Protein AF-0000000066044751 (afdb_homodimer)

pLDDT: mean 95.7, std 6.61, range [37.66, 98.94]

Sequence (392 aa):
MGLELPLVLGTSSVFRREQMERLGIAFQAASPDFDETPMLGESAPQTALRLAEGKARSLTGRFPGALIVGADQVAWCDGRQWGKPMNLANAQKMLMHLSGREIEFYSAVVLLNTVTGRMHRHIDKTVVVMRQLDELHILRYLEREPDAVYCSCAAKSEGLGALLIERIESTDPNALIGLPVFRLVDFLKNEGVDVLMGLELPLVLGTSSVFRREQMERLGIAFQAASPDFDETPMLGESAPQTALRLAEGKARSLTGRFPGALIVGADQVAWCDGRQWGKPMNLANAQKMLMHLSGREIEFYSAVVLLNTVTGRMHRHIDKTVVVMRQLDELHILRYLEREPDAVYCSCAAKSEGLGALLIERIESTDPNALIGLPVFRLVDFLKNEGVDVL

Radius of gyration: 22.07 Å; Cα contacts (8 Å, |Δi|>4): 865; chains: 2; bounding box: 53×64×43 Å

Structure (mmCIF, N/CA/C/O backbone):
data_AF-0000000066044751-model_v1
#
loop_
_entity.id
_entity.type
_entity.pdbx_description
1 polymer '7-methyl-GTP pyrophosphatase'
#
loop_
_atom_site.group_PDB
_atom_site.id
_atom_site.type_symbol
_atom_site.label_atom_id
_atom_site.label_alt_id
_atom_site.label_comp_id
_atom_site.label_asym_id
_atom_site.label_entity_id
_atom_site.label_seq_id
_atom_site.pdbx_PDB_ins_code
_atom_site.Cartn_x
_atom_site.Cartn_y
_atom_site.Cartn_z
_atom_site.occupancy
_atom_site.B_iso_or_equiv
_atom_site.auth_seq_id
_atom_site.auth_comp_id
_atom_site.auth_asym_id
_atom_site.auth_atom_id
_atom_site.pdbx_PDB_model_num
ATOM 1 N N . MET A 1 1 ? -28.438 23.031 11.68 1 37.66 1 MET A N 1
ATOM 2 C CA . MET A 1 1 ? -27.719 21.969 10.969 1 37.66 1 MET A CA 1
ATOM 3 C C . MET A 1 1 ? -26.266 22.375 10.734 1 37.66 1 MET A C 1
ATOM 5 O O . MET A 1 1 ? -25.984 23.344 10.023 1 37.66 1 MET A O 1
ATOM 9 N N . GLY A 1 2 ? -25.344 22.281 11.625 1 47.19 2 GLY A N 1
ATOM 10 C CA . GLY A 1 2 ? -24.094 23.016 11.641 1 47.19 2 GLY A CA 1
ATOM 11 C C . GLY A 1 2 ? -23.266 22.797 10.391 1 47.19 2 GLY A C 1
ATOM 12 O O . GLY A 1 2 ? -23.344 21.75 9.75 1 47.19 2 GLY A O 1
ATOM 13 N N . LEU A 1 3 ? -22.938 23.844 9.648 1 58.97 3 LEU A N 1
ATOM 14 C CA . LEU A 1 3 ? -22.312 23.875 8.328 1 58.97 3 LEU A CA 1
ATOM 15 C C . LEU A 1 3 ? -21.062 23 8.297 1 58.97 3 LEU A C 1
ATOM 17 O O . LEU A 1 3 ? -20.203 23.109 9.172 1 58.97 3 LEU A O 1
ATOM 21 N N . GLU A 1 4 ? -21.172 21.797 7.574 1 84 4 GLU A N 1
ATOM 22 C CA . GLU A 1 4 ? -20 20.953 7.367 1 84 4 GLU A CA 1
ATOM 23 C C . GLU A 1 4 ? -18.828 21.781 6.824 1 84 4 GLU A C 1
ATOM 25 O O . GLU A 1 4 ? -18.969 22.484 5.824 1 84 4 GLU A O 1
ATOM 30 N N . LEU A 1 5 ? -17.875 22.109 7.676 1 94.75 5 LEU A N 1
ATOM 31 C CA . LEU A 1 5 ? -16.688 22.875 7.301 1 94.75 5 LEU A CA 1
ATOM 32 C C . LEU A 1 5 ? -16.016 22.281 6.066 1 94.75 5 LEU A C 1
ATOM 34 O O . LEU A 1 5 ? -15.945 21.062 5.93 1 94.75 5 LEU A O 1
ATOM 38 N N . PRO A 1 6 ? -15.688 23.188 5.164 1 97.12 6 PRO A N 1
ATOM 39 C CA . PRO A 1 6 ? -14.906 22.672 4.035 1 97.12 6 PRO A CA 1
ATOM 40 C C . PRO A 1 6 ? -13.586 22.031 4.469 1 97.12 6 PRO A C 1
ATOM 42 O O . PRO A 1 6 ? -13.023 22.422 5.496 1 97.12 6 PRO A O 1
ATOM 45 N N . LEU A 1 7 ? -13.148 21.078 3.705 1 98.19 7 LEU A N 1
ATOM 46 C CA . LEU A 1 7 ? -11.891 20.391 3.949 1 98.19 7 LEU A CA 1
ATOM 47 C C . LEU A 1 7 ? -10.789 20.906 3.035 1 98.19 7 LEU A C 1
ATOM 49 O O . LEU A 1 7 ? -10.984 21.031 1.822 1 98.19 7 LEU A O 1
ATOM 53 N N . VAL A 1 8 ? -9.656 21.281 3.607 1 98.75 8 VAL A N 1
ATOM 54 C CA . VAL A 1 8 ? -8.5 21.781 2.871 1 98.75 8 VAL A CA 1
ATOM 55 C C . VAL A 1 8 ? -7.293 20.875 3.109 1 98.75 8 VAL A C 1
ATOM 57 O O . VAL A 1 8 ? -6.961 20.562 4.254 1 98.75 8 VAL A O 1
ATOM 60 N N . LEU A 1 9 ? -6.723 20.406 2.078 1 98.69 9 LEU A N 1
ATOM 61 C CA . LEU A 1 9 ? -5.449 19.703 2.156 1 98.69 9 LEU A CA 1
ATOM 62 C C . LEU A 1 9 ? -4.281 20.656 1.922 1 98.69 9 LEU A C 1
ATOM 64 O O . LEU A 1 9 ? -4.094 21.141 0.809 1 98.69 9 LEU A O 1
ATOM 68 N N . GLY A 1 10 ? -3.541 20.953 2.969 1 98.38 10 GLY A N 1
ATOM 69 C CA . GLY A 1 10 ? -2.387 21.828 2.875 1 98.38 10 GLY A CA 1
ATOM 70 C C . GLY A 1 10 ? -1.15 21.141 2.336 1 98.38 10 GLY A C 1
ATOM 71 O O . GLY A 1 10 ? -0.257 20.766 3.102 1 98.38 10 GLY A O 1
ATOM 72 N N . THR A 1 11 ? -1.042 21.031 0.996 1 96 11 THR A N 1
ATOM 73 C CA . THR A 1 11 ? 0.065 20.281 0.423 1 96 11 THR A CA 1
ATOM 74 C C . THR A 1 11 ? 0.428 20.812 -0.959 1 96 11 THR A C 1
ATOM 76 O O . THR A 1 11 ? -0.419 21.375 -1.654 1 96 11 THR A O 1
ATOM 79 N N . SER A 1 12 ? 1.604 20.656 -1.337 1 92.06 12 SER A N 1
ATOM 80 C CA . SER A 1 12 ? 2.047 20.828 -2.717 1 92.06 12 SER A CA 1
ATOM 81 C C . SER A 1 12 ? 2.379 19.484 -3.359 1 92.06 12 SER A C 1
ATOM 83 O O . SER A 1 12 ? 2.797 19.422 -4.52 1 92.06 12 SER A O 1
ATOM 85 N N . SER A 1 13 ? 2.246 18.453 -2.623 1 91.69 13 SER A N 1
ATOM 86 C CA . SER A 1 13 ? 2.58 17.109 -3.084 1 91.69 13 SER A CA 1
ATOM 87 C C . SER A 1 13 ? 1.482 16.531 -3.977 1 91.69 13 SER A C 1
ATOM 89 O O . SER A 1 13 ? 0.324 16.453 -3.564 1 91.69 13 SER A O 1
ATOM 91 N N . VAL A 1 14 ? 1.828 16.078 -5.117 1 91.81 14 VAL A N 1
ATOM 92 C CA . VAL A 1 14 ? 0.887 15.445 -6.027 1 91.81 14 VAL A CA 1
ATOM 93 C C . VAL A 1 14 ? 0.434 14.102 -5.445 1 91.81 14 VAL A C 1
ATOM 95 O O . VAL A 1 14 ? -0.726 13.719 -5.598 1 91.81 14 VAL A O 1
ATOM 98 N N . PHE A 1 15 ? 1.27 13.398 -4.711 1 92.94 15 PHE A N 1
ATOM 99 C CA . PHE A 1 15 ? 0.968 12.086 -4.156 1 92.94 15 PHE A CA 1
ATOM 100 C C . PHE A 1 15 ? -0.067 12.188 -3.043 1 92.94 15 PHE A C 1
ATOM 102 O O . PHE A 1 15 ? -1.021 11.414 -2.998 1 92.94 15 PHE A O 1
ATOM 109 N N . ARG A 1 16 ? 0.109 13.203 -2.178 1 96.12 16 ARG A N 1
ATOM 110 C CA . ARG A 1 16 ? -0.856 13.406 -1.102 1 96.12 16 ARG A CA 1
ATOM 111 C C . ARG A 1 16 ? -2.225 13.789 -1.656 1 96.12 16 ARG A C 1
ATOM 113 O O . ARG A 1 16 ? -3.252 13.312 -1.17 1 96.12 16 ARG A O 1
ATOM 120 N N . ARG A 1 17 ? -2.18 14.578 -2.664 1 96.56 17 ARG A N 1
ATOM 121 C CA . ARG A 1 17 ? -3.43 14.969 -3.307 1 96.56 17 ARG A CA 1
ATOM 122 C C . ARG A 1 17 ? -4.137 13.766 -3.908 1 96.56 17 ARG A C 1
ATOM 124 O O . ARG A 1 17 ? -5.344 13.586 -3.715 1 96.56 17 ARG A O 1
ATOM 131 N N . GLU A 1 18 ? -3.424 12.93 -4.602 1 95.31 18 GLU A N 1
ATOM 132 C CA . GLU A 1 18 ? -3.994 11.734 -5.219 1 95.31 18 GLU A CA 1
ATOM 133 C C . GLU A 1 18 ? -4.559 10.789 -4.168 1 95.31 18 GLU A C 1
ATOM 135 O O . GLU A 1 18 ? -5.609 10.172 -4.375 1 95.31 18 GLU A O 1
ATOM 140 N N . GLN A 1 19 ? -3.846 10.648 -3.08 1 95.56 19 GLN A N 1
ATOM 141 C CA . GLN A 1 19 ? -4.328 9.797 -2.002 1 95.56 19 GLN A CA 1
ATOM 142 C C . GLN A 1 19 ? -5.668 10.297 -1.465 1 95.56 19 GLN A C 1
ATOM 144 O O . GLN A 1 19 ? -6.582 9.5 -1.227 1 95.56 19 GLN A O 1
ATOM 149 N N . MET A 1 20 ? -5.754 11.609 -1.287 1 96.44 20 MET A N 1
ATOM 150 C CA . MET A 1 20 ? -6.996 12.195 -0.802 1 96.44 20 MET A CA 1
ATOM 151 C C . MET A 1 20 ? -8.117 12.008 -1.816 1 96.44 20 MET A C 1
ATOM 153 O O . MET A 1 20 ? -9.258 11.703 -1.443 1 96.44 20 MET A O 1
ATOM 157 N N . GLU A 1 21 ? -7.797 12.156 -3.064 1 96.44 21 GLU A N 1
ATOM 158 C CA . GLU A 1 21 ? -8.789 11.977 -4.125 1 96.44 21 GLU A CA 1
ATOM 159 C C . GLU A 1 21 ? -9.359 10.562 -4.113 1 96.44 21 GLU A C 1
ATOM 161 O O . GLU A 1 21 ? -10.562 10.375 -4.324 1 96.44 21 GLU A O 1
ATOM 166 N N . ARG A 1 22 ? -8.562 9.586 -3.814 1 94.06 22 ARG A N 1
ATOM 167 C CA . ARG A 1 22 ? -8.977 8.188 -3.814 1 94.06 22 ARG A CA 1
ATOM 168 C C . ARG A 1 22 ? -10 7.926 -2.709 1 94.06 22 ARG A C 1
ATOM 170 O O . ARG A 1 22 ? -10.75 6.953 -2.771 1 94.06 22 ARG A O 1
ATOM 177 N N . LEU A 1 23 ? -10.023 8.781 -1.689 1 93.81 23 LEU A N 1
ATOM 178 C CA . LEU A 1 23 ? -10.953 8.609 -0.579 1 93.81 23 LEU A CA 1
ATOM 179 C C . LEU A 1 23 ? -12.352 9.094 -0.957 1 93.81 23 LEU A C 1
ATOM 181 O O . LEU A 1 23 ? -13.312 8.883 -0.213 1 93.81 23 LEU A O 1
ATOM 185 N N . GLY A 1 24 ? -12.453 9.805 -2.09 1 92.62 24 GLY A N 1
ATOM 186 C CA . GLY A 1 24 ? -13.75 10.258 -2.551 1 92.62 24 GLY A CA 1
ATOM 187 C C . GLY A 1 24 ? -14.352 11.344 -1.681 1 92.62 24 GLY A C 1
ATOM 188 O O . GLY A 1 24 ? -15.57 11.477 -1.594 1 92.62 24 GLY A O 1
ATOM 189 N N . ILE A 1 25 ? -13.531 12 -0.966 1 92.06 25 ILE A N 1
ATOM 190 C CA . ILE A 1 25 ? -13.961 13.109 -0.121 1 92.06 25 ILE A CA 1
ATOM 191 C C . ILE A 1 25 ? -13.695 14.43 -0.836 1 92.06 25 ILE A C 1
ATOM 193 O O . ILE A 1 25 ? -12.625 14.625 -1.421 1 92.06 25 ILE A O 1
ATOM 197 N N . ALA A 1 26 ? -14.688 15.281 -0.824 1 94.31 26 ALA A N 1
ATOM 198 C CA . ALA A 1 26 ? -14.492 16.609 -1.409 1 94.31 26 ALA A CA 1
ATOM 199 C C . ALA A 1 26 ? -13.484 17.422 -0.602 1 94.31 26 ALA A C 1
ATOM 201 O O . ALA A 1 26 ? -13.586 17.516 0.624 1 94.31 26 ALA A O 1
ATOM 202 N N . PHE A 1 27 ? -12.523 17.953 -1.325 1 97.44 27 PHE A N 1
ATOM 203 C CA . PHE A 1 27 ? -11.539 18.797 -0.664 1 97.44 27 PHE A CA 1
ATOM 204 C C . PHE A 1 27 ? -10.961 19.812 -1.635 1 97.44 27 PHE A C 1
ATOM 206 O O . PHE A 1 27 ? -11.18 19.719 -2.846 1 97.44 27 PHE A O 1
ATOM 213 N N . GLN A 1 28 ? -10.312 20.812 -1.033 1 97.19 28 GLN A N 1
ATOM 214 C CA . GLN A 1 28 ? -9.492 21.766 -1.774 1 97.19 28 GLN A CA 1
ATOM 215 C C . GLN A 1 28 ? -8.023 21.641 -1.387 1 97.19 28 GLN A C 1
ATOM 217 O O . GLN A 1 28 ? -7.699 21.469 -0.211 1 97.19 28 GLN A O 1
ATOM 222 N N . ALA A 1 29 ? -7.18 21.625 -2.395 1 97.69 29 ALA A N 1
ATOM 223 C CA . ALA A 1 29 ? -5.746 21.641 -2.107 1 97.69 29 ALA A CA 1
ATOM 224 C C . ALA A 1 29 ? -5.215 23.078 -2.059 1 97.69 29 ALA A C 1
ATOM 226 O O . ALA A 1 29 ? -5.637 23.922 -2.844 1 97.69 29 ALA A O 1
ATOM 227 N N . ALA A 1 30 ? -4.387 23.375 -1.172 1 98.25 30 ALA A N 1
ATOM 228 C CA . ALA A 1 30 ? -3.719 24.672 -1.057 1 98.25 30 ALA A CA 1
ATOM 229 C C . ALA A 1 30 ? -2.26 24.5 -0.643 1 98.25 30 ALA A C 1
ATOM 231 O O . ALA A 1 30 ? -1.948 23.703 0.246 1 98.25 30 ALA A O 1
ATOM 232 N N . SER A 1 31 ? -1.391 25.234 -1.305 1 97.19 31 SER A N 1
ATOM 233 C CA . SER A 1 31 ? 0.026 25.172 -0.961 1 97.19 31 SER A CA 1
ATOM 234 C C . SER A 1 31 ? 0.317 25.938 0.324 1 97.19 31 SER A C 1
ATOM 236 O O . SER A 1 31 ? 0.013 27.125 0.425 1 97.19 31 SER A O 1
ATOM 238 N N . PRO A 1 32 ? 0.902 25.234 1.256 1 97.12 32 PRO A N 1
ATOM 239 C CA . PRO A 1 32 ? 1.268 25.953 2.475 1 97.12 32 PRO A CA 1
ATOM 240 C C . PRO A 1 32 ? 2.512 26.828 2.297 1 97.12 32 PRO A C 1
ATOM 242 O O . PRO A 1 32 ? 3.221 26.688 1.296 1 97.12 32 PRO A O 1
ATOM 245 N N . ASP A 1 33 ? 2.646 27.781 3.186 1 94.25 33 ASP A N 1
ATOM 246 C CA . ASP A 1 33 ? 3.832 28.625 3.291 1 94.25 33 ASP A CA 1
ATOM 247 C C . ASP A 1 33 ? 4.438 28.547 4.691 1 94.25 33 ASP A C 1
ATOM 249 O O . ASP A 1 33 ? 4.012 29.266 5.598 1 94.25 33 ASP A O 1
ATOM 253 N N . PHE A 1 34 ? 5.387 27.672 4.816 1 94.69 34 PHE A N 1
ATOM 254 C CA . PHE A 1 34 ? 5.996 27.438 6.121 1 94.69 34 PHE A CA 1
ATOM 255 C C . PHE A 1 34 ? 7.48 27.141 5.98 1 94.69 34 PHE A C 1
ATOM 257 O O . PHE A 1 34 ? 7.887 26.406 5.07 1 94.69 34 PHE A O 1
ATOM 264 N N . ASP A 1 35 ? 8.305 27.719 6.879 1 92.5 35 ASP A N 1
ATOM 265 C CA . ASP A 1 35 ? 9.75 27.484 6.898 1 92.5 35 ASP A CA 1
ATOM 266 C C . ASP A 1 35 ? 10.055 26.047 7.32 1 92.5 35 ASP A C 1
ATOM 268 O O . ASP A 1 35 ? 9.742 25.641 8.438 1 92.5 35 ASP A O 1
ATOM 272 N N . GLU A 1 36 ? 10.68 25.25 6.484 1 90.06 36 GLU A N 1
ATOM 273 C CA . GLU A 1 36 ? 10.906 23.828 6.738 1 90.06 36 GLU A CA 1
ATOM 274 C C . GLU A 1 36 ? 12.312 23.578 7.27 1 90.06 36 GLU A C 1
ATOM 276 O O . GLU A 1 36 ? 12.758 22.438 7.355 1 90.06 36 GLU A O 1
ATOM 281 N N . THR A 1 37 ? 13.016 24.625 7.723 1 88.56 37 THR A N 1
ATOM 282 C CA . THR A 1 37 ? 14.367 24.469 8.25 1 88.56 37 THR A CA 1
ATOM 283 C C . THR A 1 37 ? 14.359 23.594 9.508 1 88.56 37 THR A C 1
ATOM 285 O O . THR A 1 37 ? 13.562 23.828 10.422 1 88.56 37 THR A O 1
ATOM 288 N N . PRO A 1 38 ? 15.227 22.562 9.422 1 84.62 38 PRO A N 1
ATOM 289 C CA . PRO A 1 38 ? 15.281 21.719 10.617 1 84.62 38 PRO A CA 1
ATOM 290 C C . PRO A 1 38 ? 15.703 22.484 11.859 1 84.62 38 PRO A C 1
ATOM 292 O O . PRO A 1 38 ? 16.547 23.391 11.781 1 84.62 38 PRO A O 1
ATOM 295 N N . MET A 1 39 ? 15.125 22.203 13 1 88.81 39 MET A N 1
ATOM 296 C CA . MET A 1 39 ? 15.508 22.797 14.281 1 88.81 39 MET A CA 1
ATOM 297 C C . MET A 1 39 ? 16.578 21.953 14.961 1 88.81 39 MET A C 1
ATOM 299 O O . MET A 1 39 ? 16.594 20.719 14.812 1 88.81 39 MET A O 1
ATOM 303 N N . LEU A 1 40 ? 17.406 22.578 15.727 1 88.62 40 LEU A N 1
ATOM 304 C CA . LEU A 1 40 ? 18.484 21.891 16.422 1 88.62 40 LEU A CA 1
ATOM 305 C C . LEU A 1 40 ? 17.938 20.891 17.438 1 88.62 40 LEU A C 1
ATOM 307 O O . LEU A 1 40 ? 17.031 21.219 18.203 1 88.62 40 LEU A O 1
ATOM 311 N N . GLY A 1 41 ? 18.5 19.672 17.422 1 90.94 41 GLY A N 1
ATOM 312 C CA . GLY A 1 41 ? 18.156 18.672 18.422 1 90.94 41 GLY A CA 1
ATOM 313 C C . GLY A 1 41 ? 16.828 17.984 18.141 1 90.94 41 GLY A C 1
ATOM 314 O O . GLY A 1 41 ? 16.359 17.156 18.922 1 90.94 41 GLY A O 1
ATOM 315 N N . GLU A 1 42 ? 16.234 18.344 17.062 1 93 42 GLU A N 1
ATOM 316 C CA . GLU A 1 42 ? 14.938 17.766 16.703 1 93 42 GLU A CA 1
ATOM 317 C C . GLU A 1 42 ? 15.094 16.375 16.109 1 93 42 GLU A C 1
ATOM 319 O O . GLU A 1 42 ? 15.93 16.156 15.227 1 93 42 GLU A O 1
ATOM 324 N N . SER A 1 43 ? 14.367 15.367 16.766 1 95.94 43 SER A N 1
ATOM 325 C CA . SER A 1 43 ? 14.352 14.039 16.172 1 95.94 43 SER A CA 1
ATOM 326 C C . SER A 1 43 ? 13.555 14.016 14.875 1 95.94 43 SER A C 1
ATOM 328 O O . SER A 1 43 ? 12.812 14.961 14.586 1 95.94 43 SER A O 1
ATOM 330 N N . ALA A 1 44 ? 13.656 12.938 14.117 1 96.38 44 ALA A N 1
ATOM 331 C CA . ALA A 1 44 ? 12.953 12.797 12.836 1 96.38 44 ALA A CA 1
ATOM 332 C C . ALA A 1 44 ? 11.445 12.875 13.031 1 96.38 44 ALA A C 1
ATOM 334 O O . ALA A 1 44 ? 10.758 13.633 12.344 1 96.38 44 ALA A O 1
ATOM 335 N N . PRO A 1 45 ? 10.844 12.156 14.023 1 97.81 45 PRO A N 1
ATOM 336 C CA . PRO A 1 45 ? 9.398 12.273 14.227 1 97.81 45 PRO A CA 1
ATOM 337 C C . PRO A 1 45 ? 8.977 13.672 14.68 1 97.81 45 PRO A C 1
ATOM 339 O O . PRO A 1 45 ? 7.91 14.156 14.281 1 97.81 45 PRO A O 1
ATOM 342 N N . GLN A 1 46 ? 9.805 14.336 15.438 1 97.44 46 GLN A N 1
ATOM 343 C CA . GLN A 1 46 ? 9.5 15.695 15.867 1 97.44 46 GLN A CA 1
ATOM 344 C C . GLN A 1 46 ? 9.492 16.656 14.688 1 97.44 46 GLN A C 1
ATOM 346 O O . GLN A 1 46 ? 8.633 17.547 14.602 1 97.44 46 GLN A O 1
ATOM 351 N N . THR A 1 47 ? 10.461 16.484 13.836 1 97.31 47 THR A N 1
ATOM 352 C CA . THR A 1 47 ? 10.523 17.312 12.641 1 97.31 47 THR A CA 1
ATOM 353 C C . THR A 1 47 ? 9.281 17.109 11.781 1 97.31 47 THR A C 1
ATOM 355 O O . THR A 1 47 ? 8.648 18.078 11.359 1 97.31 47 THR A O 1
ATOM 358 N N . ALA A 1 48 ? 8.906 15.883 11.539 1 97.62 48 ALA A N 1
ATOM 359 C CA . ALA A 1 48 ? 7.738 15.57 10.719 1 97.62 48 ALA A CA 1
ATOM 360 C C . ALA A 1 48 ? 6.484 16.234 11.281 1 97.62 48 ALA A C 1
ATOM 362 O O . ALA A 1 48 ? 5.711 16.844 10.539 1 97.62 48 ALA A O 1
ATOM 363 N N . LEU A 1 49 ? 6.344 16.125 12.578 1 98.38 49 LEU A N 1
ATOM 364 C CA . LEU A 1 49 ? 5.145 16.656 13.219 1 98.38 49 LEU A CA 1
ATOM 365 C C . LEU A 1 49 ? 5.145 18.188 13.18 1 98.38 49 LEU A C 1
ATOM 367 O O . LEU A 1 49 ? 4.129 18.797 12.859 1 98.38 49 LEU A O 1
ATOM 371 N N . ARG A 1 50 ? 6.301 18.797 13.5 1 98.19 50 ARG A N 1
ATOM 372 C CA . ARG A 1 50 ? 6.402 20.25 13.477 1 98.19 50 ARG A CA 1
ATOM 373 C C . ARG A 1 50 ? 6.059 20.797 12.094 1 98.19 50 ARG A C 1
ATOM 375 O O . ARG A 1 50 ? 5.309 21.766 11.977 1 98.19 50 ARG A O 1
ATOM 382 N N . LEU A 1 51 ? 6.555 20.188 11.117 1 97.81 51 LEU A N 1
ATOM 383 C CA . LEU A 1 51 ? 6.316 20.641 9.75 1 97.81 51 LEU A CA 1
ATOM 384 C C . LEU A 1 51 ? 4.855 20.453 9.367 1 97.81 51 LEU A C 1
ATOM 386 O O . LEU A 1 51 ? 4.246 21.328 8.75 1 97.81 51 LEU A O 1
ATOM 390 N N . ALA A 1 52 ? 4.242 19.328 9.695 1 98.56 52 ALA A N 1
ATOM 391 C CA . ALA A 1 52 ? 2.826 19.094 9.422 1 98.56 52 ALA A CA 1
ATOM 392 C C . ALA A 1 52 ? 1.962 20.172 10.078 1 98.56 52 ALA A C 1
ATOM 394 O O . ALA A 1 52 ? 1.085 20.75 9.438 1 98.56 52 ALA A O 1
ATOM 395 N N . GLU A 1 53 ? 2.248 20.453 11.336 1 98.62 53 GLU A N 1
ATOM 396 C CA . GLU A 1 53 ? 1.504 21.469 12.07 1 98.62 53 GLU A CA 1
ATOM 397 C C . GLU A 1 53 ? 1.7 22.859 11.461 1 98.62 53 GLU A C 1
ATOM 399 O O . GLU A 1 53 ? 0.737 23.609 11.289 1 98.62 53 GLU A O 1
ATOM 404 N N . GLY A 1 5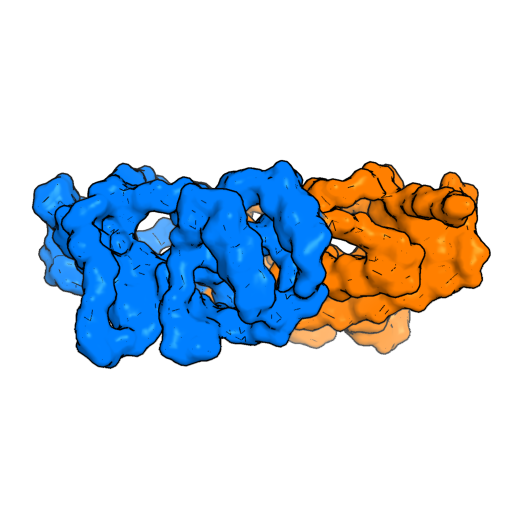4 ? 2.965 23.172 11.203 1 98.38 54 GLY A N 1
ATOM 405 C CA . GLY A 1 54 ? 3.281 24.469 10.609 1 98.38 54 GLY A CA 1
ATOM 406 C C . GLY A 1 54 ? 2.58 24.703 9.281 1 98.38 54 GLY A C 1
ATOM 407 O O . GLY A 1 54 ? 2.062 25.781 9.031 1 98.38 54 GLY A O 1
ATOM 408 N N . LYS A 1 55 ? 2.52 23.688 8.469 1 98.38 55 LYS A N 1
ATOM 409 C CA . LYS A 1 55 ? 1.856 23.781 7.168 1 98.38 55 LYS A CA 1
ATOM 410 C C . LYS A 1 55 ? 0.358 24.016 7.332 1 98.38 55 LYS A C 1
ATOM 412 O O . LYS A 1 55 ? -0.221 24.859 6.645 1 98.38 55 LYS A O 1
ATOM 417 N N . ALA A 1 56 ? -0.286 23.312 8.227 1 98.69 56 ALA A N 1
ATOM 418 C CA . ALA A 1 56 ? -1.707 23.531 8.492 1 98.69 56 ALA A CA 1
ATOM 419 C C . ALA A 1 56 ? -1.965 24.938 9.016 1 98.69 56 ALA A C 1
ATOM 421 O O . ALA A 1 56 ? -2.838 25.641 8.508 1 98.69 56 ALA A O 1
ATOM 422 N N . ARG A 1 57 ? -1.186 25.391 9.945 1 98.5 57 ARG A N 1
ATOM 423 C CA . ARG A 1 57 ? -1.372 26.688 10.586 1 98.5 57 ARG A CA 1
ATOM 424 C C . ARG A 1 57 ? -1.138 27.828 9.594 1 98.5 57 ARG A C 1
ATOM 426 O O . ARG A 1 57 ? -1.786 28.875 9.68 1 98.5 57 ARG A O 1
ATOM 433 N N . SER A 1 58 ? -0.238 27.594 8.68 1 98.56 58 SER A N 1
ATOM 434 C CA . SER A 1 58 ? 0.109 28.625 7.715 1 98.56 58 SER A CA 1
ATOM 435 C C . SER A 1 58 ? -1.082 28.984 6.832 1 98.56 58 SER A C 1
ATOM 437 O O . SER A 1 58 ? -1.101 30.047 6.199 1 98.56 58 SER A O 1
ATOM 439 N N . LEU A 1 59 ? -2.092 28.156 6.766 1 98.44 59 LEU A N 1
ATOM 440 C CA . LEU A 1 59 ? -3.215 28.344 5.852 1 98.44 59 LEU A CA 1
ATOM 441 C C . LEU A 1 59 ? -4.43 28.891 6.59 1 98.44 59 LEU A C 1
ATOM 443 O O . LEU A 1 59 ? -5.461 29.172 5.973 1 98.44 59 LEU A O 1
ATOM 447 N N . THR A 1 60 ? -4.367 29.109 7.898 1 97.94 60 THR A N 1
ATOM 448 C CA . THR A 1 60 ? -5.5 29.5 8.727 1 97.94 60 THR A CA 1
ATOM 449 C C . THR A 1 60 ? -6.047 30.859 8.289 1 97.94 60 THR A C 1
ATOM 451 O O . THR A 1 60 ? -7.258 31.078 8.32 1 97.94 60 THR A O 1
ATOM 454 N N . GLY A 1 61 ? -5.211 31.797 7.902 1 97.69 61 GLY A N 1
ATOM 455 C CA . GLY A 1 61 ? -5.656 33.094 7.434 1 97.69 61 GLY A CA 1
ATOM 456 C C . GLY A 1 61 ? -6.473 33.031 6.16 1 97.69 61 GLY A C 1
ATOM 457 O O . GLY A 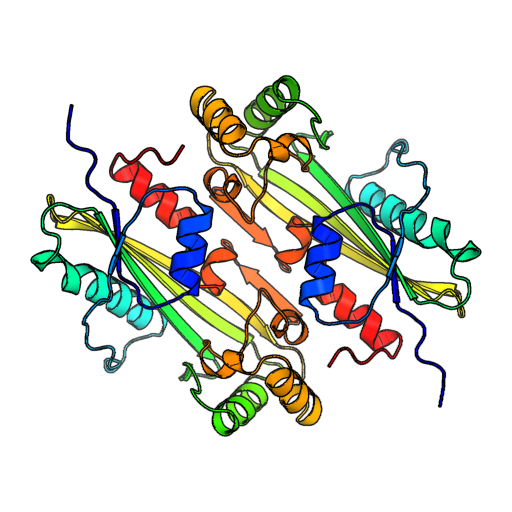1 61 ? -7.48 33.719 6.02 1 97.69 61 GLY A O 1
ATOM 458 N N . ARG A 1 62 ? -6.098 32.219 5.262 1 97.81 62 ARG A N 1
ATOM 459 C CA . ARG A 1 62 ? -6.77 32.062 3.977 1 97.81 62 ARG A CA 1
ATOM 460 C C . ARG A 1 62 ? -8.062 31.25 4.133 1 97.81 62 ARG A C 1
ATOM 462 O O . ARG A 1 62 ? -9.016 31.469 3.381 1 97.81 62 ARG A O 1
ATOM 469 N N . PHE A 1 63 ? -8.062 30.359 5.168 1 97.94 63 PHE A N 1
ATOM 470 C CA . PHE A 1 63 ? -9.211 29.484 5.391 1 97.94 63 PHE A CA 1
ATOM 471 C C . PHE A 1 63 ? -9.664 29.547 6.848 1 97.94 63 PHE A C 1
ATOM 473 O O . PHE A 1 63 ? -9.594 28.547 7.566 1 97.94 63 PHE A O 1
ATOM 480 N N . PRO A 1 64 ? -10.242 30.609 7.297 1 96.5 64 PRO A N 1
ATOM 481 C CA . PRO A 1 64 ? -10.609 30.766 8.703 1 96.5 64 PRO A CA 1
ATOM 482 C C . PRO A 1 64 ? -11.789 29.891 9.117 1 96.5 64 PRO A C 1
ATOM 484 O O . PRO A 1 64 ? -12.023 29.688 10.312 1 96.5 64 PRO A O 1
ATOM 487 N N . GLY A 1 65 ? -12.578 29.266 8.297 1 97.25 65 GLY A N 1
ATOM 488 C CA . GLY A 1 65 ? -13.711 28.391 8.555 1 97.25 65 GLY A CA 1
ATOM 489 C C . GLY A 1 65 ? -13.617 27.078 7.816 1 97.25 65 GLY A C 1
ATOM 490 O O . GLY A 1 65 ? -14.508 26.734 7.031 1 97.25 65 GLY A O 1
ATOM 491 N N . ALA A 1 66 ? -12.578 26.328 8.211 1 98.38 66 ALA A N 1
ATOM 492 C CA . ALA A 1 66 ? -12.328 25.094 7.484 1 98.38 66 ALA A CA 1
ATOM 493 C C . ALA A 1 66 ? -11.68 24.047 8.391 1 98.38 66 ALA A C 1
ATOM 495 O O . ALA A 1 66 ? -11.281 24.344 9.516 1 98.38 66 ALA A O 1
ATOM 496 N N . LEU A 1 67 ? -11.672 22.812 8 1 98.69 67 LEU A N 1
ATOM 497 C CA . LEU A 1 67 ? -10.766 21.766 8.461 1 98.69 67 LEU A CA 1
ATOM 498 C C . LEU A 1 67 ? -9.539 21.672 7.566 1 98.69 67 LEU A C 1
ATOM 500 O O . LEU A 1 67 ? -9.664 21.484 6.355 1 98.69 67 LEU A O 1
ATOM 504 N N . ILE A 1 68 ? -8.352 21.859 8.148 1 98.88 68 ILE A N 1
ATOM 505 C CA . ILE A 1 68 ? -7.133 21.859 7.359 1 98.88 68 ILE A CA 1
ATOM 506 C C . ILE A 1 68 ? -6.281 20.641 7.703 1 98.88 68 ILE A C 1
ATOM 508 O O . ILE A 1 68 ? -5.93 20.438 8.867 1 98.88 68 ILE A O 1
ATOM 512 N N . VAL A 1 69 ? -5.965 19.875 6.699 1 98.88 69 VAL A N 1
ATOM 513 C CA . VAL A 1 69 ? -5.051 18.75 6.84 1 98.88 69 VAL A CA 1
ATOM 514 C C . VAL A 1 69 ? -3.623 19.203 6.539 1 98.88 69 VAL A C 1
ATOM 516 O O . VAL A 1 69 ? -3.354 19.75 5.469 1 98.88 69 VAL A O 1
ATOM 519 N N . GLY A 1 70 ? -2.754 19.094 7.469 1 98.81 70 GLY A N 1
ATOM 520 C CA . GLY A 1 70 ? -1.32 19.203 7.258 1 98.81 70 GLY A CA 1
ATOM 521 C C . GLY A 1 70 ? -0.597 17.875 7.348 1 98.81 70 GLY A C 1
ATOM 522 O O . GLY A 1 70 ? -0.945 17.031 8.172 1 98.81 70 GLY A O 1
ATOM 523 N N . ALA A 1 71 ? 0.455 17.719 6.543 1 98.5 71 ALA A N 1
ATOM 524 C CA . ALA A 1 71 ? 1.22 16.469 6.543 1 98.5 71 ALA A CA 1
ATOM 525 C C . ALA A 1 71 ? 2.674 16.719 6.156 1 98.5 71 ALA A C 1
ATOM 527 O O . ALA A 1 71 ? 2.984 17.719 5.496 1 98.5 71 ALA A O 1
ATOM 528 N N . ASP A 1 72 ? 3.529 15.844 6.625 1 97.56 72 ASP A N 1
ATOM 529 C CA . ASP A 1 72 ? 4.941 15.836 6.262 1 97.56 72 ASP A CA 1
ATOM 530 C C . ASP A 1 72 ? 5.578 14.484 6.551 1 97.56 72 ASP A C 1
ATOM 532 O O . ASP A 1 72 ? 5.016 13.672 7.297 1 97.56 72 ASP A O 1
ATOM 536 N N . GLN A 1 73 ? 6.648 14.25 5.934 1 96.94 73 GLN A N 1
ATOM 537 C CA . GLN A 1 73 ? 7.348 12.977 6.105 1 96.94 73 GLN A CA 1
ATOM 538 C C . GLN A 1 73 ? 8.859 13.188 6.164 1 96.94 73 GLN A C 1
ATOM 540 O O . GLN A 1 73 ? 9.414 13.969 5.395 1 96.94 73 GLN A O 1
ATOM 545 N N . VAL A 1 74 ? 9.469 12.477 7.102 1 96.94 74 VAL A N 1
ATOM 546 C CA . VAL A 1 74 ? 10.914 12.516 7.266 1 96.94 74 VAL A CA 1
ATOM 547 C C . VAL A 1 74 ? 11.484 11.102 7.207 1 96.94 74 VAL A C 1
ATOM 549 O O . VAL A 1 74 ? 10.977 10.195 7.875 1 96.94 74 VAL A O 1
ATOM 552 N N . ALA A 1 75 ? 12.492 10.922 6.395 1 97.81 75 ALA A N 1
ATOM 553 C CA . ALA A 1 75 ? 13.219 9.656 6.328 1 97.81 75 ALA A CA 1
ATOM 554 C C . ALA A 1 75 ? 14.469 9.695 7.207 1 97.81 75 ALA A C 1
ATOM 556 O O . ALA A 1 75 ? 15.164 10.711 7.258 1 97.81 75 ALA A O 1
ATOM 557 N N . TRP A 1 76 ? 14.703 8.633 7.918 1 97.94 76 TRP A N 1
ATOM 558 C CA . TRP A 1 76 ? 15.82 8.516 8.844 1 97.94 76 TRP A CA 1
ATOM 559 C C . TRP A 1 76 ? 16.594 7.223 8.602 1 97.94 76 TRP A C 1
ATOM 561 O O . TRP A 1 76 ? 16.016 6.137 8.602 1 97.94 76 TRP A O 1
ATOM 571 N N . CYS A 1 77 ? 17.875 7.344 8.398 1 98.06 77 CYS A N 1
ATOM 572 C CA . CYS A 1 77 ? 18.766 6.211 8.211 1 98.06 77 CYS A CA 1
ATOM 573 C C . CYS A 1 77 ? 20.188 6.57 8.602 1 98.06 77 CYS A C 1
ATOM 575 O O . CYS A 1 77 ? 20.672 7.668 8.312 1 98.06 77 CYS A O 1
ATOM 577 N N . ASP A 1 78 ? 20.797 5.699 9.312 1 96.44 78 ASP A N 1
ATOM 578 C CA . ASP A 1 78 ? 22.219 5.824 9.648 1 96.44 78 ASP A CA 1
ATOM 579 C C . ASP A 1 78 ? 22.484 7.141 10.375 1 96.44 78 ASP A C 1
ATOM 581 O O . ASP A 1 78 ? 23.422 7.867 10.023 1 96.44 78 ASP A O 1
ATOM 585 N N . GLY A 1 79 ? 21.625 7.52 11.18 1 94.44 79 GLY A N 1
ATOM 586 C CA . GLY A 1 79 ? 21.859 8.609 12.117 1 94.44 79 GLY A CA 1
ATOM 587 C C . GLY A 1 79 ? 21.578 9.977 11.523 1 94.44 79 GLY A C 1
ATOM 588 O O . GLY A 1 79 ? 21.922 11 12.117 1 94.44 79 GLY A O 1
ATOM 589 N N . ARG A 1 80 ? 20.953 9.953 10.422 1 94.31 80 ARG A N 1
ATOM 590 C CA . ARG A 1 80 ? 20.656 11.266 9.852 1 94.31 80 ARG A CA 1
ATOM 591 C C . ARG A 1 80 ? 19.359 11.227 9.055 1 94.31 80 ARG A C 1
ATOM 593 O O . ARG A 1 80 ? 18.844 10.148 8.734 1 94.31 80 ARG A O 1
ATOM 600 N N . GLN A 1 81 ? 18.797 12.445 8.727 1 95 81 GLN A N 1
ATOM 601 C CA . GLN A 1 81 ? 17.594 12.625 7.914 1 95 81 GLN A CA 1
ATOM 602 C C . GLN A 1 81 ? 17.938 12.648 6.426 1 95 81 GLN A C 1
ATOM 604 O O . GLN A 1 81 ? 18.969 13.18 6.031 1 95 81 GLN A O 1
ATOM 609 N N . TRP A 1 82 ? 17.047 12.086 5.691 1 95.12 82 TRP A N 1
ATOM 610 C CA . TRP A 1 82 ? 17.156 12.094 4.238 1 95.12 82 TRP A CA 1
ATOM 611 C C . TRP A 1 82 ? 15.977 12.805 3.6 1 95.12 82 TRP A C 1
ATOM 613 O O . TRP A 1 82 ? 14.875 12.812 4.16 1 95.12 82 TRP A O 1
ATOM 623 N N . GLY A 1 83 ? 16.172 13.438 2.551 1 92.69 83 GLY A N 1
ATOM 624 C CA . GLY A 1 83 ? 15.125 14.125 1.813 1 92.69 83 GLY A CA 1
ATOM 625 C C . GLY A 1 83 ? 15.078 13.742 0.346 1 92.69 83 GLY A C 1
ATOM 626 O O . GLY A 1 83 ? 15.289 12.578 -0.005 1 92.69 83 GLY A O 1
ATOM 627 N N . LYS A 1 84 ? 14.695 14.656 -0.428 1 94.06 84 LYS A N 1
ATOM 628 C CA . LYS A 1 84 ? 14.656 14.477 -1.876 1 94.06 84 LYS A CA 1
ATOM 629 C C . LYS A 1 84 ? 15.984 14.867 -2.516 1 94.06 84 LYS A C 1
ATOM 631 O O . LYS A 1 84 ? 16.516 15.953 -2.248 1 94.06 84 LYS A O 1
ATOM 636 N N . PRO A 1 85 ? 16.516 14.023 -3.348 1 97.5 85 PRO A N 1
ATOM 637 C CA . PRO A 1 85 ? 17.812 14.375 -3.93 1 97.5 85 PRO A CA 1
ATOM 638 C C . PRO A 1 85 ? 17.719 15.484 -4.969 1 97.5 85 PRO A C 1
ATOM 640 O O . PRO A 1 85 ? 18.703 16.188 -5.227 1 97.5 85 PRO A O 1
ATOM 643 N N . MET A 1 86 ? 16.688 15.617 -5.723 1 96.06 86 MET A N 1
ATOM 644 C CA . MET A 1 86 ? 16.312 16.703 -6.625 1 96.06 86 MET A CA 1
ATOM 645 C C . MET A 1 86 ? 17.109 16.625 -7.926 1 96.06 86 MET A C 1
ATOM 647 O O . MET A 1 86 ? 16.875 17.406 -8.852 1 96.06 86 MET A O 1
ATOM 651 N N . ASN A 1 87 ? 18.125 15.703 -8.039 1 97.19 87 ASN A N 1
ATOM 652 C CA . ASN A 1 87 ? 18.812 15.453 -9.289 1 97.19 87 ASN A CA 1
ATOM 653 C C . ASN A 1 87 ? 19.391 14.039 -9.344 1 97.19 87 ASN A C 1
ATOM 655 O O . ASN A 1 87 ? 19.422 13.344 -8.32 1 97.19 87 ASN A O 1
ATOM 659 N N . LEU A 1 88 ? 19.797 13.695 -10.523 1 97.25 88 LEU A N 1
ATOM 660 C CA . LEU A 1 88 ? 20.203 12.32 -10.789 1 97.25 88 LEU A CA 1
ATOM 661 C C . LEU A 1 88 ? 21.453 11.953 -9.992 1 97.25 88 LEU A C 1
ATOM 663 O O . LEU A 1 88 ? 21.516 10.883 -9.383 1 97.25 88 LEU A O 1
ATOM 667 N N . ALA A 1 89 ? 22.438 12.781 -9.977 1 97.81 89 ALA A N 1
ATOM 668 C CA . ALA A 1 89 ? 23.703 12.5 -9.305 1 97.81 89 ALA A CA 1
ATOM 669 C C . ALA A 1 89 ? 23.5 12.266 -7.812 1 97.81 89 ALA A C 1
ATOM 671 O O . ALA A 1 89 ? 24.031 11.305 -7.246 1 97.81 89 ALA A O 1
ATOM 672 N N . ASN A 1 90 ? 22.734 13.125 -7.18 1 98.06 90 ASN A N 1
ATOM 673 C CA . ASN A 1 90 ? 22.422 12.977 -5.762 1 98.06 90 ASN A CA 1
ATOM 674 C C . ASN A 1 90 ? 21.609 11.711 -5.496 1 98.06 90 ASN A C 1
ATOM 676 O O . ASN A 1 90 ? 21.797 11.047 -4.48 1 98.06 90 ASN A O 1
ATOM 680 N N . ALA A 1 91 ? 20.703 11.422 -6.402 1 98.44 91 ALA A N 1
ATOM 681 C CA . ALA A 1 91 ? 19.875 10.227 -6.258 1 98.44 91 ALA A CA 1
ATOM 682 C C . ALA A 1 91 ? 20.734 8.961 -6.27 1 98.44 91 ALA A C 1
ATOM 684 O O . ALA A 1 91 ? 20.516 8.047 -5.473 1 98.44 91 ALA A O 1
ATOM 685 N N . GLN A 1 92 ? 21.703 8.922 -7.184 1 98.25 92 GLN A N 1
ATOM 686 C CA . GLN A 1 92 ? 22.594 7.766 -7.266 1 98.25 92 GLN A CA 1
ATOM 687 C C . GLN A 1 92 ? 23.359 7.574 -5.969 1 98.25 92 GLN A C 1
ATOM 689 O O . GLN A 1 92 ? 23.422 6.465 -5.43 1 98.25 92 GLN A O 1
ATOM 694 N N . LYS A 1 93 ? 23.922 8.656 -5.496 1 98.06 93 LYS A N 1
ATOM 695 C CA . LYS A 1 93 ? 24.672 8.602 -4.246 1 98.06 93 LYS A CA 1
ATOM 696 C C . LYS A 1 93 ? 23.781 8.156 -3.09 1 98.06 93 LYS A C 1
ATOM 698 O O . LYS A 1 93 ? 24.188 7.332 -2.268 1 98.06 93 LYS A O 1
ATOM 703 N N . MET A 1 94 ? 22.641 8.75 -3.062 1 98.44 94 MET A N 1
ATOM 704 C CA . MET A 1 94 ? 21.688 8.445 -2.008 1 98.44 94 MET A CA 1
ATOM 705 C C . MET A 1 94 ? 21.312 6.969 -2.027 1 98.44 94 MET A C 1
ATOM 707 O O . MET A 1 94 ? 21.422 6.281 -1.008 1 98.44 94 MET A O 1
ATOM 711 N N . LEU A 1 95 ? 20.906 6.43 -3.145 1 98.56 95 LEU A N 1
ATOM 712 C CA . LEU A 1 95 ? 20.469 5.039 -3.26 1 98.56 95 LEU A CA 1
ATOM 713 C C . LEU A 1 95 ? 21.625 4.09 -2.957 1 98.56 95 LEU A C 1
ATOM 715 O O . LEU A 1 95 ? 21.422 3.02 -2.379 1 98.56 95 LEU A O 1
ATOM 719 N N . MET A 1 96 ? 22.828 4.488 -3.357 1 98.44 96 MET A N 1
ATOM 720 C CA . MET A 1 96 ? 23.984 3.674 -3.025 1 98.44 96 MET A CA 1
ATOM 721 C C . MET A 1 96 ? 24.188 3.59 -1.515 1 98.44 96 MET A C 1
ATOM 723 O O . MET A 1 96 ? 24.484 2.52 -0.981 1 98.44 96 MET A O 1
ATOM 727 N N . HIS A 1 97 ? 24.031 4.703 -0.856 1 98.19 97 HIS A N 1
ATOM 728 C CA . HIS A 1 97 ? 24.172 4.723 0.596 1 98.19 97 HIS A CA 1
ATOM 729 C C . HIS A 1 97 ? 23.078 3.891 1.266 1 98.19 97 HIS A C 1
ATOM 731 O O . HIS A 1 97 ? 23.344 3.184 2.24 1 98.19 97 HIS A O 1
ATOM 737 N N . LEU A 1 98 ? 21.875 3.975 0.737 1 98.12 98 LEU A N 1
ATOM 738 C CA . LEU A 1 98 ? 20.703 3.348 1.354 1 98.12 98 LEU A CA 1
ATOM 739 C C . LEU A 1 98 ? 20.641 1.867 0.997 1 98.12 98 LEU A C 1
ATOM 741 O O . LEU A 1 98 ? 19.875 1.115 1.604 1 98.12 98 LEU A O 1
ATOM 745 N N . SER A 1 99 ? 21.484 1.447 0.093 1 98.06 99 SER A N 1
ATOM 746 C CA . SER A 1 99 ? 21.5 0.062 -0.366 1 98.06 99 SER A CA 1
ATOM 747 C C . SER A 1 99 ? 21.734 -0.901 0.794 1 98.06 99 SER A C 1
ATOM 749 O O . SER A 1 99 ? 22.688 -0.749 1.558 1 98.06 99 SER A O 1
ATOM 751 N N . GLY A 1 100 ? 20.797 -1.882 0.924 1 98 100 GLY A N 1
ATOM 752 C CA . GLY A 1 100 ? 20.922 -2.924 1.93 1 98 100 GLY A CA 1
ATOM 753 C C . GLY A 1 100 ? 20.609 -2.441 3.332 1 98 100 GLY A C 1
ATOM 754 O O . GLY A 1 100 ? 20.828 -3.162 4.309 1 98 100 GLY A O 1
ATOM 755 N N . ARG A 1 101 ? 20.062 -1.255 3.471 1 98.38 101 ARG A N 1
ATOM 756 C CA . ARG A 1 101 ? 19.844 -0.689 4.801 1 98.38 101 ARG A CA 1
ATOM 757 C C . ARG A 1 101 ? 18.359 -0.588 5.117 1 98.38 101 ARG A C 1
ATOM 759 O O . ARG A 1 101 ? 17.516 -0.793 4.242 1 98.38 101 ARG A O 1
ATOM 766 N N . GLU A 1 102 ? 18.125 -0.379 6.363 1 98.56 102 GLU A N 1
ATOM 767 C CA . GLU A 1 102 ? 16.797 -0.089 6.879 1 98.56 102 GLU A CA 1
ATOM 768 C C . GLU A 1 102 ? 16.562 1.415 6.992 1 98.56 102 GLU A C 1
ATOM 770 O O . GLU A 1 102 ? 17.391 2.135 7.555 1 98.56 102 GLU A O 1
ATOM 775 N N . ILE A 1 103 ? 15.492 1.854 6.375 1 98.62 103 ILE A N 1
ATOM 776 C CA . ILE A 1 103 ? 15.102 3.258 6.426 1 98.62 103 ILE A CA 1
ATOM 777 C C . ILE A 1 103 ? 13.812 3.406 7.238 1 98.62 103 ILE A C 1
ATOM 779 O O . ILE A 1 103 ? 12.836 2.689 7.004 1 98.62 103 ILE A O 1
ATOM 783 N N . GLU A 1 104 ? 13.82 4.285 8.18 1 98.75 104 GLU A N 1
ATOM 784 C CA . GLU A 1 104 ? 12.602 4.633 8.906 1 98.75 104 GLU A CA 1
ATOM 785 C C . GLU A 1 104 ? 11.938 5.867 8.297 1 98.75 104 GLU A C 1
ATOM 787 O O . GLU A 1 104 ? 12.594 6.891 8.094 1 98.75 104 GLU A O 1
ATOM 792 N N . PHE A 1 105 ? 10.727 5.75 7.984 1 98.62 105 PHE A N 1
ATOM 793 C CA . PHE A 1 105 ? 9.914 6.879 7.539 1 98.62 105 PHE A CA 1
ATOM 794 C C . PHE A 1 105 ? 8.93 7.297 8.617 1 98.62 105 PHE A C 1
ATOM 796 O O . PHE A 1 105 ? 8.125 6.484 9.078 1 98.62 105 PHE A O 1
ATOM 803 N N . TYR A 1 106 ? 9 8.523 9.016 1 98.44 106 TYR A N 1
ATOM 804 C CA . TYR A 1 106 ? 8.031 9.117 9.922 1 98.44 106 TYR A CA 1
ATOM 805 C C . TYR A 1 106 ? 7.094 10.062 9.18 1 98.44 106 TYR A C 1
ATOM 807 O O . TYR A 1 106 ? 7.52 11.117 8.703 1 98.44 106 TYR A O 1
ATOM 815 N N . SER A 1 107 ? 5.887 9.664 9.062 1 98.44 107 SER A N 1
ATOM 816 C CA . SER A 1 107 ? 4.859 10.461 8.391 1 98.44 107 SER A CA 1
ATOM 817 C C . SER A 1 107 ? 3.881 11.062 9.398 1 98.44 107 SER A C 1
ATOM 819 O O . SER A 1 107 ? 3.193 10.328 10.117 1 98.44 107 SER A O 1
ATOM 821 N N . ALA A 1 108 ? 3.836 12.336 9.414 1 98.69 108 ALA A N 1
ATOM 822 C CA . ALA A 1 108 ? 2.934 13.023 10.328 1 98.69 108 ALA A CA 1
ATOM 823 C C . ALA A 1 108 ? 1.706 13.555 9.594 1 98.69 108 ALA A C 1
ATOM 825 O O . ALA A 1 108 ? 1.801 13.977 8.438 1 98.69 108 ALA A O 1
ATOM 826 N N . VAL A 1 109 ? 0.571 13.523 10.273 1 98.88 109 VAL A N 1
ATOM 827 C CA . VAL A 1 109 ? -0.653 14.148 9.781 1 98.88 109 VAL A CA 1
ATOM 828 C C . VAL A 1 109 ? -1.343 14.898 10.93 1 98.88 109 VAL A C 1
ATOM 830 O O . VAL A 1 109 ? -1.365 14.414 12.062 1 98.88 109 VAL A O 1
ATOM 833 N N . VAL A 1 110 ? -1.848 16.047 10.594 1 98.94 110 VAL A N 1
ATOM 834 C CA . VAL A 1 110 ? -2.639 16.812 11.555 1 98.94 110 VAL A CA 1
ATOM 835 C C . VAL A 1 110 ? -3.941 17.266 10.906 1 98.94 110 VAL A C 1
ATOM 837 O O . VAL A 1 110 ? -4.023 17.391 9.688 1 98.94 110 VAL A O 1
ATOM 840 N N . LEU A 1 111 ? -4.938 17.406 11.641 1 98.88 111 LEU A N 1
ATOM 841 C CA . LEU A 1 111 ? -6.199 18.047 11.266 1 98.88 111 LEU A CA 1
ATOM 842 C C . LEU A 1 111 ? -6.512 19.219 12.18 1 98.88 111 LEU A C 1
ATOM 844 O O . LEU A 1 111 ? -6.688 19.047 13.383 1 98.88 111 LEU A O 1
ATOM 848 N N . LEU A 1 112 ? -6.52 20.375 11.578 1 98.88 112 LEU A N 1
ATOM 849 C CA . LEU A 1 112 ? -6.789 21.609 12.312 1 98.88 112 LEU A CA 1
ATOM 850 C C . LEU A 1 112 ? -8.195 22.109 12.031 1 98.88 112 LEU A C 1
ATOM 852 O O . LEU A 1 112 ? -8.562 22.328 10.875 1 98.88 112 LEU A O 1
ATOM 856 N N . ASN A 1 113 ? -9.008 22.219 13.016 1 98.62 113 ASN A N 1
ATOM 857 C CA . ASN A 1 113 ? -10.281 22.938 12.953 1 98.62 113 ASN A CA 1
ATOM 858 C C . ASN A 1 113 ? -10.094 24.438 13.203 1 98.62 113 ASN A C 1
ATOM 860 O O . ASN A 1 113 ? -9.852 24.859 14.336 1 98.62 113 ASN A O 1
ATOM 864 N N . THR A 1 114 ? -10.219 25.234 12.18 1 98.25 114 THR A N 1
ATOM 865 C CA . THR A 1 114 ? -9.859 26.641 12.297 1 98.25 114 THR A CA 1
ATOM 866 C C . THR A 1 114 ? -10.914 27.406 13.086 1 98.25 114 THR A C 1
ATOM 868 O O . THR A 1 114 ? -10.68 28.531 13.523 1 98.25 114 THR A O 1
ATOM 871 N N . VAL A 1 115 ? -12.039 26.859 13.266 1 97.75 115 VAL A N 1
ATOM 872 C CA . VAL A 1 115 ? -13.109 27.5 14.016 1 97.75 115 VAL A CA 1
ATOM 873 C C . VAL A 1 115 ? -12.891 27.281 15.508 1 97.75 115 VAL A C 1
ATOM 875 O O . VAL A 1 115 ? -12.938 28.234 16.297 1 97.75 115 VAL A O 1
ATOM 878 N N . THR A 1 116 ? -12.594 26.141 15.898 1 97.38 116 THR A N 1
ATOM 879 C CA . THR A 1 116 ? -12.477 25.812 17.312 1 97.38 116 THR A CA 1
ATOM 880 C C . THR A 1 116 ? -11.031 25.953 17.781 1 97.38 116 THR A C 1
ATOM 882 O O . THR A 1 116 ? -10.766 26.047 18.984 1 97.38 116 THR A O 1
ATOM 885 N N . GLY A 1 117 ? -10.094 25.828 16.875 1 97.62 117 GLY A N 1
ATOM 886 C CA . GLY A 1 117 ? -8.68 25.812 17.203 1 97.62 117 GLY A CA 1
ATOM 887 C C . GLY A 1 117 ? -8.164 24.438 17.578 1 97.62 117 GLY A C 1
ATOM 888 O O . GLY A 1 117 ? -6.969 24.25 17.812 1 97.62 117 GLY A O 1
ATOM 889 N N . ARG A 1 118 ? -9.047 23.469 17.578 1 98.06 118 ARG A N 1
ATOM 890 C CA . ARG A 1 118 ? -8.664 22.109 17.938 1 98.06 118 ARG A CA 1
ATOM 891 C C . ARG A 1 118 ? -7.77 21.5 16.859 1 98.06 118 ARG A C 1
ATOM 893 O O . ARG A 1 118 ? -8.031 21.641 15.672 1 98.06 118 ARG A O 1
ATOM 900 N N . MET A 1 119 ? -6.711 20.766 17.328 1 98.69 119 MET A N 1
ATOM 901 C CA . MET A 1 119 ? -5.801 20.109 16.406 1 98.69 119 MET A CA 1
ATOM 902 C C . MET A 1 119 ? -5.602 18.641 16.797 1 98.69 119 MET A C 1
ATOM 904 O O . MET A 1 119 ? -5.266 18.344 17.953 1 98.69 119 MET A O 1
ATOM 908 N N . HIS A 1 120 ? -5.855 17.734 15.883 1 98.81 120 HIS A N 1
ATOM 909 C CA . HIS A 1 120 ? -5.523 16.328 16.031 1 98.81 120 HIS A CA 1
ATOM 910 C C . HIS A 1 120 ? -4.16 16.016 15.422 1 98.81 120 HIS A C 1
ATOM 912 O O . HIS A 1 120 ? -3.807 16.547 14.367 1 98.81 120 HIS A O 1
ATOM 918 N N . ARG A 1 121 ? -3.383 15.18 16.094 1 98.88 121 ARG A N 1
ATOM 919 C CA . ARG A 1 121 ? -2.016 14.898 15.664 1 98.88 121 ARG A CA 1
ATOM 920 C C . ARG A 1 121 ? -1.753 13.391 15.625 1 98.88 121 ARG A C 1
ATOM 922 O O . ARG A 1 121 ? -2.227 12.648 16.484 1 98.88 121 ARG A O 1
ATOM 929 N N . HIS A 1 122 ? -0.95 12.977 14.648 1 98.81 122 HIS A N 1
ATOM 930 C CA . HIS A 1 122 ? -0.494 11.594 14.578 1 98.81 122 HIS A CA 1
ATOM 931 C C . HIS A 1 122 ? 0.82 11.484 13.812 1 98.81 122 HIS A C 1
ATOM 933 O O . HIS A 1 122 ? 1.026 12.188 12.828 1 98.81 122 HIS A O 1
ATOM 939 N N . ILE A 1 123 ? 1.699 10.664 14.328 1 98.75 123 ILE A N 1
ATOM 940 C CA . ILE A 1 123 ? 2.91 10.273 13.617 1 98.75 123 ILE A CA 1
ATOM 941 C C . ILE A 1 123 ? 2.881 8.766 13.344 1 98.75 123 ILE A C 1
ATOM 943 O O . ILE A 1 123 ? 2.656 7.969 14.25 1 98.75 123 ILE A O 1
ATOM 947 N N . ASP A 1 124 ? 3.072 8.406 12.094 1 98.56 124 ASP A N 1
ATOM 948 C CA . ASP A 1 124 ? 3.154 7.008 11.68 1 98.56 124 ASP A CA 1
ATOM 949 C C . ASP A 1 124 ? 4.594 6.613 11.367 1 98.56 124 ASP A C 1
ATOM 951 O O . ASP A 1 124 ? 5.324 7.371 10.719 1 98.56 124 ASP A O 1
ATOM 955 N N . LYS A 1 125 ? 4.992 5.469 11.859 1 98.44 125 LYS A N 1
ATOM 956 C CA . LYS A 1 125 ? 6.32 4.957 11.531 1 98.44 125 LYS A CA 1
ATOM 957 C C . LYS A 1 125 ? 6.23 3.789 10.555 1 98.44 125 LYS A C 1
ATOM 959 O O . LYS A 1 125 ? 5.504 2.824 10.789 1 98.44 125 LYS A O 1
ATOM 964 N N . THR A 1 126 ? 6.902 3.889 9.445 1 98.38 126 THR A N 1
ATOM 965 C CA . THR A 1 126 ? 7.094 2.816 8.469 1 98.38 126 THR A CA 1
ATOM 966 C C . THR A 1 126 ? 8.57 2.463 8.336 1 98.38 126 THR A C 1
ATOM 968 O O . THR A 1 126 ? 9.422 3.35 8.242 1 98.38 126 THR A O 1
ATOM 971 N N . VAL A 1 127 ? 8.867 1.201 8.352 1 98.62 127 VAL A N 1
ATOM 972 C CA . VAL A 1 127 ? 10.242 0.75 8.156 1 98.62 127 VAL A CA 1
ATOM 973 C C . VAL A 1 127 ? 10.375 0.061 6.797 1 98.62 127 VAL A C 1
ATOM 975 O O . VAL A 1 127 ? 9.609 -0.854 6.48 1 98.62 127 VAL A O 1
ATOM 978 N N . VAL A 1 128 ? 11.297 0.509 6.016 1 98.69 128 VAL A N 1
ATOM 979 C CA . VAL A 1 128 ? 11.57 -0.055 4.699 1 98.69 128 VAL A CA 1
ATOM 980 C C . VAL A 1 128 ? 12.977 -0.661 4.68 1 98.69 128 VAL A C 1
ATOM 982 O O . VAL A 1 128 ? 13.945 -0.004 5.055 1 98.69 128 VAL A O 1
ATOM 985 N N . VAL A 1 129 ? 13.078 -1.87 4.301 1 98.69 129 VAL A N 1
ATOM 986 C CA . VAL A 1 129 ? 14.383 -2.502 4.09 1 98.69 129 VAL A CA 1
ATOM 987 C C . VAL A 1 129 ? 14.688 -2.561 2.596 1 98.69 129 VAL A C 1
ATOM 989 O O . VAL A 1 129 ? 13.945 -3.164 1.823 1 98.69 129 VAL A O 1
ATOM 992 N N . MET A 1 130 ? 15.789 -1.963 2.252 1 98.38 130 MET A N 1
ATOM 993 C CA . MET A 1 130 ? 16.203 -1.931 0.855 1 98.38 130 MET A CA 1
ATOM 994 C C . MET A 1 130 ? 16.984 -3.197 0.49 1 98.38 130 MET A C 1
ATOM 996 O O . MET A 1 130 ? 17.719 -3.74 1.315 1 98.38 130 MET A O 1
ATOM 1000 N N . ARG A 1 131 ? 16.828 -3.631 -0.737 1 97.94 131 ARG A N 1
ATOM 1001 C CA . ARG A 1 131 ? 17.703 -4.68 -1.27 1 97.94 131 ARG A CA 1
ATOM 1002 C C . ARG A 1 131 ? 19.125 -4.176 -1.431 1 97.94 131 ARG A C 1
ATOM 1004 O O . ARG A 1 131 ? 19.375 -2.969 -1.448 1 97.94 131 ARG A O 1
ATOM 1011 N N . GLN A 1 132 ? 20.031 -5.195 -1.454 1 97.5 132 GLN A N 1
ATOM 1012 C CA . GLN A 1 132 ? 21.375 -4.832 -1.905 1 97.5 132 GLN A CA 1
ATOM 1013 C C . GLN A 1 132 ? 21.359 -4.438 -3.379 1 97.5 132 GLN A C 1
ATOM 1015 O O . GLN A 1 132 ? 20.953 -5.223 -4.238 1 97.5 132 GLN A O 1
ATOM 1020 N N . LEU A 1 133 ? 21.75 -3.191 -3.648 1 96.5 133 LEU A N 1
ATOM 1021 C CA . LEU A 1 133 ? 21.75 -2.652 -5.004 1 96.5 133 LEU A CA 1
ATOM 1022 C C . LEU A 1 133 ? 23.172 -2.377 -5.48 1 96.5 133 LEU A C 1
ATOM 1024 O O . LEU A 1 133 ? 24.047 -2 -4.684 1 96.5 133 LEU A O 1
ATOM 1028 N N . ASP A 1 134 ? 23.422 -2.607 -6.688 1 96.12 134 ASP A N 1
ATOM 1029 C CA . ASP A 1 134 ? 24.688 -2.174 -7.254 1 96.12 134 ASP A CA 1
ATOM 1030 C C . ASP A 1 134 ? 24.516 -0.93 -8.125 1 96.12 134 ASP A C 1
ATOM 1032 O O . ASP A 1 134 ? 23.375 -0.48 -8.344 1 96.12 134 ASP A O 1
ATOM 1036 N N . GLU A 1 135 ? 25.562 -0.403 -8.562 1 96.88 135 GLU A N 1
ATOM 1037 C CA . GLU A 1 135 ? 25.562 0.856 -9.297 1 96.88 135 GLU A CA 1
ATOM 1038 C C . GLU A 1 135 ? 24.734 0.736 -10.586 1 96.88 135 GLU A C 1
ATOM 1040 O O . GLU A 1 135 ? 24 1.652 -10.938 1 96.88 135 GLU A O 1
ATOM 1045 N N . LEU A 1 136 ? 24.891 -0.307 -11.219 1 96.5 136 LEU A N 1
ATOM 1046 C CA . LEU A 1 136 ? 24.188 -0.509 -12.484 1 96.5 136 LEU A CA 1
ATOM 1047 C C . LEU A 1 136 ? 22.672 -0.588 -12.258 1 96.5 136 LEU A C 1
ATOM 1049 O O . LEU A 1 136 ? 21.906 0 -13.016 1 96.5 136 LEU A O 1
ATOM 1053 N N . HIS A 1 137 ? 22.234 -1.312 -11.258 1 95.88 137 HIS A N 1
ATOM 1054 C CA . HIS A 1 137 ? 20.828 -1.41 -10.906 1 95.88 137 HIS A CA 1
ATOM 1055 C C . HIS A 1 137 ? 20.25 -0.039 -10.578 1 95.88 137 HIS A C 1
ATOM 1057 O O . HIS A 1 137 ? 19.141 0.29 -11.016 1 95.88 137 HIS A O 1
ATOM 1063 N N . ILE A 1 138 ? 20.984 0.734 -9.859 1 97.75 138 ILE A N 1
ATOM 1064 C CA . ILE A 1 138 ? 20.531 2.064 -9.461 1 97.75 138 ILE A CA 1
ATOM 1065 C C . ILE A 1 138 ? 20.391 2.951 -10.695 1 97.75 138 ILE A C 1
ATOM 1067 O O . ILE A 1 138 ? 19.375 3.637 -10.852 1 97.75 138 ILE A O 1
ATOM 1071 N N . LEU A 1 139 ? 21.375 2.877 -11.57 1 97.19 139 LEU A N 1
ATOM 1072 C CA . LEU A 1 139 ? 21.328 3.68 -12.789 1 97.19 139 LEU A CA 1
ATOM 1073 C C . LEU A 1 139 ? 20.141 3.299 -13.656 1 97.19 139 LEU A C 1
ATOM 1075 O O . LEU A 1 139 ? 19.422 4.172 -14.156 1 97.19 139 LEU A O 1
ATOM 1079 N N . ARG A 1 140 ? 19.875 2.082 -13.805 1 96.44 140 ARG A N 1
ATOM 1080 C CA . ARG A 1 140 ? 18.781 1.6 -14.633 1 96.44 140 ARG A CA 1
ATOM 1081 C C . ARG A 1 140 ? 17.438 1.994 -14.031 1 96.44 140 ARG A C 1
ATOM 1083 O O . ARG A 1 140 ? 16.516 2.391 -14.758 1 96.44 140 ARG A O 1
ATOM 1090 N N . TYR A 1 141 ? 17.344 1.836 -12.75 1 98 141 TYR A N 1
ATOM 1091 C CA . TYR A 1 141 ? 16.125 2.252 -12.07 1 98 141 TYR A CA 1
ATOM 1092 C C . TYR A 1 141 ? 15.82 3.721 -12.344 1 98 141 TYR A C 1
ATOM 1094 O O . TYR A 1 141 ? 14.711 4.07 -12.75 1 98 141 TYR A O 1
ATOM 1102 N N . LEU A 1 142 ? 16.797 4.574 -12.133 1 97.94 142 LEU A N 1
ATOM 1103 C CA . LEU A 1 142 ? 16.609 6.016 -12.242 1 97.94 142 LEU A CA 1
ATOM 1104 C C . LEU A 1 142 ? 16.344 6.426 -13.688 1 97.94 142 LEU A C 1
ATOM 1106 O O . LEU A 1 142 ? 15.641 7.406 -13.938 1 97.94 142 LEU A O 1
ATOM 1110 N N . GLU A 1 143 ? 16.859 5.629 -14.609 1 97.38 143 GLU A N 1
ATOM 1111 C CA . GLU A 1 143 ? 16.562 5.855 -16.016 1 97.38 143 GLU A CA 1
ATOM 1112 C C . GLU A 1 143 ? 15.102 5.551 -16.328 1 97.38 143 GLU A C 1
ATOM 1114 O O . GLU A 1 143 ? 14.453 6.277 -17.094 1 97.38 143 GLU A O 1
ATOM 1119 N N . ARG A 1 144 ? 14.617 4.516 -15.766 1 96.69 144 ARG A N 1
ATOM 1120 C CA . ARG A 1 144 ? 13.266 4.047 -16.031 1 96.69 144 ARG A CA 1
ATOM 1121 C C . ARG A 1 144 ? 12.234 4.855 -15.25 1 96.69 144 ARG A C 1
ATOM 1123 O O . ARG A 1 144 ? 11.062 4.898 -15.617 1 96.69 144 ARG A O 1
ATOM 1130 N N . GLU A 1 145 ? 12.664 5.465 -14.164 1 96.38 145 GLU A N 1
ATOM 1131 C CA . GLU A 1 145 ? 11.82 6.297 -13.32 1 96.38 145 GLU A CA 1
ATOM 1132 C C . GLU A 1 145 ? 12.492 7.629 -13 1 96.38 145 GLU A C 1
ATOM 1134 O O . GLU A 1 145 ? 12.836 7.895 -11.844 1 96.38 145 GLU A O 1
ATOM 1139 N N . PRO A 1 146 ? 12.555 8.492 -13.922 1 95.25 146 PRO A N 1
ATOM 1140 C CA . PRO A 1 146 ? 13.352 9.711 -13.766 1 95.25 146 PRO A CA 1
ATOM 1141 C C . PRO A 1 146 ? 12.766 10.664 -12.719 1 95.25 146 PRO A C 1
ATOM 1143 O O . PRO A 1 146 ? 13.508 11.43 -12.094 1 95.25 146 PRO A O 1
ATOM 1146 N N . ASP A 1 147 ? 11.477 10.586 -12.453 1 95.19 147 ASP A N 1
ATOM 1147 C CA . ASP A 1 147 ? 10.836 11.508 -11.508 1 95.19 147 ASP A CA 1
ATOM 1148 C C . ASP A 1 147 ? 11.078 11.07 -10.07 1 95.19 147 ASP A C 1
ATOM 1150 O O . ASP A 1 147 ? 10.727 11.789 -9.133 1 95.19 147 ASP A O 1
ATOM 1154 N N . ALA A 1 148 ? 11.766 9.93 -9.836 1 96.44 148 ALA A N 1
ATOM 1155 C CA . ALA A 1 148 ? 12.078 9.445 -8.5 1 96.44 148 ALA A CA 1
ATOM 1156 C C . ALA A 1 148 ? 12.953 10.445 -7.742 1 96.44 148 ALA A C 1
ATOM 1158 O O . ALA A 1 148 ? 12.961 10.461 -6.508 1 96.44 148 ALA A O 1
ATOM 1159 N N . VAL A 1 149 ? 13.68 11.328 -8.5 1 96.62 149 VAL A N 1
ATOM 1160 C CA . VAL A 1 149 ? 14.586 12.281 -7.875 1 96.62 149 VAL A CA 1
ATOM 1161 C C . VAL A 1 149 ? 13.789 13.305 -7.07 1 96.62 149 VAL A C 1
ATOM 1163 O O . VAL A 1 149 ? 14.336 14 -6.215 1 96.62 149 VAL A O 1
ATOM 1166 N N . TYR A 1 150 ? 12.445 13.383 -7.285 1 93.12 150 TYR A N 1
ATOM 1167 C CA . TYR A 1 150 ? 11.586 14.328 -6.578 1 93.12 150 TYR A CA 1
ATOM 1168 C C . TYR A 1 150 ? 10.836 13.641 -5.441 1 93.12 150 TYR A C 1
ATOM 1170 O O . TYR A 1 150 ? 9.906 14.211 -4.871 1 93.12 150 TYR A O 1
ATOM 1178 N N . CYS A 1 151 ? 11.211 12.438 -5.113 1 93.56 151 CYS A N 1
ATOM 1179 C CA . CYS A 1 151 ? 10.625 11.672 -4.023 1 93.56 151 CYS A CA 1
ATOM 1180 C C . CYS A 1 151 ? 11.641 11.461 -2.902 1 93.56 151 CYS A C 1
ATOM 1182 O O . CYS A 1 151 ? 12.844 11.414 -3.152 1 93.56 151 CYS A O 1
ATOM 1184 N N . SER A 1 152 ? 11.07 11.359 -1.723 1 93.06 152 SER A N 1
ATOM 1185 C CA . SER A 1 152 ? 11.93 11.031 -0.588 1 93.06 152 SER A CA 1
ATOM 1186 C C . SER A 1 152 ? 12.719 9.758 -0.844 1 93.06 152 SER A C 1
ATOM 1188 O O . SER A 1 152 ? 12.172 8.766 -1.327 1 93.06 152 SER A O 1
ATOM 1190 N N . CYS A 1 153 ? 14.023 9.82 -0.694 1 96.56 153 CYS A N 1
ATOM 1191 C CA . CYS A 1 153 ? 14.961 8.711 -0.794 1 96.56 153 CYS A CA 1
ATOM 1192 C C . CYS A 1 153 ? 15 8.148 -2.213 1 96.56 153 CYS A C 1
ATOM 1194 O O . CYS A 1 153 ? 15.398 7.004 -2.424 1 96.56 153 CYS A O 1
ATOM 1196 N N . ALA A 1 154 ? 14.469 8.914 -3.18 1 96.69 154 ALA A N 1
ATOM 1197 C CA . ALA A 1 154 ? 14.539 8.617 -4.605 1 96.69 154 ALA A CA 1
ATOM 1198 C C . ALA A 1 154 ? 13.859 7.289 -4.922 1 96.69 154 ALA A C 1
ATOM 1200 O O . ALA A 1 154 ? 14.336 6.531 -5.777 1 96.69 154 ALA A O 1
ATOM 1201 N N . ALA A 1 155 ? 12.828 6.977 -4.238 1 93.88 155 ALA A N 1
ATOM 1202 C CA . ALA A 1 155 ? 12.141 5.711 -4.496 1 93.88 155 ALA A CA 1
ATOM 1203 C C . ALA A 1 155 ? 10.625 5.879 -4.383 1 93.88 155 ALA A C 1
ATOM 1205 O O . ALA A 1 155 ? 10.133 6.492 -3.434 1 93.88 155 ALA A O 1
ATOM 1206 N N . LYS A 1 156 ? 9.977 5.363 -5.359 1 93.94 156 LYS A N 1
ATOM 1207 C CA . LYS A 1 156 ? 8.516 5.289 -5.371 1 93.94 156 LYS A CA 1
ATOM 1208 C C . LYS A 1 156 ? 8.039 3.867 -5.09 1 93.94 156 LYS A C 1
ATOM 1210 O O . LYS A 1 156 ? 8.016 3.023 -5.992 1 93.94 156 LYS A O 1
ATOM 1215 N N . SER A 1 157 ? 7.539 3.646 -3.918 1 93.38 157 SER A N 1
ATOM 1216 C CA . SER A 1 157 ? 7.234 2.295 -3.463 1 93.38 157 SER A CA 1
ATOM 1217 C C . SER A 1 157 ? 6.039 1.715 -4.215 1 93.38 157 SER A C 1
ATOM 1219 O O . SER A 1 157 ? 5.906 0.495 -4.328 1 93.38 157 SER A O 1
ATOM 1221 N N . GLU A 1 158 ? 5.141 2.559 -4.723 1 88.5 158 GLU A N 1
ATOM 1222 C CA . GLU A 1 158 ? 3.934 2.119 -5.414 1 88.5 158 GLU A CA 1
ATOM 1223 C C . GLU A 1 158 ? 4.215 1.829 -6.887 1 88.5 158 GLU A C 1
ATOM 1225 O O . GLU A 1 158 ? 3.338 1.342 -7.605 1 88.5 158 GLU A O 1
ATOM 1230 N N . GLY A 1 159 ? 5.379 2.109 -7.344 1 90.38 159 GLY A N 1
ATOM 1231 C CA . GLY A 1 159 ? 5.789 1.883 -8.719 1 90.38 159 GLY A CA 1
ATOM 1232 C C . GLY A 1 159 ? 7.023 1.012 -8.844 1 90.38 159 GLY A C 1
ATOM 1233 O O . GLY A 1 159 ? 7.102 -0.053 -8.227 1 90.38 159 GLY A O 1
ATOM 1234 N N . LEU A 1 160 ? 7.898 1.546 -9.719 1 95.69 160 LEU A N 1
ATOM 1235 C CA . LEU A 1 160 ? 9.102 0.787 -10.039 1 95.69 160 LEU A CA 1
ATOM 1236 C C . LEU A 1 160 ? 10 0.65 -8.812 1 95.69 160 LEU A C 1
ATOM 1238 O O . LEU A 1 160 ? 10.812 -0.276 -8.734 1 95.69 160 LEU A O 1
ATOM 1242 N N . GLY A 1 161 ? 9.836 1.563 -7.844 1 96.62 161 GLY A N 1
ATOM 1243 C CA . GLY A 1 161 ? 10.641 1.531 -6.633 1 96.62 161 GLY A CA 1
ATOM 1244 C C . GLY A 1 161 ? 10.445 0.263 -5.824 1 96.62 161 GLY A C 1
ATOM 1245 O O . GLY A 1 161 ? 11.273 -0.066 -4.973 1 96.62 161 GLY A O 1
ATOM 1246 N N . ALA A 1 162 ? 9.32 -0.423 -6.055 1 96.75 162 ALA A N 1
ATOM 1247 C CA . ALA A 1 162 ? 9.07 -1.697 -5.383 1 96.75 162 ALA A CA 1
ATOM 1248 C C . ALA A 1 162 ? 10.203 -2.688 -5.656 1 96.75 162 ALA A C 1
ATOM 1250 O O . ALA A 1 162 ? 10.492 -3.555 -4.832 1 96.75 162 ALA A O 1
ATOM 1251 N N . LEU A 1 163 ? 10.898 -2.6 -6.797 1 97.38 163 LEU A N 1
ATOM 1252 C CA . LEU A 1 163 ? 11.984 -3.49 -7.172 1 97.38 163 LEU A CA 1
ATOM 1253 C C . LEU A 1 163 ? 13.188 -3.309 -6.246 1 97.38 163 LEU A C 1
ATOM 1255 O O . LEU A 1 163 ? 14.062 -4.176 -6.176 1 97.38 163 LEU A O 1
ATOM 1259 N N . LEU A 1 164 ? 13.25 -2.176 -5.551 1 97.88 164 LEU A N 1
ATOM 1260 C CA . LEU A 1 164 ? 14.391 -1.848 -4.703 1 97.88 164 LEU A CA 1
ATOM 1261 C C . LEU A 1 164 ? 14.164 -2.332 -3.273 1 97.88 164 LEU A C 1
ATOM 1263 O O . LEU A 1 164 ? 15.086 -2.307 -2.453 1 97.88 164 LEU A O 1
ATOM 1267 N N . ILE A 1 165 ? 12.961 -2.787 -2.945 1 98.12 165 ILE A N 1
ATOM 1268 C CA . ILE A 1 165 ? 12.555 -3.002 -1.563 1 98.12 165 ILE A CA 1
ATOM 1269 C C . ILE A 1 165 ? 12.492 -4.5 -1.27 1 98.12 165 ILE A C 1
ATOM 1271 O O . ILE A 1 165 ? 11.992 -5.277 -2.086 1 98.12 165 ILE A O 1
ATOM 1275 N N . GLU A 1 166 ? 12.992 -4.863 -0.142 1 97.88 166 GLU A N 1
ATOM 1276 C CA . GLU A 1 166 ? 12.953 -6.238 0.341 1 97.88 166 GLU A CA 1
ATOM 1277 C C . GLU A 1 166 ? 11.695 -6.488 1.179 1 97.88 166 GLU A C 1
ATOM 1279 O O . GLU A 1 166 ? 11.055 -7.531 1.044 1 97.88 166 GLU A O 1
ATOM 1284 N N . ARG A 1 167 ? 11.383 -5.609 2 1 97.81 167 ARG A N 1
ATOM 1285 C CA . ARG A 1 167 ? 10.188 -5.711 2.834 1 97.81 167 ARG A CA 1
ATOM 1286 C C . ARG A 1 167 ? 9.836 -4.359 3.443 1 97.81 167 ARG A C 1
ATOM 1288 O O . ARG A 1 167 ? 10.672 -3.453 3.49 1 97.81 167 ARG A O 1
ATOM 1295 N N . ILE A 1 168 ? 8.633 -4.238 3.898 1 98.19 168 ILE A N 1
ATOM 1296 C CA . ILE A 1 168 ? 8.102 -3.064 4.582 1 98.19 168 ILE A CA 1
ATOM 1297 C C . ILE A 1 168 ? 7.395 -3.488 5.863 1 98.19 168 ILE A C 1
ATOM 1299 O O . ILE A 1 168 ? 6.695 -4.504 5.891 1 98.19 168 ILE A O 1
ATOM 1303 N N . GLU A 1 169 ? 7.617 -2.809 6.891 1 97.19 169 GLU A N 1
ATOM 1304 C CA . GLU A 1 169 ? 6.812 -2.918 8.109 1 97.19 169 GLU A CA 1
ATOM 1305 C C . GLU A 1 169 ? 5.984 -1.657 8.336 1 97.19 169 GLU A C 1
ATOM 1307 O O . GLU A 1 169 ? 6.535 -0.576 8.555 1 97.19 169 GLU A O 1
ATOM 1312 N N . SER A 1 170 ? 4.68 -1.818 8.32 1 95.62 170 SER A N 1
ATOM 1313 C CA . SER A 1 170 ? 3.797 -0.661 8.43 1 95.62 170 SER A CA 1
ATOM 1314 C C . SER A 1 170 ? 2.422 -1.061 8.961 1 95.62 170 SER A C 1
ATOM 1316 O O . SER A 1 170 ? 2.012 -2.215 8.82 1 95.62 170 SER A O 1
ATOM 1318 N N . THR A 1 171 ? 1.744 -0.144 9.578 1 96.44 171 THR A N 1
ATOM 1319 C CA . THR A 1 171 ? 0.353 -0.343 9.969 1 96.44 171 THR A CA 1
ATOM 1320 C C . THR A 1 171 ? -0.584 0.43 9.047 1 96.44 171 THR A C 1
ATOM 1322 O O . THR A 1 171 ? -1.801 0.232 9.078 1 96.44 171 THR A O 1
ATOM 1325 N N . ASP A 1 172 ? -0.071 1.277 8.281 1 97.75 172 ASP A N 1
ATOM 1326 C CA . ASP A 1 172 ? -0.77 2.053 7.266 1 97.75 172 ASP A CA 1
ATOM 1327 C C . ASP A 1 172 ? 0.096 2.227 6.02 1 97.75 172 ASP A C 1
ATOM 1329 O O . ASP A 1 172 ? 0.922 3.141 5.953 1 97.75 172 ASP A O 1
ATOM 1333 N N . PRO A 1 173 ? -0.155 1.442 4.992 1 96.12 173 PRO A N 1
ATOM 1334 C CA . PRO A 1 173 ? 0.689 1.531 3.799 1 96.12 173 PRO A CA 1
ATOM 1335 C C . PRO A 1 173 ? 0.622 2.902 3.129 1 96.12 173 PRO A C 1
ATOM 1337 O O . PRO A 1 173 ? 1.552 3.295 2.42 1 96.12 173 PRO A O 1
ATOM 1340 N N . ASN A 1 174 ? -0.415 3.68 3.391 1 96.75 174 ASN A N 1
ATOM 1341 C CA . ASN A 1 174 ? -0.562 5.012 2.811 1 96.75 174 ASN A CA 1
ATOM 1342 C C . ASN A 1 174 ? 0.458 5.988 3.385 1 96.75 174 ASN A C 1
ATOM 1344 O O . ASN A 1 174 ? 0.833 6.961 2.727 1 96.75 174 ASN A O 1
ATOM 1348 N N . ALA A 1 175 ? 0.911 5.703 4.582 1 97.31 175 ALA A N 1
ATOM 1349 C CA . ALA A 1 175 ? 1.838 6.602 5.262 1 97.31 175 ALA A CA 1
ATOM 1350 C C . ALA A 1 175 ? 3.166 6.688 4.516 1 97.31 175 ALA A C 1
ATOM 1352 O O . ALA A 1 175 ? 3.77 7.762 4.43 1 97.31 175 ALA A O 1
ATOM 1353 N N . LEU A 1 176 ? 3.598 5.613 3.994 1 96.94 176 LEU A N 1
ATOM 1354 C CA . LEU A 1 176 ? 4.852 5.609 3.25 1 96.94 176 LEU A CA 1
ATOM 1355 C C . LEU A 1 176 ? 4.758 6.504 2.02 1 96.94 176 LEU A C 1
ATOM 1357 O O . LEU A 1 176 ? 5.738 7.148 1.639 1 96.94 176 LEU A O 1
ATOM 1361 N N . ILE A 1 177 ? 3.547 6.52 1.444 1 95.06 177 ILE A N 1
ATOM 1362 C CA . ILE A 1 177 ? 3.332 7.352 0.264 1 95.06 177 ILE A CA 1
ATOM 1363 C C . ILE A 1 177 ? 3.293 8.82 0.669 1 95.06 177 ILE A C 1
ATOM 1365 O O . ILE A 1 177 ? 3.797 9.688 -0.054 1 95.06 177 ILE A O 1
ATOM 1369 N N . GLY A 1 178 ? 2.652 9.062 1.857 1 95.56 178 GLY A N 1
ATOM 1370 C CA . GLY A 1 178 ? 2.754 10.445 2.281 1 95.56 178 GLY A CA 1
ATOM 1371 C C . GLY A 1 178 ? 1.663 10.859 3.252 1 95.56 178 GLY A C 1
ATOM 1372 O O . GLY A 1 178 ? 1.758 11.906 3.895 1 95.56 178 GLY A O 1
ATOM 1373 N N . LEU A 1 179 ? 0.665 10.086 3.338 1 97.62 179 LEU A N 1
ATOM 1374 C CA . LEU A 1 179 ? -0.482 10.484 4.148 1 97.62 179 LEU A CA 1
ATOM 1375 C C . LEU A 1 179 ? -0.993 9.305 4.973 1 97.62 179 LEU A C 1
ATOM 1377 O O . LEU A 1 179 ? -1.491 8.32 4.418 1 97.62 179 LEU A O 1
ATOM 1381 N N . PRO A 1 180 ? -0.856 9.375 6.328 1 98.12 180 PRO A N 1
ATOM 1382 C CA . PRO A 1 180 ? -1.5 8.367 7.172 1 98.12 180 PRO A CA 1
ATOM 1383 C C . PRO A 1 180 ? -3.025 8.414 7.094 1 98.12 180 PRO A C 1
ATOM 1385 O O . PRO A 1 180 ? -3.672 9 7.969 1 98.12 180 PRO A O 1
ATOM 1388 N N . VAL A 1 181 ? -3.574 7.762 6.195 1 98.12 181 VAL A N 1
ATOM 1389 C CA . VAL A 1 181 ? -4.973 7.891 5.789 1 98.12 181 VAL A CA 1
ATOM 1390 C C . VAL A 1 181 ? -5.879 7.348 6.891 1 98.12 181 VAL A C 1
ATOM 1392 O O . VAL A 1 181 ? -6.91 7.949 7.203 1 98.12 181 VAL A O 1
ATOM 1395 N N . PHE A 1 182 ? -5.5 6.23 7.508 1 98 182 PHE A N 1
ATOM 1396 C CA . PHE A 1 182 ? -6.395 5.605 8.477 1 98 182 PHE A CA 1
ATOM 1397 C C . PHE A 1 182 ? -6.652 6.535 9.656 1 98 182 PHE A C 1
ATOM 1399 O O . PHE A 1 182 ? -7.801 6.75 10.039 1 98 182 PHE A O 1
ATOM 1406 N N . ARG A 1 183 ? -5.586 7.09 10.133 1 98.12 183 ARG A N 1
ATOM 1407 C CA . ARG A 1 183 ? -5.746 8 11.266 1 98.12 183 ARG A CA 1
ATOM 1408 C C . ARG A 1 183 ? -6.469 9.273 10.836 1 98.12 183 ARG A C 1
ATOM 1410 O O . ARG A 1 183 ? -7.27 9.82 11.602 1 98.12 183 ARG A O 1
ATOM 1417 N N . LEU A 1 184 ? -6.191 9.766 9.656 1 98.38 184 LEU A N 1
ATOM 1418 C CA . LEU A 1 184 ? -6.895 10.945 9.156 1 98.38 184 LEU A CA 1
ATOM 1419 C C . LEU A 1 184 ? -8.398 10.719 9.141 1 98.38 184 LEU A C 1
ATOM 1421 O O . LEU A 1 184 ? -9.172 11.602 9.531 1 98.38 184 LEU A O 1
ATOM 1425 N N . VAL A 1 185 ? -8.82 9.586 8.727 1 97.25 185 VAL A N 1
ATOM 1426 C CA . VAL A 1 185 ? -10.242 9.242 8.703 1 97.25 185 VAL A CA 1
ATOM 1427 C C . VAL A 1 185 ? -10.82 9.328 10.117 1 97.25 185 VAL A C 1
ATOM 1429 O O . VAL A 1 185 ? -11.914 9.859 10.312 1 97.25 185 VAL A O 1
ATOM 1432 N N . ASP A 1 186 ? -10.07 8.82 11.117 1 97.5 186 ASP A N 1
ATOM 1433 C CA . ASP A 1 186 ? -10.5 8.938 12.508 1 97.5 186 ASP A CA 1
ATOM 1434 C C . ASP A 1 186 ? -10.641 10.406 12.914 1 97.5 186 ASP A C 1
ATOM 1436 O O . ASP A 1 186 ? -11.602 10.773 13.594 1 97.5 186 ASP A O 1
ATOM 1440 N N . PHE A 1 187 ? -9.641 11.234 12.523 1 98.31 187 PHE A N 1
ATOM 1441 C CA . PHE A 1 187 ? -9.68 12.656 12.852 1 98.31 187 PHE A CA 1
ATOM 1442 C C . PHE A 1 187 ? -10.93 13.305 12.281 1 98.31 187 PHE A C 1
ATOM 1444 O O . PHE A 1 187 ? -11.609 14.07 12.977 1 98.31 187 PHE A O 1
ATOM 1451 N N . LEU A 1 188 ? -11.219 13.031 11.023 1 97.38 188 LEU A N 1
ATOM 1452 C CA . LEU A 1 188 ? -12.383 13.609 10.359 1 97.38 188 LEU A CA 1
ATOM 1453 C C . LEU A 1 188 ? -13.664 13.203 11.07 1 97.38 188 LEU A C 1
ATOM 1455 O O . LEU A 1 188 ? -14.531 14.047 11.32 1 97.38 188 LEU A O 1
ATOM 1459 N N . LYS A 1 189 ? -13.727 11.969 11.453 1 95.19 189 LYS A N 1
ATOM 1460 C CA . LYS A 1 189 ? -14.883 11.492 12.211 1 95.19 189 LYS A CA 1
ATOM 1461 C C . LYS A 1 189 ? -15.023 12.258 13.523 1 95.19 189 LYS A C 1
ATOM 1463 O O . LYS A 1 189 ? -16.125 12.656 13.898 1 95.19 189 LYS A O 1
ATOM 1468 N N . ASN A 1 190 ? -13.938 12.453 14.18 1 96.25 190 ASN A N 1
ATOM 1469 C CA . ASN A 1 190 ? -13.93 13.141 15.461 1 96.25 190 ASN A CA 1
ATOM 1470 C C . ASN A 1 190 ? -14.367 14.594 15.32 1 96.25 190 ASN A C 1
ATOM 1472 O O . ASN A 1 190 ? -14.828 15.211 16.281 1 96.25 190 ASN A O 1
ATOM 1476 N N . GLU A 1 191 ? -14.219 15.141 14.133 1 96.94 191 GLU A N 1
ATOM 1477 C CA . GLU A 1 191 ? -14.648 16.516 13.859 1 96.94 191 GLU A CA 1
ATOM 1478 C C . GLU A 1 191 ? -16.031 16.547 13.219 1 96.94 191 GLU A C 1
ATOM 1480 O O . GLU A 1 191 ? -16.469 17.578 12.727 1 96.94 191 GLU A O 1
ATOM 1485 N N . GLY A 1 192 ? -16.641 15.414 13.141 1 93.75 192 GLY A N 1
ATOM 1486 C CA . GLY A 1 192 ? -18.031 15.336 12.711 1 93.75 192 GLY A CA 1
ATOM 1487 C C . GLY A 1 192 ? -18.172 15.18 11.211 1 93.75 192 GLY A C 1
ATOM 1488 O O . GLY A 1 192 ? -19.266 15.383 10.664 1 93.75 192 GLY A O 1
ATOM 1489 N N . VAL A 1 193 ? -17.125 14.938 10.57 1 93.5 193 VAL A N 1
ATOM 1490 C CA . VAL A 1 193 ? -17.203 14.688 9.133 1 93.5 193 VAL A CA 1
ATOM 1491 C C . VAL A 1 193 ? -17.5 13.211 8.875 1 93.5 193 VAL A C 1
ATOM 1493 O O . VAL A 1 193 ? -16.719 12.336 9.25 1 93.5 193 VAL A O 1
ATOM 1496 N N . ASP A 1 194 ? -18.562 12.898 8.297 1 89.75 194 ASP A N 1
ATOM 1497 C CA . ASP A 1 194 ? -18.891 11.539 7.898 1 89.75 194 ASP A CA 1
ATOM 1498 C C . ASP A 1 194 ? -18.312 11.211 6.523 1 89.75 194 ASP A C 1
ATOM 1500 O O . ASP A 1 194 ? -18.828 11.664 5.504 1 89.75 194 ASP A O 1
ATOM 1504 N N . VAL A 1 195 ? -17.312 10.453 6.5 1 90.19 195 VAL A N 1
ATOM 1505 C CA . VAL A 1 195 ? -16.594 10.219 5.254 1 90.19 195 VAL A CA 1
ATOM 1506 C C . VAL A 1 195 ? -17.328 9.172 4.418 1 90.19 195 VAL A C 1
ATOM 1508 O O . VAL A 1 195 ? -17.062 9.008 3.229 1 90.19 195 VAL A O 1
ATOM 1511 N N . LEU A 1 196 ? -18.25 8.438 5.02 1 89.62 196 LEU A N 1
ATOM 1512 C CA . LEU A 1 196 ? -19.078 7.484 4.281 1 89.62 196 LEU A CA 1
ATOM 1513 C C . LEU A 1 196 ? -20.516 7.957 4.203 1 89.62 196 LEU A C 1
ATOM 1515 O O . LEU A 1 196 ? -21 8.641 5.109 1 89.62 196 LEU A O 1
ATOM 1519 N N . MET B 1 1 ? 24.281 -17.359 -25.156 1 37.88 1 MET B N 1
ATOM 1520 C CA . MET B 1 1 ? 23.578 -16.312 -24.438 1 37.88 1 MET B CA 1
ATOM 1521 C C . MET B 1 1 ? 22.172 -16.75 -24.047 1 37.88 1 MET B C 1
ATOM 1523 O O . MET B 1 1 ? 21.328 -16.969 -24.922 1 37.88 1 MET B O 1
ATOM 1527 N N . GLY B 1 2 ? 21.906 -17.516 -23.047 1 47.19 2 GLY B N 1
ATOM 1528 C CA . GLY B 1 2 ? 20.719 -18.328 -22.875 1 47.19 2 GLY B CA 1
ATOM 1529 C C . GLY B 1 2 ? 19.438 -17.531 -22.922 1 47.19 2 GLY B C 1
ATOM 1530 O O . GLY B 1 2 ? 19.422 -16.344 -22.562 1 47.19 2 GLY B O 1
ATOM 1531 N N . LEU B 1 3 ? 18.516 -17.828 -23.844 1 59.31 3 LEU B N 1
ATOM 1532 C CA . LEU B 1 3 ? 17.312 -17.094 -24.203 1 59.31 3 LEU B CA 1
ATOM 1533 C C . LEU B 1 3 ? 16.484 -16.766 -22.969 1 59.31 3 LEU B C 1
ATOM 1535 O O . LEU B 1 3 ? 16.219 -17.641 -22.141 1 59.31 3 LEU B O 1
ATOM 1539 N N . GLU B 1 4 ? 16.469 -15.422 -22.547 1 84.12 4 GLU B N 1
ATOM 1540 C CA . GLU B 1 4 ? 15.602 -14.992 -21.453 1 84.12 4 GLU B CA 1
ATOM 1541 C C . GLU B 1 4 ? 14.172 -15.461 -21.672 1 84.12 4 GLU B C 1
ATOM 1543 O O . GLU B 1 4 ? 13.586 -15.234 -22.734 1 84.12 4 GLU B O 1
ATOM 1548 N N . LEU B 1 5 ? 13.766 -16.484 -20.953 1 94.75 5 LEU B N 1
ATOM 1549 C CA . LEU B 1 5 ? 12.422 -17.047 -21.031 1 94.75 5 LEU B CA 1
ATOM 1550 C C . LEU B 1 5 ? 11.367 -15.945 -20.906 1 94.75 5 LEU B C 1
ATOM 1552 O O . LEU B 1 5 ? 11.523 -15.031 -20.094 1 94.75 5 LEU B O 1
ATOM 1556 N N . PRO B 1 6 ? 10.398 -16.031 -21.812 1 97.12 6 PRO B N 1
ATOM 1557 C CA . PRO B 1 6 ? 9.297 -15.086 -21.609 1 97.12 6 PRO B CA 1
ATOM 1558 C C . PRO B 1 6 ? 8.594 -15.258 -20.266 1 97.12 6 PRO B C 1
ATOM 1560 O O . PRO B 1 6 ? 8.578 -16.359 -19.719 1 97.12 6 PRO B O 1
ATOM 1563 N N . LEU B 1 7 ? 8.07 -14.195 -19.766 1 98.19 7 LEU B N 1
ATOM 1564 C CA . LEU B 1 7 ? 7.336 -14.18 -18.5 1 98.19 7 LEU B CA 1
ATOM 1565 C C . LEU B 1 7 ? 5.832 -14.18 -18.75 1 98.19 7 LEU B C 1
ATOM 1567 O O . LEU B 1 7 ? 5.332 -13.375 -19.547 1 98.19 7 LEU B O 1
ATOM 1571 N N . VAL B 1 8 ? 5.121 -15.086 -18.125 1 98.75 8 VAL B N 1
ATOM 1572 C CA . VAL B 1 8 ? 3.67 -15.203 -18.234 1 98.75 8 VAL B CA 1
ATOM 1573 C C . VAL B 1 8 ? 3.025 -15.039 -16.859 1 98.75 8 VAL B C 1
ATOM 1575 O O . VAL B 1 8 ? 3.43 -15.688 -15.898 1 98.75 8 VAL B O 1
ATOM 1578 N N . LEU B 1 9 ? 2.135 -14.148 -16.766 1 98.69 9 LEU B N 1
ATOM 1579 C CA . LEU B 1 9 ? 1.307 -14.016 -15.57 1 98.69 9 LEU B CA 1
ATOM 1580 C C . LEU B 1 9 ? 0.002 -14.789 -15.727 1 98.69 9 LEU B C 1
ATOM 1582 O O . LEU B 1 9 ? -0.854 -14.414 -16.531 1 98.69 9 LEU B O 1
ATOM 1586 N N . GLY B 1 10 ? -0.123 -15.891 -15.016 1 98.31 10 GLY B N 1
ATOM 1587 C CA . GLY B 1 10 ? -1.326 -16.703 -15.055 1 98.31 10 GLY B CA 1
ATOM 1588 C C . GLY B 1 10 ? -2.451 -16.156 -14.195 1 98.31 10 GLY B C 1
ATOM 1589 O O . GLY B 1 10 ? -2.684 -16.641 -13.086 1 98.31 10 GLY B O 1
ATOM 1590 N N . THR B 1 11 ? -3.236 -15.188 -14.75 1 95.88 11 THR B N 1
ATOM 1591 C CA . THR B 1 11 ? -4.258 -14.539 -13.938 1 95.88 11 THR B CA 1
ATOM 1592 C C . THR B 1 11 ? -5.41 -14.055 -14.812 1 95.88 11 THR B C 1
ATOM 1594 O O . THR B 1 11 ? -5.223 -13.758 -15.992 1 95.88 11 THR B O 1
ATOM 1597 N N . SER B 1 12 ? -6.523 -13.969 -14.266 1 92.06 12 SER B N 1
ATOM 1598 C CA . SER B 1 12 ? -7.656 -13.25 -14.836 1 92.06 12 SER B CA 1
ATOM 1599 C C . SER B 1 12 ? -7.945 -11.969 -14.07 1 92.06 12 SER B C 1
ATOM 1601 O O . SER B 1 12 ? -8.883 -11.242 -14.398 1 92.06 12 SER B O 1
ATOM 1603 N N . SER B 1 13 ? -7.199 -11.727 -13.062 1 91.75 13 SER B N 1
ATOM 1604 C CA . SER B 1 13 ? -7.395 -10.57 -12.195 1 91.75 13 SER B CA 1
ATOM 1605 C C . SER B 1 13 ? -6.832 -9.305 -12.836 1 91.75 13 SER B C 1
ATOM 1607 O O . SER B 1 13 ? -5.648 -9.242 -13.172 1 91.75 13 SER B O 1
ATOM 1609 N N . VAL B 1 14 ? -7.602 -8.297 -12.922 1 91.81 14 VAL B N 1
ATOM 1610 C CA . VAL B 1 14 ? -7.16 -7.004 -13.438 1 91.81 14 VAL B CA 1
ATOM 1611 C C . VAL B 1 14 ? -6.164 -6.371 -12.461 1 91.81 14 VAL B C 1
ATOM 1613 O O . VAL B 1 14 ? -5.203 -5.727 -12.883 1 91.81 14 VAL B O 1
ATOM 1616 N N . PHE B 1 15 ? -6.289 -6.59 -11.18 1 92.88 15 PHE B N 1
ATOM 1617 C CA . PHE B 1 15 ? -5.438 -5.992 -10.156 1 92.88 15 PHE B CA 1
ATOM 1618 C C . PHE B 1 15 ? -4.031 -6.578 -10.211 1 92.88 15 PHE B C 1
ATOM 1620 O O . PHE B 1 15 ? -3.043 -5.844 -10.148 1 92.88 15 PHE B O 1
ATOM 1627 N N . ARG B 1 16 ? -3.961 -7.91 -10.375 1 96.06 16 ARG B N 1
ATOM 1628 C CA . ARG B 1 16 ? -2.654 -8.555 -10.477 1 96.06 16 ARG B CA 1
ATOM 1629 C C . ARG B 1 16 ? -1.922 -8.109 -11.734 1 96.06 16 ARG B C 1
ATOM 1631 O O . ARG B 1 16 ? -0.714 -7.867 -11.711 1 96.06 16 ARG B O 1
ATOM 1638 N N . ARG B 1 17 ? -2.67 -7.98 -12.758 1 96.44 17 ARG B N 1
ATOM 1639 C CA . ARG B 1 17 ? -2.082 -7.508 -14.008 1 96.44 17 ARG B CA 1
ATOM 1640 C C . ARG B 1 17 ? -1.535 -6.094 -13.859 1 96.44 17 ARG B C 1
ATOM 1642 O O . ARG B 1 17 ? -0.408 -5.809 -14.266 1 96.44 17 ARG B O 1
ATOM 1649 N N . GLU B 1 18 ? -2.285 -5.211 -13.266 1 95.31 18 GLU B N 1
ATOM 1650 C CA . GLU B 1 18 ? -1.864 -3.828 -13.055 1 95.31 18 GLU B CA 1
ATOM 1651 C C . GLU B 1 18 ? -0.624 -3.756 -12.172 1 95.31 18 GLU B C 1
ATOM 1653 O O . GLU B 1 18 ? 0.267 -2.938 -12.406 1 95.31 18 GLU B O 1
ATOM 1658 N N . GLN B 1 19 ? -0.597 -4.59 -11.156 1 95.5 19 GLN B N 1
ATOM 1659 C CA . GLN B 1 19 ? 0.569 -4.621 -10.281 1 95.5 19 GLN B CA 1
ATOM 1660 C C . GLN B 1 19 ? 1.828 -5.008 -11.055 1 95.5 19 GLN B C 1
ATOM 1662 O O . GLN B 1 19 ? 2.887 -4.402 -10.867 1 95.5 19 GLN B O 1
ATOM 1667 N N . MET B 1 20 ? 1.678 -6.008 -11.914 1 96.38 20 MET B N 1
ATOM 1668 C CA . MET B 1 20 ? 2.812 -6.441 -12.727 1 96.38 20 MET B CA 1
ATOM 1669 C C . MET B 1 20 ? 3.238 -5.348 -13.695 1 96.38 20 MET B C 1
ATOM 1671 O O . MET B 1 20 ? 4.434 -5.117 -13.891 1 96.38 20 MET B O 1
ATOM 1675 N N . GLU B 1 21 ? 2.283 -4.676 -14.258 1 96.44 21 GLU B N 1
ATOM 1676 C CA . GLU B 1 21 ? 2.572 -3.59 -15.188 1 96.44 21 GLU B CA 1
ATOM 1677 C C . GLU B 1 21 ? 3.377 -2.482 -14.516 1 96.44 21 GLU B C 1
ATOM 1679 O O . GLU B 1 21 ? 4.293 -1.918 -15.117 1 96.44 21 GLU B O 1
ATOM 1684 N N . ARG B 1 22 ? 3.104 -2.209 -13.273 1 93.94 22 ARG B N 1
ATOM 1685 C CA . ARG B 1 22 ? 3.775 -1.145 -12.531 1 93.94 22 ARG B CA 1
ATOM 1686 C C . ARG B 1 22 ? 5.25 -1.468 -12.328 1 93.94 22 ARG B C 1
ATOM 1688 O O . ARG B 1 22 ? 6.062 -0.568 -12.094 1 93.94 22 ARG B O 1
ATOM 1695 N N . LEU B 1 23 ? 5.613 -2.744 -12.414 1 93.81 23 LEU B N 1
ATOM 1696 C CA . LEU B 1 23 ? 6.996 -3.154 -12.219 1 93.81 23 LEU B CA 1
ATOM 1697 C C . LEU B 1 23 ? 7.82 -2.904 -13.477 1 93.81 23 LEU B C 1
ATOM 1699 O O . LEU B 1 23 ? 9.047 -3.035 -13.453 1 93.81 23 LEU B O 1
ATOM 1703 N N . GLY B 1 24 ? 7.133 -2.602 -14.594 1 92.62 24 GLY B N 1
ATOM 1704 C CA . GLY B 1 24 ? 7.848 -2.293 -15.82 1 92.62 24 GLY B CA 1
ATOM 1705 C C . GLY B 1 24 ? 8.539 -3.5 -16.422 1 92.62 24 GLY B C 1
ATOM 1706 O O . GLY B 1 24 ? 9.547 -3.361 -17.109 1 92.62 24 GLY B O 1
ATOM 1707 N N . ILE B 1 25 ? 8.094 -4.629 -16.078 1 92.06 25 ILE B N 1
ATOM 1708 C CA . ILE B 1 25 ? 8.625 -5.875 -16.625 1 92.06 25 ILE B CA 1
ATOM 1709 C C . ILE B 1 25 ? 7.723 -6.359 -17.766 1 92.06 25 ILE B C 1
ATOM 1711 O O . ILE B 1 25 ? 6.496 -6.352 -17.641 1 92.06 25 ILE B O 1
ATOM 1715 N N . ALA B 1 26 ? 8.336 -6.715 -18.859 1 94.38 26 ALA B N 1
ATOM 1716 C CA . ALA B 1 26 ? 7.562 -7.27 -19.969 1 94.38 26 ALA B CA 1
ATOM 1717 C C . ALA B 1 26 ? 6.969 -8.625 -19.594 1 94.38 26 ALA B C 1
ATOM 1719 O O . ALA B 1 26 ? 7.676 -9.5 -19.078 1 94.38 26 ALA B O 1
ATOM 1720 N N . PHE B 1 27 ? 5.672 -8.734 -19.828 1 97.44 27 PHE B N 1
ATOM 1721 C CA . PHE B 1 27 ? 5.012 -10.008 -19.547 1 97.44 27 PHE B CA 1
ATOM 1722 C C . PHE B 1 27 ? 3.785 -10.18 -20.438 1 97.44 27 PHE B C 1
ATOM 1724 O O . PHE B 1 27 ? 3.35 -9.227 -21.094 1 97.44 27 PHE B O 1
ATOM 1731 N N . GLN B 1 28 ? 3.348 -11.422 -20.5 1 97.19 28 GLN B N 1
ATOM 1732 C CA . GLN B 1 28 ? 2.061 -11.766 -21.094 1 97.19 28 GLN B CA 1
ATOM 1733 C C . GLN B 1 28 ? 1.09 -12.289 -20.031 1 97.19 28 GLN B C 1
ATOM 1735 O O . GLN B 1 28 ? 1.481 -13.055 -19.156 1 97.19 28 GLN B O 1
ATOM 1740 N N . ALA B 1 29 ? -0.133 -11.812 -20.094 1 97.69 29 ALA B N 1
ATOM 1741 C CA . ALA B 1 29 ? -1.156 -12.367 -19.219 1 97.69 29 ALA B CA 1
ATOM 1742 C C . ALA B 1 29 ? -1.907 -13.508 -19.891 1 97.69 29 ALA B C 1
ATOM 1744 O O . ALA B 1 29 ? -2.186 -13.453 -21.094 1 97.69 29 ALA B O 1
ATOM 1745 N N . ALA B 1 30 ? -2.18 -14.523 -19.219 1 98.19 30 ALA B N 1
ATOM 1746 C CA . ALA B 1 30 ? -2.973 -15.648 -19.703 1 98.19 30 ALA B CA 1
ATOM 1747 C C . ALA B 1 30 ? -3.908 -16.156 -18.609 1 98.19 30 ALA B C 1
ATOM 1749 O O . ALA B 1 30 ? -3.506 -16.297 -17.453 1 98.19 30 ALA B O 1
ATOM 1750 N N . SER B 1 31 ? -5.145 -16.406 -19 1 97.19 31 SER B N 1
ATOM 1751 C CA . SER B 1 31 ? -6.105 -16.938 -18.031 1 97.19 31 SER B CA 1
ATOM 1752 C C . SER B 1 31 ? -5.855 -18.422 -17.766 1 97.19 31 SER B C 1
ATOM 1754 O O . SER B 1 31 ? -5.828 -19.234 -18.688 1 97.19 31 SER B O 1
ATOM 1756 N N . PRO B 1 32 ? -5.672 -18.703 -16.484 1 97.06 32 PRO B N 1
ATOM 1757 C CA . PRO B 1 32 ? -5.504 -20.125 -16.172 1 97.06 32 PRO B CA 1
ATOM 1758 C C . PRO B 1 32 ? -6.824 -20.906 -16.203 1 97.06 32 PRO B C 1
ATOM 1760 O O . PRO B 1 32 ? -7.895 -20.297 -16.25 1 97.06 32 PRO B O 1
ATOM 1763 N N . ASP B 1 33 ? -6.703 -22.188 -16.344 1 93.94 33 ASP B N 1
ATOM 1764 C CA . ASP B 1 33 ? -7.82 -23.125 -16.25 1 93.94 33 ASP B CA 1
ATOM 1765 C C . ASP B 1 33 ? -7.566 -24.172 -15.164 1 93.94 33 ASP B C 1
ATOM 1767 O O . ASP B 1 33 ? -6.906 -25.188 -15.414 1 93.94 33 ASP B O 1
ATOM 1771 N N . PHE B 1 34 ? -8.07 -23.875 -14.008 1 94.31 34 PHE B N 1
ATOM 1772 C CA . PHE B 1 34 ? -7.828 -24.766 -12.867 1 94.31 34 PHE B CA 1
ATOM 1773 C C . PHE B 1 34 ? -9.047 -24.812 -11.953 1 94.31 34 PHE B C 1
ATOM 1775 O O . PHE B 1 34 ? -9.688 -23.781 -11.711 1 94.31 34 PHE B O 1
ATOM 1782 N N . ASP B 1 35 ? -9.391 -26 -11.461 1 92 35 ASP B N 1
ATOM 1783 C CA . ASP B 1 35 ? -10.5 -26.203 -10.531 1 92 35 ASP B CA 1
ATOM 1784 C C . ASP B 1 35 ? -10.188 -25.578 -9.172 1 92 35 ASP B C 1
ATOM 1786 O O . ASP B 1 35 ? -9.25 -26 -8.492 1 92 35 ASP B O 1
ATOM 1790 N N . GLU B 1 36 ? -10.938 -24.609 -8.719 1 89.44 36 GLU B N 1
ATOM 1791 C CA . GLU B 1 36 ? -10.648 -23.859 -7.496 1 89.44 36 GLU B CA 1
ATOM 1792 C C . GLU B 1 36 ? -11.469 -24.391 -6.324 1 89.44 36 GLU B C 1
ATOM 1794 O O . GLU B 1 36 ? -11.508 -23.766 -5.258 1 89.44 36 GLU B O 1
ATOM 1799 N N . THR B 1 37 ? -12.047 -25.578 -6.441 1 87.94 37 THR B N 1
ATOM 1800 C CA . THR B 1 37 ? -12.844 -26.141 -5.363 1 87.94 37 THR B CA 1
ATOM 1801 C C . THR B 1 37 ? -11.969 -26.422 -4.137 1 87.94 37 THR B C 1
ATOM 1803 O O . THR B 1 37 ? -10.898 -27.016 -4.254 1 87.94 37 THR B O 1
ATOM 1806 N N . PRO B 1 38 ? -12.469 -25.859 -3.012 1 83.88 38 PRO B N 1
ATOM 1807 C CA . PRO B 1 38 ? -11.688 -26.125 -1.804 1 83.88 38 PRO B CA 1
ATOM 1808 C C . PRO B 1 38 ? -11.57 -27.609 -1.482 1 83.88 38 PRO B C 1
ATOM 1810 O O . PRO B 1 38 ? -12.523 -28.359 -1.702 1 83.88 38 PRO B O 1
ATOM 1813 N N . MET B 1 39 ? -10.43 -28.062 -1.024 1 88.31 39 MET B N 1
ATOM 1814 C CA . MET B 1 39 ? -10.227 -29.422 -0.574 1 88.31 39 MET B CA 1
ATOM 1815 C C . MET B 1 39 ? -10.531 -29.562 0.913 1 88.31 39 MET B C 1
ATOM 1817 O O . MET B 1 39 ? -10.328 -28.625 1.685 1 88.31 39 MET B O 1
ATOM 1821 N N . LEU B 1 40 ? -10.969 -30.734 1.304 1 88.31 40 LEU B N 1
ATOM 1822 C CA . LEU B 1 40 ? -11.32 -30.969 2.697 1 88.31 40 LEU B CA 1
ATOM 1823 C C . LEU B 1 40 ? -10.094 -30.859 3.598 1 88.31 40 LEU B C 1
ATOM 1825 O O . LEU B 1 40 ? -9.039 -31.406 3.279 1 88.31 40 LEU B O 1
ATOM 1829 N N . GLY B 1 41 ? -10.266 -30.156 4.727 1 90.62 41 GLY B N 1
ATOM 1830 C CA . GLY B 1 41 ? -9.219 -30.062 5.738 1 90.62 41 GLY B CA 1
ATOM 1831 C C . GLY B 1 41 ? -8.117 -29.094 5.371 1 90.62 41 GLY B C 1
ATOM 1832 O O . GLY B 1 41 ? -7.129 -28.953 6.098 1 90.62 41 GLY B O 1
ATOM 1833 N N . GLU B 1 42 ? -8.281 -28.438 4.262 1 92.75 42 GLU B N 1
ATOM 1834 C CA . GLU B 1 42 ? -7.266 -27.484 3.799 1 92.75 42 GLU B CA 1
ATOM 1835 C C . GLU B 1 42 ? -7.367 -26.156 4.543 1 92.75 42 GLU B C 1
ATOM 1837 O O . GLU B 1 42 ? -8.461 -25.609 4.684 1 92.75 42 GLU B O 1
ATOM 1842 N N . SER B 1 43 ? -6.195 -25.766 5.191 1 95.75 43 SER B N 1
ATOM 1843 C CA . SER B 1 43 ? -6.16 -24.438 5.797 1 95.75 43 SER B CA 1
ATOM 1844 C C . SER B 1 43 ? -6.184 -23.344 4.73 1 95.75 43 SER B C 1
ATOM 1846 O O . SER B 1 43 ? -5.961 -23.609 3.551 1 95.75 43 SER B O 1
ATOM 1848 N N . ALA B 1 44 ? -6.422 -22.109 5.145 1 96.25 44 ALA B N 1
ATOM 1849 C CA . ALA B 1 44 ? -6.484 -20.984 4.227 1 96.25 44 ALA B CA 1
ATOM 1850 C C . ALA B 1 44 ? -5.164 -20.797 3.479 1 96.25 44 ALA B C 1
ATOM 1852 O O . ALA B 1 44 ? -5.148 -20.688 2.252 1 96.25 44 ALA B O 1
ATOM 1853 N N . PRO B 1 45 ? -3.979 -20.844 4.152 1 97.75 45 PRO B N 1
ATOM 1854 C CA . PRO B 1 45 ? -2.717 -20.719 3.416 1 97.75 45 PRO B CA 1
ATOM 1855 C C . PRO B 1 45 ? -2.473 -21.891 2.463 1 97.75 45 PRO B C 1
ATOM 1857 O O . PRO B 1 45 ? -1.929 -21.703 1.372 1 97.75 45 PRO B O 1
ATOM 1860 N N . GLN B 1 46 ? -2.916 -23.062 2.822 1 97.31 46 GLN B N 1
ATOM 1861 C CA . GLN B 1 46 ? -2.768 -24.234 1.95 1 97.31 46 GLN B CA 1
ATOM 1862 C C . GLN B 1 46 ? -3.615 -24.078 0.689 1 97.31 46 GLN B C 1
ATOM 1864 O O . GLN B 1 46 ? -3.168 -24.422 -0.408 1 97.31 46 GLN B O 1
ATOM 1869 N N . THR B 1 47 ? -4.805 -23.594 0.898 1 97.19 47 THR B N 1
ATOM 1870 C CA . THR B 1 47 ? -5.68 -23.375 -0.244 1 97.19 47 THR B CA 1
ATOM 1871 C C . THR B 1 47 ? -5.07 -22.344 -1.196 1 97.19 47 THR B C 1
ATOM 1873 O O . THR B 1 47 ? -5.008 -22.578 -2.406 1 97.19 47 THR B O 1
ATOM 1876 N N . ALA B 1 48 ? -4.602 -21.25 -0.677 1 97.56 48 ALA B N 1
ATOM 1877 C CA . ALA B 1 48 ? -4.004 -20.188 -1.492 1 97.56 48 ALA B CA 1
ATOM 1878 C C . ALA B 1 48 ? -2.84 -20.734 -2.32 1 97.56 48 ALA B C 1
ATOM 1880 O O . ALA B 1 48 ? -2.748 -20.469 -3.52 1 97.56 48 ALA B O 1
ATOM 1881 N N . LEU B 1 49 ? -2.018 -21.516 -1.664 1 98.38 49 LEU B N 1
ATOM 1882 C CA . LEU B 1 49 ? -0.833 -22.031 -2.336 1 98.38 49 LEU B CA 1
ATOM 1883 C C . LEU B 1 49 ? -1.218 -23.062 -3.4 1 98.38 49 LEU B C 1
ATOM 1885 O O . LEU B 1 49 ? -0.702 -23.016 -4.52 1 98.38 49 LEU B O 1
ATOM 1889 N N . ARG B 1 50 ? -2.135 -23.969 -3.043 1 98.12 50 ARG B N 1
ATOM 1890 C CA . ARG B 1 50 ? -2.58 -24.969 -4.004 1 98.12 50 ARG B CA 1
ATOM 1891 C C . ARG B 1 50 ? -3.154 -24.328 -5.254 1 98.12 50 ARG B C 1
ATOM 1893 O O . ARG B 1 50 ? -2.842 -24.734 -6.375 1 98.12 50 ARG B O 1
ATOM 1900 N N . LEU B 1 51 ? -3.934 -23.359 -5.074 1 97.75 51 LEU B N 1
ATOM 1901 C CA . LEU B 1 51 ? -4.562 -22.672 -6.199 1 97.75 51 LEU B CA 1
ATOM 1902 C C . LEU B 1 51 ? -3.525 -21.938 -7.031 1 97.75 51 LEU B C 1
ATOM 1904 O O . LEU B 1 51 ? -3.562 -21.969 -8.266 1 97.75 51 LEU B O 1
ATOM 1908 N N . ALA B 1 52 ? -2.582 -21.234 -6.414 1 98.5 52 ALA B N 1
ATOM 1909 C CA . ALA B 1 52 ? -1.514 -20.562 -7.137 1 98.5 52 ALA B CA 1
ATOM 1910 C C . ALA B 1 52 ? -0.72 -21.547 -7.996 1 98.5 52 ALA B C 1
ATOM 1912 O O . ALA B 1 52 ? -0.483 -21.297 -9.18 1 98.5 52 ALA B O 1
ATOM 1913 N N . GLU B 1 53 ? -0.369 -22.656 -7.414 1 98.62 53 GLU B N 1
ATOM 1914 C CA . GLU B 1 53 ? 0.385 -23.688 -8.125 1 98.62 53 GLU B CA 1
ATOM 1915 C C . GLU B 1 53 ? -0.428 -24.266 -9.281 1 98.62 53 GLU B C 1
ATOM 1917 O O . GLU B 1 53 ? 0.089 -24.438 -10.383 1 98.62 53 GLU B O 1
ATOM 1922 N N . GLY B 1 54 ? -1.676 -24.609 -8.969 1 98.31 54 GLY B N 1
ATOM 1923 C CA . GLY B 1 54 ? -2.553 -25.156 -9.984 1 98.31 54 GLY B CA 1
ATOM 1924 C C . GLY B 1 54 ? -2.729 -24.25 -11.18 1 98.31 54 GLY B C 1
ATOM 1925 O O . GLY B 1 54 ? -2.693 -24.703 -12.328 1 98.31 54 GLY B O 1
ATOM 1926 N N . LYS B 1 55 ? -2.863 -22.984 -10.93 1 98.38 55 LYS B N 1
ATOM 1927 C CA . LYS B 1 55 ? -3.023 -22 -12 1 98.38 55 LYS B CA 1
ATOM 1928 C C . LYS B 1 55 ? -1.77 -21.922 -12.867 1 98.38 55 LYS B C 1
ATOM 1930 O O . LYS B 1 55 ? -1.857 -21.891 -14.094 1 98.38 55 LYS B O 1
ATOM 1935 N N . ALA B 1 56 ? -0.607 -21.891 -12.273 1 98.62 56 ALA B N 1
ATOM 1936 C CA . ALA B 1 56 ? 0.642 -21.875 -13.031 1 98.62 56 ALA B CA 1
ATOM 1937 C C . ALA B 1 56 ? 0.786 -23.156 -13.867 1 98.62 56 ALA B C 1
ATOM 1939 O O . ALA B 1 56 ? 1.063 -23.078 -15.07 1 98.62 56 ALA B O 1
ATOM 1940 N N . ARG B 1 57 ? 0.528 -24.297 -13.305 1 98.5 57 ARG B N 1
ATOM 1941 C CA . ARG B 1 57 ? 0.702 -25.578 -13.969 1 98.5 57 ARG B CA 1
ATOM 1942 C C . ARG B 1 57 ? -0.279 -25.734 -15.133 1 98.5 57 ARG B C 1
ATOM 1944 O O . ARG B 1 57 ? 0.044 -26.359 -16.141 1 98.5 57 ARG B O 1
ATOM 1951 N N . SER B 1 58 ? -1.434 -25.156 -14.961 1 98.5 58 SER B N 1
ATOM 1952 C CA . SER B 1 58 ? -2.469 -25.297 -15.977 1 98.5 58 SER B CA 1
ATOM 1953 C C . SER B 1 58 ? -2.043 -24.641 -17.297 1 98.5 58 SER B C 1
ATOM 1955 O O . SER B 1 58 ? -2.611 -24.938 -18.344 1 98.5 58 SER B O 1
ATOM 1957 N N . LEU B 1 59 ? -1.057 -23.781 -17.281 1 98.44 59 LEU B N 1
ATOM 1958 C CA . LEU B 1 59 ? -0.659 -23.016 -18.469 1 98.44 59 LEU B CA 1
ATOM 1959 C C . LEU B 1 59 ? 0.589 -23.625 -19.109 1 98.44 59 LEU B C 1
ATOM 1961 O O . LEU B 1 59 ? 1.044 -23.141 -20.141 1 98.44 59 LEU B O 1
ATOM 1965 N N . THR B 1 60 ? 1.172 -24.672 -18.547 1 97.88 60 THR B N 1
ATOM 1966 C CA . THR B 1 60 ? 2.438 -25.25 -19 1 97.88 60 THR B CA 1
ATOM 1967 C C . THR B 1 60 ? 2.328 -25.75 -20.438 1 97.88 60 THR B C 1
ATOM 1969 O O . THR B 1 60 ? 3.281 -25.641 -21.219 1 97.88 60 THR B O 1
ATOM 1972 N N . GLY B 1 61 ? 1.209 -26.328 -20.844 1 97.69 61 GLY B N 1
ATOM 1973 C CA . GLY B 1 61 ? 1.017 -26.797 -22.203 1 97.69 61 GLY B CA 1
ATOM 1974 C C . GLY B 1 61 ? 1.038 -25.688 -23.234 1 97.69 61 GLY B C 1
ATOM 1975 O O . GLY B 1 61 ? 1.626 -25.828 -24.312 1 97.69 61 GLY B O 1
ATOM 1976 N N . ARG B 1 62 ? 0.46 -24.594 -22.922 1 97.75 62 ARG B N 1
ATOM 1977 C CA . ARG B 1 62 ? 0.379 -23.438 -23.812 1 97.75 62 ARG B CA 1
ATOM 1978 C C . ARG B 1 62 ? 1.709 -22.688 -23.859 1 97.75 62 ARG B C 1
ATOM 1980 O O . ARG B 1 62 ? 2.051 -22.094 -24.875 1 97.75 62 ARG B O 1
ATOM 1987 N N . PHE B 1 63 ? 2.467 -22.781 -22.719 1 97.94 63 PHE B N 1
ATOM 1988 C CA . PHE B 1 63 ? 3.732 -22.078 -22.625 1 97.94 63 PHE B CA 1
ATOM 1989 C C . PHE B 1 63 ? 4.848 -23.016 -22.156 1 97.94 63 PHE B C 1
ATOM 1991 O O . PHE B 1 63 ? 5.406 -22.828 -21.078 1 97.94 63 PHE B O 1
ATOM 1998 N N . PRO B 1 64 ? 5.309 -23.891 -22.969 1 96.5 64 PRO B N 1
ATOM 1999 C CA . PRO B 1 64 ? 6.305 -24.891 -22.562 1 96.5 64 PRO B CA 1
ATOM 2000 C C . PRO B 1 64 ? 7.695 -24.281 -22.375 1 96.5 64 PRO B C 1
ATOM 2002 O O . PRO B 1 64 ? 8.562 -24.906 -21.75 1 96.5 64 PRO B O 1
ATOM 2005 N N . GLY B 1 65 ? 8.047 -23.109 -22.766 1 97.25 65 GLY B N 1
ATOM 2006 C CA . GLY B 1 65 ? 9.32 -22.422 -22.625 1 97.25 65 GLY B CA 1
ATOM 2007 C C . GLY B 1 65 ? 9.172 -21.016 -22.047 1 97.25 65 GLY B C 1
ATOM 2008 O O . GLY B 1 65 ? 9.562 -20.031 -22.688 1 97.25 65 GLY B O 1
ATOM 2009 N N . ALA B 1 66 ? 8.711 -21.031 -20.797 1 98.38 66 ALA B N 1
ATOM 2010 C CA . ALA B 1 66 ? 8.422 -19.734 -20.188 1 98.38 66 ALA B CA 1
ATOM 2011 C C . ALA B 1 66 ? 8.617 -19.781 -18.672 1 98.38 66 ALA B C 1
ATOM 2013 O O . ALA B 1 66 ? 8.797 -20.859 -18.094 1 98.38 66 ALA B O 1
ATOM 2014 N N . LEU B 1 67 ? 8.695 -18.688 -18.016 1 98.69 67 LEU B N 1
ATOM 2015 C CA . LEU B 1 67 ? 8.453 -18.5 -16.594 1 98.69 67 LEU B CA 1
ATOM 2016 C C . LEU B 1 67 ? 7 -18.109 -16.344 1 98.69 67 LEU B C 1
ATOM 2018 O O . LEU B 1 67 ? 6.508 -17.125 -16.891 1 98.69 67 LEU B O 1
ATOM 2022 N N . ILE B 1 68 ? 6.305 -18.906 -15.547 1 98.88 68 ILE B N 1
ATOM 2023 C CA . ILE B 1 68 ? 4.887 -18.672 -15.312 1 98.88 68 ILE B CA 1
ATOM 2024 C C . ILE B 1 68 ? 4.664 -18.266 -13.859 1 98.88 68 ILE B C 1
ATOM 2026 O O . ILE B 1 68 ? 5.039 -19 -12.938 1 98.88 68 ILE B O 1
ATOM 2030 N N . VAL B 1 69 ? 4.066 -17.125 -13.664 1 98.88 69 VAL B N 1
ATOM 2031 C CA . VAL B 1 69 ? 3.66 -16.672 -12.344 1 98.88 69 VAL B CA 1
ATOM 2032 C C . VAL B 1 69 ? 2.229 -17.109 -12.055 1 98.88 69 VAL B C 1
ATOM 2034 O O . VAL B 1 69 ? 1.315 -16.828 -12.836 1 98.88 69 VAL B O 1
ATOM 2037 N N . GLY B 1 70 ? 2.029 -17.875 -11.047 1 98.81 70 GLY B N 1
ATOM 2038 C CA . GLY B 1 70 ? 0.719 -18.141 -10.484 1 98.81 70 GLY B CA 1
ATOM 2039 C C . GLY B 1 70 ? 0.492 -17.469 -9.148 1 98.81 70 GLY B C 1
ATOM 2040 O O . GLY B 1 70 ? 1.412 -17.359 -8.328 1 98.81 70 GLY B O 1
ATOM 2041 N N . ALA B 1 71 ? -0.747 -17.062 -8.891 1 98.5 71 ALA B N 1
ATOM 2042 C CA . ALA B 1 71 ? -1.073 -16.391 -7.637 1 98.5 71 ALA B CA 1
ATOM 2043 C C . ALA B 1 71 ? -2.525 -16.656 -7.242 1 98.5 71 ALA B C 1
ATOM 2045 O O . ALA B 1 71 ? -3.361 -16.969 -8.094 1 98.5 71 ALA B O 1
ATOM 2046 N N . ASP B 1 72 ? -2.77 -16.562 -5.953 1 97.44 72 ASP B N 1
ATOM 2047 C CA . ASP B 1 72 ? -4.113 -16.641 -5.391 1 97.44 72 ASP B CA 1
ATOM 2048 C C . ASP B 1 72 ? -4.156 -16.062 -3.98 1 97.44 72 ASP B C 1
ATOM 2050 O O . ASP B 1 72 ? -3.113 -15.875 -3.348 1 97.44 72 ASP B O 1
ATOM 2054 N N . GLN B 1 73 ? -5.293 -15.734 -3.572 1 96.88 73 GLN B N 1
ATOM 2055 C CA . GLN B 1 73 ? -5.469 -15.148 -2.248 1 96.88 73 GLN B CA 1
ATOM 2056 C C . GLN B 1 73 ? -6.723 -15.688 -1.566 1 96.88 73 GLN B C 1
ATOM 2058 O O . GLN B 1 73 ? -7.77 -15.836 -2.205 1 96.88 73 GLN B O 1
ATOM 2063 N N . VAL B 1 74 ? -6.562 -15.984 -0.281 1 96.81 74 VAL B N 1
ATOM 2064 C CA . VAL B 1 74 ? -7.672 -16.469 0.535 1 96.81 74 VAL B CA 1
ATOM 2065 C C . VAL B 1 74 ? -7.824 -15.594 1.774 1 96.81 74 VAL B C 1
ATOM 2067 O O . VAL B 1 74 ? -6.844 -15.312 2.467 1 96.81 74 VAL B O 1
ATOM 2070 N N . ALA B 1 75 ? -9.031 -15.164 2.008 1 97.75 75 ALA B N 1
ATOM 2071 C CA . ALA B 1 75 ? -9.359 -14.422 3.225 1 97.75 75 ALA B CA 1
ATOM 2072 C C . ALA B 1 75 ? -9.922 -15.352 4.293 1 97.75 75 ALA B C 1
ATOM 2074 O O . ALA B 1 75 ? -10.711 -16.25 3.992 1 97.75 75 ALA B O 1
ATOM 2075 N N . TRP B 1 76 ? -9.484 -15.172 5.508 1 97.88 76 TRP B N 1
ATOM 2076 C CA . TRP B 1 76 ? -9.891 -15.992 6.645 1 97.88 76 TRP B CA 1
ATOM 2077 C C . TRP B 1 76 ? -10.344 -15.125 7.812 1 97.88 76 TRP B C 1
ATOM 2079 O O . TRP B 1 76 ? -9.609 -14.234 8.258 1 97.88 76 TRP B O 1
ATOM 2089 N N . CYS B 1 77 ? -11.531 -15.375 8.289 1 98 77 CYS B N 1
ATOM 2090 C CA . CYS B 1 77 ? -12.102 -14.68 9.438 1 98 77 CYS B CA 1
ATOM 2091 C C . CYS B 1 77 ? -13.148 -15.539 10.141 1 98 77 CYS B C 1
ATOM 2093 O O . CYS B 1 77 ? -13.945 -16.203 9.484 1 98 77 CYS B O 1
ATOM 2095 N N . ASP B 1 78 ? -13.07 -15.555 11.406 1 96.44 78 ASP B N 1
ATOM 2096 C CA . ASP B 1 78 ? -14.078 -16.219 12.227 1 96.44 78 ASP B CA 1
ATOM 2097 C C . ASP B 1 78 ? -14.227 -17.688 11.844 1 96.44 78 ASP B C 1
ATOM 2099 O O . ASP B 1 78 ? -15.352 -18.172 11.648 1 96.44 78 ASP B O 1
ATOM 2103 N N . GLY B 1 79 ? -13.203 -18.297 11.547 1 94.38 79 GLY B N 1
ATOM 2104 C CA . GLY B 1 79 ? -13.164 -19.734 11.398 1 94.3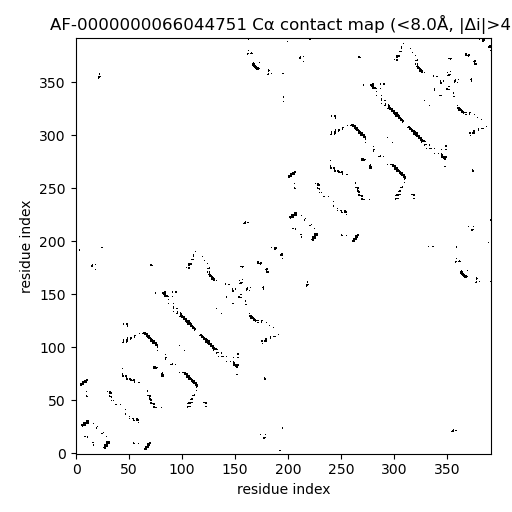8 79 GLY B CA 1
ATOM 2105 C C . GLY B 1 79 ? -13.555 -20.203 10.008 1 94.38 79 GLY B C 1
ATOM 2106 O O . GLY B 1 79 ? -13.781 -21.406 9.797 1 94.38 79 GLY B O 1
ATOM 2107 N N . ARG B 1 80 ? -13.617 -19.297 9.141 1 94.25 80 ARG B N 1
ATOM 2108 C CA . ARG B 1 80 ? -13.969 -19.734 7.793 1 94.25 80 ARG B CA 1
ATOM 2109 C C . ARG B 1 80 ? -13.312 -18.859 6.738 1 94.25 80 ARG B C 1
ATOM 2111 O O . ARG B 1 80 ? -12.805 -17.781 7.051 1 94.25 80 ARG B O 1
ATOM 2118 N N . GLN B 1 81 ? -13.328 -19.328 5.438 1 94.88 81 GLN B N 1
ATOM 2119 C CA . GLN B 1 81 ? -12.805 -18.594 4.285 1 94.88 81 GLN B CA 1
ATOM 2120 C C . GLN B 1 81 ? -13.867 -17.688 3.68 1 94.88 81 GLN B C 1
ATOM 2122 O O . GLN B 1 81 ? -15.047 -18.031 3.65 1 94.88 81 GLN B O 1
ATOM 2127 N N . TRP B 1 82 ? -13.398 -16.578 3.234 1 94.94 82 TRP B N 1
ATOM 2128 C CA . TRP B 1 82 ? -14.25 -15.617 2.553 1 94.94 82 TRP B CA 1
ATOM 2129 C C . TRP B 1 82 ? -13.773 -15.383 1.123 1 94.94 82 TRP B C 1
ATOM 2131 O O . TRP B 1 82 ? -12.586 -15.516 0.827 1 94.94 82 TRP B O 1
ATOM 2141 N N . GLY B 1 83 ? -14.641 -15.133 0.259 1 92.44 83 GLY B N 1
ATOM 2142 C CA . GLY B 1 83 ? -14.328 -14.844 -1.133 1 92.44 83 GLY B CA 1
ATOM 2143 C C . GLY B 1 83 ? -14.977 -13.57 -1.635 1 92.44 83 GLY B C 1
ATOM 2144 O O . GLY B 1 83 ? -15.086 -12.594 -0.896 1 92.44 83 GLY B O 1
ATOM 2145 N N . LYS B 1 84 ? -15.281 -13.57 -2.857 1 93.94 84 LYS B N 1
ATOM 2146 C CA . LYS B 1 84 ? -15.961 -12.445 -3.482 1 93.94 84 LYS B CA 1
ATOM 2147 C C . LYS B 1 84 ? -17.484 -12.594 -3.383 1 93.94 84 LYS B C 1
ATOM 2149 O O . LYS B 1 84 ? -18.031 -13.648 -3.719 1 93.94 84 LYS B O 1
ATOM 2154 N N . PRO B 1 85 ? -18.156 -11.578 -2.949 1 97.38 85 PRO B N 1
ATOM 2155 C CA . PRO B 1 85 ? -19.609 -11.734 -2.801 1 97.38 85 PRO B CA 1
ATOM 2156 C C . PRO B 1 85 ? -20.328 -11.758 -4.141 1 97.38 85 PRO B C 1
ATOM 2158 O O . PRO B 1 85 ? -21.438 -12.297 -4.234 1 97.38 85 PRO B O 1
ATOM 2161 N N . MET B 1 86 ? -19.906 -11.086 -5.152 1 95.94 86 MET B N 1
ATOM 2162 C CA . MET B 1 86 ? -20.328 -11.125 -6.547 1 95.94 86 MET B CA 1
ATOM 2163 C C . MET B 1 86 ? -21.641 -10.367 -6.738 1 95.94 86 MET B C 1
ATOM 2165 O O . MET B 1 86 ? -22.109 -10.211 -7.863 1 95.94 86 MET B O 1
ATOM 2169 N N . ASN B 1 87 ? -22.312 -9.914 -5.633 1 97.19 87 ASN B N 1
ATOM 2170 C CA . ASN B 1 87 ? -23.469 -9.047 -5.727 1 97.19 87 ASN B CA 1
ATOM 2171 C C . ASN B 1 87 ? -23.625 -8.172 -4.484 1 97.19 87 ASN B C 1
ATOM 2173 O O . ASN B 1 87 ? -22.953 -8.406 -3.475 1 97.19 87 ASN B O 1
ATOM 2177 N N . LEU B 1 88 ? -24.516 -7.234 -4.641 1 97.19 88 LEU B N 1
ATOM 2178 C CA . LEU B 1 88 ? -24.656 -6.203 -3.619 1 97.19 88 LEU B CA 1
ATOM 2179 C C . LEU B 1 88 ? -25.172 -6.797 -2.314 1 97.19 88 LEU B C 1
ATOM 2181 O O . LEU B 1 88 ? -24.656 -6.492 -1.238 1 97.19 88 LEU B O 1
ATOM 2185 N N . ALA B 1 89 ? -26.156 -7.605 -2.35 1 97.75 89 ALA B N 1
ATOM 2186 C CA . ALA B 1 89 ? -26.781 -8.172 -1.155 1 97.75 89 ALA B CA 1
ATOM 2187 C C . ALA B 1 89 ? -25.781 -8.984 -0.349 1 97.75 89 ALA B C 1
ATOM 2189 O O . ALA B 1 89 ? -25.688 -8.836 0.872 1 97.75 89 ALA B O 1
ATOM 2190 N N . ASN B 1 90 ? -25.031 -9.828 -1.016 1 98.06 90 ASN B N 1
ATOM 2191 C CA . ASN B 1 90 ? -24 -10.625 -0.358 1 98.06 90 ASN B CA 1
ATOM 2192 C C . ASN B 1 90 ? -22.891 -9.742 0.218 1 98.06 90 ASN B C 1
ATOM 2194 O O . ASN B 1 90 ? -22.359 -10.023 1.292 1 98.06 90 ASN B O 1
ATOM 2198 N N . ALA B 1 91 ? -22.562 -8.703 -0.512 1 98.44 91 ALA B N 1
ATOM 2199 C CA . ALA B 1 91 ? -21.516 -7.781 -0.054 1 98.44 91 ALA B CA 1
ATOM 2200 C C . ALA B 1 91 ? -21.922 -7.105 1.253 1 98.44 91 ALA B C 1
ATOM 2202 O O . ALA B 1 91 ? -21.109 -6.973 2.17 1 98.44 91 ALA B O 1
ATOM 2203 N N . GLN B 1 92 ? -23.188 -6.688 1.326 1 98.25 92 GLN B N 1
ATOM 2204 C CA . GLN B 1 92 ? -23.688 -6.047 2.539 1 98.25 92 GLN B CA 1
ATOM 2205 C C . GLN B 1 92 ? -23.594 -6.992 3.736 1 98.25 92 GLN B C 1
ATOM 2207 O O . GLN B 1 92 ? -23.094 -6.609 4.797 1 98.25 92 GLN B O 1
ATOM 2212 N N . LYS B 1 93 ? -24.062 -8.18 3.529 1 98.06 93 LYS B N 1
ATOM 2213 C CA . LYS B 1 93 ? -24 -9.18 4.594 1 98.06 93 LYS B CA 1
ATOM 2214 C C . LYS B 1 93 ? -22.562 -9.461 5.016 1 98.06 93 LYS B C 1
ATOM 2216 O O . LYS B 1 93 ? -22.266 -9.555 6.211 1 98.06 93 LYS B O 1
ATOM 2221 N N . MET B 1 94 ? -21.766 -9.617 4.027 1 98.38 94 MET B N 1
ATOM 2222 C CA . MET B 1 94 ? -20.359 -9.906 4.266 1 98.38 94 MET B CA 1
ATOM 2223 C C . MET B 1 94 ? -19.703 -8.789 5.078 1 98.38 94 MET B C 1
ATOM 2225 O O . MET B 1 94 ? -19.094 -9.039 6.121 1 98.38 94 MET B O 1
ATOM 2229 N N . LEU B 1 95 ? -19.828 -7.551 4.664 1 98.5 95 LEU B N 1
ATOM 2230 C CA . LEU B 1 95 ? -19.203 -6.414 5.34 1 98.5 95 LEU B CA 1
ATOM 2231 C C . LEU B 1 95 ? -19.766 -6.246 6.746 1 98.5 95 LEU B C 1
ATOM 2233 O O . LEU B 1 95 ? -19.047 -5.859 7.668 1 98.5 95 LEU B O 1
ATOM 2237 N N . MET B 1 96 ? -21.047 -6.535 6.898 1 98.44 96 MET B N 1
ATOM 2238 C CA . MET B 1 96 ? -21.625 -6.48 8.234 1 98.44 96 MET B CA 1
ATOM 2239 C C . MET B 1 96 ? -20.969 -7.508 9.156 1 98.44 96 MET B C 1
ATOM 2241 O O . MET B 1 96 ? -20.688 -7.211 10.32 1 98.44 96 MET B O 1
ATOM 2245 N N . HIS B 1 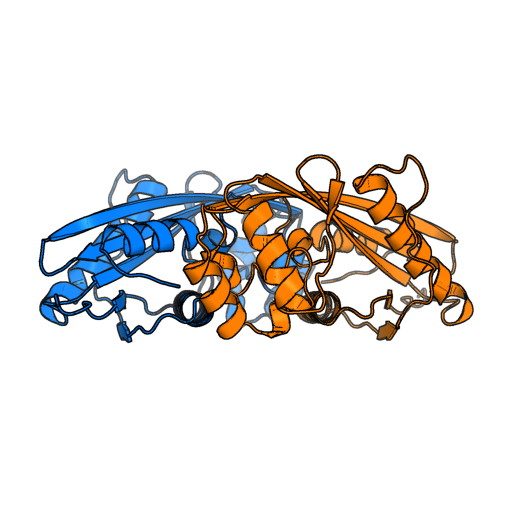97 ? -20.766 -8.68 8.648 1 98.19 97 HIS B N 1
ATOM 2246 C CA . HIS B 1 97 ? -20.125 -9.727 9.438 1 98.19 97 HIS B CA 1
ATOM 2247 C C . HIS B 1 97 ? -18.688 -9.352 9.781 1 98.19 97 HIS B C 1
ATOM 2249 O O . HIS B 1 97 ? -18.234 -9.602 10.898 1 98.19 97 HIS B O 1
ATOM 2255 N N . LEU B 1 98 ? -18 -8.758 8.828 1 98.12 98 LEU B N 1
ATOM 2256 C CA . LEU B 1 98 ? -16.578 -8.469 8.961 1 98.12 98 LEU B CA 1
ATOM 2257 C C . LEU B 1 98 ? -16.359 -7.191 9.766 1 98.12 98 LEU B C 1
ATOM 2259 O O . LEU B 1 98 ? -15.234 -6.906 10.18 1 98.12 98 LEU B O 1
ATOM 2263 N N . SER B 1 99 ? -17.422 -6.488 10.031 1 98 99 SER B N 1
ATOM 2264 C CA . SER B 1 99 ? -17.359 -5.227 10.766 1 98 99 SER B CA 1
ATOM 2265 C C . SER B 1 99 ? -16.703 -5.41 12.133 1 98 99 SER B C 1
ATOM 2267 O O . SER B 1 99 ? -17.109 -6.27 12.914 1 98 99 SER B O 1
ATOM 2269 N N . GLY B 1 100 ? -15.625 -4.609 12.383 1 97.94 100 GLY B N 1
ATOM 2270 C CA . GLY B 1 100 ? -14.953 -4.609 13.664 1 97.94 100 GLY B CA 1
ATOM 2271 C C . GLY B 1 100 ? -14.078 -5.828 13.883 1 97.94 100 GLY B C 1
ATOM 2272 O O . GLY B 1 100 ? -13.578 -6.055 14.984 1 97.94 100 GLY B O 1
ATOM 2273 N N . ARG B 1 101 ? -13.844 -6.602 12.844 1 98.38 101 ARG B N 1
ATOM 2274 C CA . ARG B 1 101 ? -13.109 -7.852 13.016 1 98.38 101 ARG B CA 1
ATOM 2275 C C . ARG B 1 101 ? -11.75 -7.785 12.328 1 98.38 101 ARG B C 1
ATOM 2277 O O . ARG B 1 101 ? -11.469 -6.848 11.586 1 98.38 101 ARG B O 1
ATOM 2284 N N . GLU B 1 102 ? -10.969 -8.734 12.703 1 98.56 102 GLU B N 1
ATOM 2285 C CA . GLU B 1 102 ? -9.672 -8.961 12.07 1 98.56 102 GLU B CA 1
ATOM 2286 C C . GLU B 1 102 ? -9.781 -10.023 10.969 1 98.56 102 GLU B C 1
ATOM 2288 O O . GLU B 1 102 ? -10.328 -11.102 11.195 1 98.56 102 GLU B O 1
ATOM 2293 N N . ILE B 1 103 ? -9.336 -9.641 9.797 1 98.62 103 ILE B N 1
ATOM 2294 C CA . ILE B 1 103 ? -9.32 -10.547 8.656 1 98.62 103 ILE B CA 1
ATOM 2295 C C . ILE B 1 103 ? -7.883 -10.898 8.289 1 98.62 103 ILE B C 1
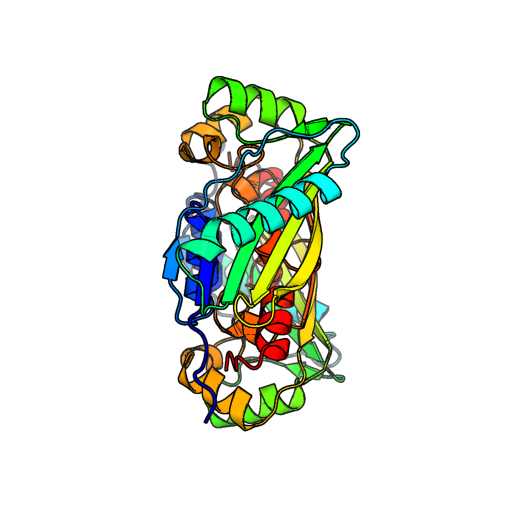ATOM 2297 O O . ILE B 1 103 ? -7.035 -10.016 8.156 1 98.62 103 ILE B O 1
ATOM 2301 N N . GLU B 1 104 ? -7.605 -12.148 8.172 1 98.75 104 GLU B N 1
ATOM 2302 C CA . GLU B 1 104 ? -6.312 -12.586 7.652 1 98.75 104 GLU B CA 1
ATOM 2303 C C . GLU B 1 104 ? -6.383 -12.859 6.152 1 98.75 104 GLU B C 1
ATOM 2305 O O . GLU B 1 104 ? -7.273 -13.578 5.688 1 98.75 104 GLU B O 1
ATOM 2310 N N . PHE B 1 105 ? -5.523 -12.281 5.43 1 98.62 105 PHE B N 1
ATOM 2311 C CA . PHE B 1 105 ? -5.367 -12.555 4.008 1 98.62 105 PHE B CA 1
ATOM 2312 C C . PHE B 1 105 ? -4.094 -13.344 3.746 1 98.62 105 PHE B C 1
ATOM 2314 O O . PHE B 1 105 ? -3 -12.914 4.125 1 98.62 105 PHE B O 1
ATOM 2321 N N . TYR B 1 106 ? -4.238 -14.469 3.131 1 98.38 106 TYR B N 1
ATOM 2322 C CA . TYR B 1 106 ? -3.107 -15.266 2.676 1 98.38 106 TYR B CA 1
ATOM 2323 C C . TYR B 1 106 ? -2.955 -15.188 1.161 1 98.38 106 TYR B C 1
ATOM 2325 O O . TYR B 1 106 ? -3.805 -15.68 0.417 1 98.38 106 TYR B O 1
ATOM 2333 N N . SER B 1 107 ? -1.938 -14.547 0.743 1 98.44 107 SER B N 1
ATOM 2334 C CA . SER B 1 107 ? -1.64 -14.391 -0.676 1 98.44 107 SER B CA 1
ATOM 2335 C C . SER B 1 107 ? -0.458 -15.258 -1.092 1 98.44 107 SER B C 1
ATOM 2337 O O . SER B 1 107 ? 0.653 -15.094 -0.584 1 98.44 107 SER B O 1
ATOM 2339 N N . ALA B 1 108 ? -0.718 -16.125 -1.989 1 98.69 108 ALA B N 1
ATOM 2340 C CA . ALA B 1 108 ? 0.336 -17.016 -2.471 1 98.69 108 ALA B CA 1
ATOM 2341 C C . ALA B 1 108 ? 0.826 -16.594 -3.852 1 98.69 108 ALA B C 1
ATOM 2343 O O . ALA B 1 108 ? 0.041 -16.125 -4.676 1 98.69 108 ALA B O 1
ATOM 2344 N N . VAL B 1 109 ? 2.109 -16.766 -4.082 1 98.88 109 VAL B N 1
ATOM 2345 C CA . VAL B 1 109 ? 2.703 -16.578 -5.402 1 98.88 109 VAL B CA 1
ATOM 2346 C C . VAL B 1 109 ? 3.682 -17.719 -5.695 1 98.88 109 VAL B C 1
ATOM 2348 O O . VAL B 1 109 ? 4.41 -18.156 -4.805 1 98.88 109 VAL B O 1
ATOM 2351 N N . VAL B 1 110 ? 3.648 -18.141 -6.918 1 98.94 110 VAL B N 1
ATOM 2352 C CA . VAL B 1 110 ? 4.617 -19.141 -7.363 1 98.94 110 VAL B CA 1
ATOM 2353 C C . VAL B 1 110 ? 5.234 -18.703 -8.688 1 98.94 110 VAL B C 1
ATOM 2355 O O . VAL B 1 110 ? 4.633 -17.922 -9.438 1 98.94 110 VAL B O 1
ATOM 2358 N N . LEU B 1 111 ? 6.391 -19.062 -8.945 1 98.88 111 LEU B N 1
ATOM 2359 C CA . LEU B 1 111 ? 7.074 -18.938 -10.227 1 98.88 111 LEU B CA 1
ATOM 2360 C C . LEU B 1 111 ? 7.527 -20.312 -10.742 1 98.88 111 LEU B C 1
ATOM 2362 O O . LEU B 1 111 ? 8.344 -20.969 -10.102 1 98.88 111 LEU B O 1
ATOM 2366 N N . LEU B 1 112 ? 6.957 -20.688 -11.828 1 98.88 112 LEU B N 1
ATOM 2367 C CA . LEU B 1 112 ? 7.266 -21.969 -12.445 1 98.88 112 LEU B CA 1
ATOM 2368 C C . LEU B 1 112 ? 8.148 -21.797 -13.68 1 98.88 112 LEU B C 1
ATOM 2370 O O . LEU B 1 112 ? 7.785 -21.062 -14.602 1 98.88 112 LEU B O 1
ATOM 2374 N N . ASN B 1 113 ? 9.289 -22.344 -13.68 1 98.69 113 ASN B N 1
ATOM 2375 C CA . ASN B 1 113 ? 10.125 -22.484 -14.875 1 98.69 113 ASN B CA 1
ATOM 2376 C C . ASN B 1 113 ? 9.75 -23.734 -15.672 1 98.69 113 ASN B C 1
ATOM 2378 O O . ASN B 1 113 ? 10.047 -24.859 -15.25 1 98.69 113 ASN B O 1
ATOM 2382 N N . THR B 1 114 ? 9.117 -23.562 -16.812 1 98.25 114 THR B N 1
ATOM 2383 C CA . THR B 1 114 ? 8.539 -24.703 -17.516 1 98.25 114 THR B CA 1
ATOM 2384 C C . THR B 1 114 ? 9.641 -25.516 -18.203 1 98.25 114 THR B C 1
ATOM 2386 O O . THR B 1 114 ? 9.398 -26.641 -18.625 1 98.25 114 THR B O 1
ATOM 2389 N N . VAL B 1 115 ? 10.789 -24.984 -18.312 1 97.75 115 VAL B N 1
ATOM 2390 C CA . VAL B 1 115 ? 11.898 -25.688 -18.938 1 97.75 115 VAL B CA 1
ATOM 2391 C C . VAL B 1 115 ? 12.555 -26.625 -17.922 1 97.75 115 VAL B C 1
ATOM 2393 O O . VAL B 1 115 ? 12.773 -27.797 -18.203 1 97.75 115 VAL B O 1
ATOM 2396 N N . THR B 1 116 ? 12.781 -26.156 -16.797 1 97.44 116 THR B N 1
ATOM 2397 C CA . THR B 1 116 ? 13.508 -26.938 -15.789 1 97.44 116 THR B CA 1
ATOM 2398 C C . THR B 1 116 ? 12.539 -27.688 -14.891 1 97.44 116 THR B C 1
ATOM 2400 O O . THR B 1 116 ? 12.938 -28.641 -14.211 1 97.44 116 THR B O 1
ATOM 2403 N N . GLY B 1 117 ? 11.328 -27.219 -14.773 1 97.62 117 GLY B N 1
ATOM 2404 C CA . GLY B 1 117 ? 10.352 -27.781 -13.852 1 97.62 117 GLY B CA 1
ATOM 2405 C C . GLY B 1 117 ? 10.453 -27.203 -12.453 1 97.62 117 GLY B C 1
ATOM 2406 O O . GLY B 1 117 ? 9.648 -27.531 -11.578 1 97.62 117 GLY B O 1
ATOM 2407 N N . ARG B 1 118 ? 11.414 -26.328 -12.242 1 98.06 118 ARG B N 1
ATOM 2408 C CA . ARG B 1 118 ? 11.609 -25.734 -10.922 1 98.06 118 ARG B CA 1
ATOM 2409 C C . ARG B 1 118 ? 10.461 -24.781 -10.57 1 98.06 118 ARG B C 1
ATOM 2411 O O . ARG B 1 118 ? 10.016 -24 -11.414 1 98.06 118 ARG B O 1
ATOM 2418 N N . MET B 1 119 ? 10.016 -24.859 -9.297 1 98.69 119 MET B N 1
ATOM 2419 C CA . MET B 1 119 ? 8.945 -23.984 -8.828 1 98.69 119 MET B CA 1
ATOM 2420 C C . MET B 1 119 ? 9.336 -23.297 -7.523 1 98.69 119 MET B C 1
ATOM 2422 O O . MET B 1 119 ? 9.734 -23.969 -6.562 1 98.69 119 MET B O 1
ATOM 2426 N N . HIS B 1 120 ? 9.305 -21.984 -7.492 1 98.81 120 HIS B N 1
ATOM 2427 C CA . HIS B 1 120 ? 9.445 -21.188 -6.277 1 98.81 120 HIS B CA 1
ATOM 2428 C C . HIS B 1 120 ? 8.086 -20.891 -5.656 1 98.81 120 HIS B C 1
ATOM 2430 O O . HIS B 1 120 ? 7.121 -20.609 -6.371 1 98.81 120 HIS B O 1
ATOM 2436 N N . ARG B 1 121 ? 7.98 -20.953 -4.348 1 98.88 121 ARG B N 1
ATOM 2437 C CA . ARG B 1 121 ? 6.707 -20.797 -3.654 1 98.88 121 ARG B CA 1
ATOM 2438 C C . ARG B 1 121 ? 6.828 -19.797 -2.504 1 98.88 121 ARG B C 1
ATOM 2440 O O . ARG B 1 121 ? 7.844 -19.781 -1.803 1 98.88 121 ARG B O 1
ATOM 2447 N N . HIS B 1 122 ? 5.781 -19.031 -2.291 1 98.81 122 HIS B N 1
ATOM 2448 C CA . HIS B 1 122 ? 5.707 -18.141 -1.137 1 98.81 122 HIS B CA 1
ATOM 2449 C C . HIS B 1 122 ? 4.258 -17.844 -0.759 1 98.81 122 HIS B C 1
ATOM 2451 O O . HIS B 1 122 ? 3.402 -17.703 -1.635 1 98.81 122 HIS B O 1
ATOM 2457 N N . ILE B 1 123 ? 4.004 -17.844 0.522 1 98.75 123 ILE B N 1
ATOM 2458 C CA . ILE B 1 123 ? 2.734 -17.375 1.068 1 98.75 123 ILE B CA 1
ATOM 2459 C C . ILE B 1 123 ? 2.977 -16.141 1.943 1 98.75 123 ILE B C 1
ATOM 2461 O O . ILE B 1 123 ? 3.834 -16.172 2.83 1 98.75 123 ILE B O 1
ATOM 2465 N N . ASP B 1 124 ? 2.248 -15.086 1.671 1 98.56 124 ASP B N 1
ATOM 2466 C CA . ASP B 1 124 ? 2.309 -13.859 2.467 1 98.56 124 ASP B CA 1
ATOM 2467 C C . ASP B 1 124 ? 1.059 -13.703 3.33 1 98.56 124 ASP B C 1
ATOM 2469 O O . ASP B 1 124 ? -0.057 -13.953 2.865 1 98.56 124 ASP B O 1
ATOM 2473 N N . LYS B 1 125 ? 1.263 -13.375 4.57 1 98.44 125 LYS B N 1
ATOM 2474 C CA . LYS B 1 125 ? 0.129 -13.117 5.453 1 98.44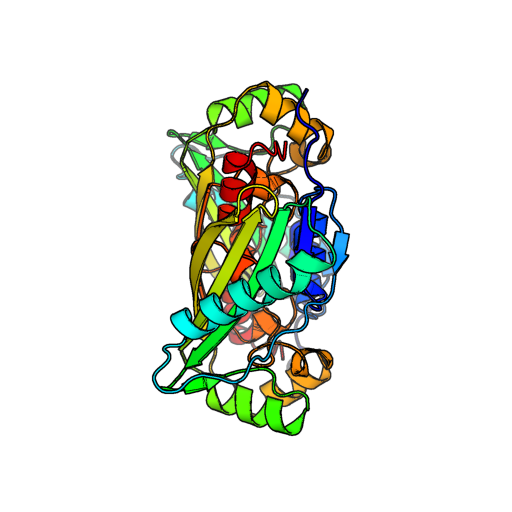 125 LYS B CA 1
ATOM 2475 C C . LYS B 1 125 ? -0.033 -11.625 5.715 1 98.44 125 LYS B C 1
ATOM 2477 O O . LYS B 1 125 ? 0.92 -10.953 6.113 1 98.44 125 LYS B O 1
ATOM 2482 N N . THR B 1 126 ? -1.186 -11.086 5.449 1 98.38 126 THR B N 1
ATOM 2483 C CA . THR B 1 126 ? -1.594 -9.727 5.793 1 98.38 126 THR B CA 1
ATOM 2484 C C . THR B 1 126 ? -2.785 -9.75 6.746 1 98.38 126 THR B C 1
ATOM 2486 O O . THR B 1 126 ? -3.744 -10.492 6.535 1 98.38 126 THR B O 1
ATOM 2489 N N . VAL B 1 127 ? -2.717 -8.969 7.77 1 98.69 127 VAL B N 1
ATOM 2490 C CA . VAL B 1 127 ? -3.834 -8.852 8.703 1 98.69 127 VAL B CA 1
ATOM 2491 C C . VAL B 1 127 ? -4.484 -7.477 8.562 1 98.69 127 VAL B C 1
ATOM 2493 O O . VAL B 1 127 ? -3.805 -6.449 8.625 1 98.69 127 VAL B O 1
ATOM 2496 N N . VAL B 1 128 ? -5.758 -7.473 8.344 1 98.69 128 VAL B N 1
ATOM 2497 C CA . VAL B 1 128 ? -6.535 -6.246 8.211 1 98.69 128 VAL B CA 1
ATOM 2498 C C . VAL B 1 128 ? -7.551 -6.152 9.344 1 98.69 128 VAL B C 1
ATOM 2500 O O . VAL B 1 128 ? -8.297 -7.098 9.602 1 98.69 128 VAL B O 1
ATOM 2503 N N . VAL B 1 129 ? -7.555 -5.082 10.047 1 98.69 129 VAL B N 1
ATOM 2504 C CA . VAL B 1 129 ? -8.578 -4.816 11.047 1 98.69 129 VAL B CA 1
ATOM 250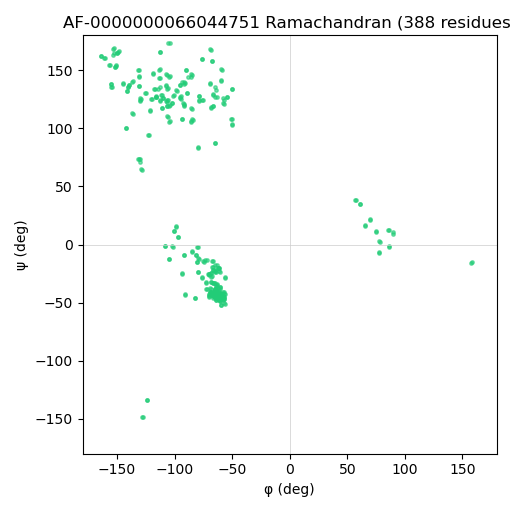5 C C . VAL B 1 129 ? -9.602 -3.824 10.492 1 98.69 129 VAL B C 1
ATOM 2507 O O . VAL B 1 129 ? -9.25 -2.701 10.125 1 98.69 129 VAL B O 1
ATOM 2510 N N . MET B 1 130 ? -10.828 -4.262 10.484 1 98.38 130 MET B N 1
ATOM 2511 C CA . MET B 1 130 ? -11.914 -3.424 9.977 1 98.38 130 MET B CA 1
ATOM 2512 C C . MET B 1 130 ? -12.43 -2.486 11.062 1 98.38 130 MET B C 1
ATOM 2514 O O . MET B 1 130 ? -12.469 -2.855 12.234 1 98.38 130 MET B O 1
ATOM 2518 N N . ARG B 1 131 ? -12.836 -1.31 10.656 1 97.94 131 ARG B N 1
ATOM 2519 C CA . ARG B 1 131 ? -13.578 -0.432 11.562 1 97.94 131 ARG B CA 1
ATOM 2520 C C . ARG B 1 131 ? -14.953 -1.008 11.883 1 97.94 131 ARG B C 1
ATOM 2522 O O . ARG B 1 131 ? -15.445 -1.888 11.172 1 97.94 131 ARG B O 1
ATOM 2529 N N . GLN B 1 132 ? -15.469 -0.507 13.047 1 97.5 132 GLN B N 1
ATOM 2530 C CA . GLN B 1 132 ? -16.891 -0.768 13.266 1 97.5 132 GLN B CA 1
ATOM 2531 C C . GLN B 1 132 ? -17.75 -0.033 12.242 1 97.5 132 GLN B C 1
ATOM 2533 O O . GLN B 1 132 ? -17.656 1.191 12.117 1 97.5 132 GLN B O 1
ATOM 2538 N N . LEU B 1 133 ? -18.5 -0.81 11.461 1 96.44 133 LEU B N 1
ATOM 2539 C CA . LEU B 1 133 ? -19.344 -0.256 10.398 1 96.44 133 LEU B CA 1
ATOM 2540 C C . LEU B 1 133 ? -20.828 -0.45 10.719 1 96.44 133 LEU B C 1
ATOM 2542 O O . LEU B 1 133 ? -21.203 -1.447 11.336 1 96.44 133 LEU B O 1
ATOM 2546 N N . ASP B 1 134 ? -21.578 0.474 10.375 1 96.06 134 ASP B N 1
ATOM 2547 C CA . ASP B 1 134 ? -23.031 0.267 10.461 1 96.06 134 ASP B CA 1
ATOM 2548 C C . ASP B 1 134 ? -23.625 0.056 9.078 1 96.06 134 ASP B C 1
ATOM 2550 O O . ASP B 1 134 ? -22.938 0.174 8.062 1 96.06 134 ASP B O 1
ATOM 2554 N N . GLU B 1 135 ? -24.859 -0.26 9.047 1 96.81 135 GLU B N 1
ATOM 2555 C CA . GLU B 1 135 ? -25.531 -0.617 7.809 1 96.81 135 GLU B CA 1
ATOM 2556 C C . GLU B 1 135 ? -25.516 0.541 6.816 1 96.81 135 GLU B C 1
ATOM 2558 O O . GLU B 1 135 ? -25.312 0.333 5.617 1 96.81 135 GLU B O 1
ATOM 2563 N N . LEU B 1 136 ? -25.734 1.653 7.285 1 96.44 136 LEU B N 1
ATOM 2564 C CA . LEU B 1 136 ? -25.781 2.826 6.418 1 96.44 136 LEU B CA 1
ATOM 2565 C C . LEU B 1 136 ? -24.406 3.094 5.797 1 96.44 136 LEU B C 1
ATOM 2567 O O . LEU B 1 136 ? -24.312 3.393 4.602 1 96.44 136 LEU B O 1
ATOM 2571 N N . HIS B 1 137 ? -23.359 3.018 6.566 1 95.81 137 HIS B N 1
ATOM 2572 C CA . HIS B 1 137 ? -21.984 3.188 6.07 1 95.81 137 HIS B CA 1
ATOM 2573 C C . HIS B 1 137 ? -21.672 2.16 4.992 1 95.81 137 HIS B C 1
ATOM 2575 O O . HIS B 1 137 ? -21.062 2.498 3.969 1 95.81 137 HIS B O 1
ATOM 2581 N N . ILE B 1 138 ? -22.078 0.953 5.219 1 97.69 138 ILE B N 1
ATOM 2582 C CA . ILE B 1 138 ? -21.812 -0.132 4.277 1 97.69 138 ILE B CA 1
ATOM 2583 C C . ILE B 1 138 ? -22.547 0.137 2.965 1 97.69 138 ILE B C 1
ATOM 2585 O O . ILE B 1 138 ? -21.969 0.016 1.884 1 97.69 138 ILE B O 1
ATOM 2589 N N . LEU B 1 139 ? -23.797 0.56 3.076 1 97.12 139 LEU B N 1
ATOM 2590 C CA . LEU B 1 139 ? -24.594 0.85 1.889 1 97.12 139 LEU B CA 1
ATOM 2591 C C . LEU B 1 139 ? -23.984 1.99 1.086 1 97.12 139 LEU B C 1
ATOM 2593 O O . LEU B 1 139 ? -23.859 1.902 -0.139 1 97.12 139 LEU B O 1
ATOM 2597 N N . ARG B 1 140 ? -23.562 2.982 1.717 1 96.38 140 ARG B N 1
ATOM 2598 C CA . ARG B 1 140 ? -22.984 4.145 1.055 1 96.38 140 ARG B CA 1
ATOM 2599 C C . ARG B 1 140 ? -21.656 3.787 0.385 1 96.38 140 ARG B C 1
ATOM 2601 O O . ARG B 1 140 ? -21.375 4.23 -0.731 1 96.38 140 ARG B O 1
ATOM 2608 N N . TYR B 1 141 ? -20.875 3.035 1.095 1 97.94 141 TYR B N 1
ATOM 2609 C CA . TYR B 1 141 ? -19.609 2.582 0.514 1 97.94 141 TYR B CA 1
ATOM 2610 C C . TYR B 1 141 ? -19.859 1.827 -0.788 1 97.94 141 TYR B C 1
ATOM 2612 O O . TYR B 1 141 ? -19.234 2.131 -1.812 1 97.94 141 TYR B O 1
ATOM 2620 N N . LEU B 1 142 ? -20.75 0.865 -0.762 1 97.94 142 LEU B N 1
ATOM 2621 C CA . LEU B 1 142 ? -20.984 -0.006 -1.908 1 97.94 142 LEU B CA 1
ATOM 2622 C C . LEU B 1 142 ? -21.625 0.77 -3.057 1 97.94 142 LEU B C 1
ATOM 2624 O O . LEU B 1 142 ? -21.422 0.438 -4.227 1 97.94 142 LEU B O 1
ATOM 2628 N N . GLU B 1 143 ? -22.359 1.817 -2.707 1 97.38 143 GLU B N 1
ATOM 2629 C CA . GLU B 1 143 ? -22.906 2.699 -3.732 1 97.38 143 GLU B CA 1
ATOM 2630 C C . GLU B 1 143 ? -21.797 3.469 -4.445 1 97.38 143 GLU B C 1
ATOM 2632 O O . GLU B 1 143 ? -21.844 3.643 -5.668 1 97.38 143 GLU B O 1
ATOM 2637 N N . ARG B 1 144 ? -20.859 3.914 -3.701 1 96.69 144 ARG B N 1
ATOM 2638 C CA . ARG B 1 144 ? -19.781 4.746 -4.23 1 96.69 144 ARG B CA 1
ATOM 2639 C C . ARG B 1 144 ? -18.719 3.9 -4.918 1 96.69 144 ARG B C 1
ATOM 2641 O O . ARG B 1 144 ? -17.953 4.402 -5.75 1 96.69 144 ARG B O 1
ATOM 2648 N N . GLU B 1 145 ? -18.625 2.633 -4.559 1 96.31 145 GLU B N 1
ATOM 2649 C CA . GLU B 1 145 ? -17.688 1.681 -5.141 1 96.31 145 GLU 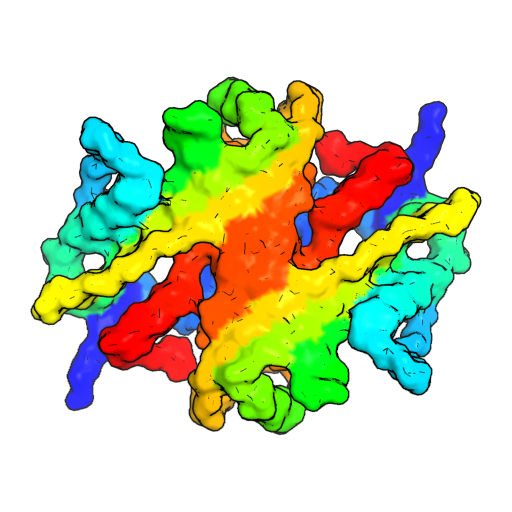B CA 1
ATOM 2650 C C . GLU B 1 145 ? -18.391 0.387 -5.543 1 96.31 145 GLU B C 1
ATOM 2652 O O . GLU B 1 145 ? -18.141 -0.671 -4.965 1 96.31 145 GLU B O 1
ATOM 2657 N N . PRO B 1 146 ? -19.125 0.418 -6.566 1 95.19 146 PRO B N 1
ATOM 2658 C CA . PRO B 1 146 ? -19.984 -0.719 -6.914 1 95.19 146 PRO B CA 1
ATOM 2659 C C . PRO B 1 146 ? -19.188 -1.95 -7.34 1 95.19 146 PRO B C 1
ATOM 2661 O O . PRO B 1 146 ? -19.641 -3.08 -7.16 1 95.19 146 PRO B O 1
ATOM 2664 N N . ASP B 1 147 ? -17.969 -1.772 -7.832 1 95.12 147 ASP B N 1
ATOM 2665 C CA . ASP B 1 147 ? -17.172 -2.893 -8.312 1 95.12 147 ASP B CA 1
ATOM 2666 C C . ASP B 1 147 ? -16.516 -3.643 -7.156 1 95.12 147 ASP B C 1
ATOM 2668 O O . ASP B 1 147 ? -15.906 -4.699 -7.355 1 95.12 147 ASP B O 1
ATOM 2672 N N . ALA B 1 148 ? -16.688 -3.188 -5.898 1 96.38 148 ALA B N 1
ATOM 2673 C CA . ALA B 1 148 ? -16.141 -3.846 -4.719 1 96.38 148 ALA B CA 1
ATOM 2674 C C . ALA B 1 148 ? -16.688 -5.262 -4.57 1 96.38 148 ALA B C 1
ATOM 2676 O O . ALA B 1 148 ? -16.047 -6.121 -3.955 1 96.38 148 ALA B O 1
ATOM 2677 N N . VAL B 1 149 ? -17.891 -5.516 -5.172 1 96.62 149 VAL B N 1
ATOM 2678 C CA . VAL B 1 149 ? -18.531 -6.82 -5.039 1 96.62 149 VAL B CA 1
ATOM 2679 C C . VAL B 1 149 ? -17.703 -7.883 -5.754 1 96.62 149 VAL B C 1
ATOM 2681 O O . VAL B 1 149 ? -17.859 -9.078 -5.504 1 96.62 149 VAL B O 1
ATOM 2684 N N . TYR B 1 150 ? -16.734 -7.469 -6.617 1 93.06 150 TYR B N 1
ATOM 2685 C CA . TYR B 1 150 ? -15.883 -8.398 -7.355 1 93.06 150 TYR B CA 1
ATOM 2686 C C . TYR B 1 150 ? -14.516 -8.523 -6.703 1 93.06 150 TYR B C 1
ATOM 2688 O O . TYR B 1 150 ? -13.586 -9.078 -7.293 1 93.06 150 TYR B O 1
ATOM 2696 N N . CYS B 1 151 ? -14.359 -8.008 -5.516 1 93.5 151 CYS B N 1
ATOM 2697 C CA . CYS B 1 151 ? -13.125 -8.086 -4.742 1 93.5 151 CYS B CA 1
ATOM 2698 C C . CYS B 1 151 ? -13.312 -8.953 -3.5 1 93.5 151 CYS B C 1
ATOM 2700 O O . CYS B 1 151 ? -14.422 -9.039 -2.967 1 93.5 151 CYS B O 1
ATOM 2702 N N . SER B 1 152 ? -12.203 -9.547 -3.133 1 92.94 152 SER B N 1
ATOM 2703 C CA . SER B 1 152 ? -12.234 -10.305 -1.888 1 92.94 152 SER B CA 1
ATOM 2704 C C . SER B 1 152 ? -12.719 -9.445 -0.727 1 92.94 152 SER B C 1
ATOM 2706 O O . SER B 1 152 ? -12.281 -8.305 -0.573 1 92.94 152 SER B O 1
ATOM 2708 N N . CYS B 1 153 ? -13.719 -9.906 -0.016 1 96.5 153 CYS B N 1
ATOM 2709 C CA . CYS B 1 153 ? -14.281 -9.297 1.187 1 96.5 153 CYS B CA 1
ATOM 2710 C C . CYS B 1 153 ? -14.914 -7.953 0.871 1 96.5 153 CYS B C 1
ATOM 2712 O O . CYS B 1 153 ? -15.078 -7.113 1.759 1 96.5 153 CYS B O 1
ATOM 2714 N N . ALA B 1 154 ? -15.172 -7.691 -0.414 1 96.69 154 ALA B N 1
ATOM 2715 C CA . ALA B 1 154 ? -15.914 -6.527 -0.894 1 96.69 154 ALA B CA 1
ATOM 2716 C C . ALA B 1 154 ? -15.211 -5.23 -0.497 1 96.69 154 ALA B C 1
ATOM 2718 O O . ALA B 1 154 ? -15.867 -4.238 -0.166 1 96.69 154 ALA B O 1
ATOM 2719 N N . ALA B 1 155 ? -13.93 -5.234 -0.475 1 93.94 155 ALA B N 1
ATOM 2720 C CA . ALA B 1 155 ? -13.203 -4.023 -0.099 1 93.94 155 ALA B CA 1
ATOM 2721 C C . ALA B 1 155 ? -11.945 -3.854 -0.947 1 93.94 155 ALA B C 1
ATOM 2723 O O . ALA B 1 155 ? -11.188 -4.805 -1.136 1 93.94 155 ALA B O 1
ATOM 2724 N N . LYS B 1 156 ? -11.812 -2.676 -1.436 1 94 156 LYS B N 1
ATOM 2725 C CA . LYS B 1 156 ? -10.609 -2.27 -2.15 1 94 156 LYS B CA 1
ATOM 2726 C C . LYS B 1 156 ? -9.734 -1.368 -1.282 1 94 156 LYS B C 1
ATOM 2728 O O . LYS B 1 156 ? -9.992 -0.17 -1.162 1 94 156 LYS B O 1
ATOM 2733 N N . SER B 1 157 ? -8.648 -1.906 -0.807 1 93.5 157 SER B N 1
ATOM 2734 C CA . SER B 1 157 ? -7.844 -1.215 0.192 1 93.5 157 SER B CA 1
ATOM 2735 C C . SER B 1 157 ? -7.121 -0.017 -0.415 1 93.5 157 SER B C 1
ATOM 2737 O O . SER B 1 157 ? -6.773 0.93 0.294 1 93.5 157 SER B O 1
ATOM 2739 N N . GLU B 1 158 ? -6.855 -0.027 -1.731 1 88.75 158 GLU B N 1
ATOM 2740 C CA . GLU B 1 158 ? -6.129 1.038 -2.412 1 88.75 158 GLU B CA 1
ATOM 2741 C C . GLU B 1 158 ? -7.059 2.18 -2.809 1 88.75 158 GLU B C 1
ATOM 2743 O O . GLU B 1 158 ? -6.609 3.213 -3.307 1 88.75 158 GLU B O 1
ATOM 2748 N N . GLY B 1 159 ? -8.328 2.02 -2.607 1 90.62 159 GLY B N 1
ATOM 2749 C CA . GLY B 1 159 ? -9.328 3.023 -2.934 1 90.62 159 GLY B CA 1
ATOM 2750 C C . GLY B 1 159 ? -10.188 3.41 -1.747 1 90.62 159 GLY B C 1
ATOM 2751 O O . GLY B 1 159 ? -9.672 3.699 -0.665 1 90.62 159 GLY B O 1
ATOM 2752 N N . LEU B 1 160 ? -11.5 3.438 -2.092 1 95.75 160 LEU B N 1
ATOM 2753 C CA . LEU B 1 160 ? -12.469 3.889 -1.101 1 95.75 160 LEU B CA 1
ATOM 2754 C C . LEU B 1 160 ? -12.523 2.928 0.082 1 95.75 160 LEU B C 1
ATOM 2756 O O . LEU B 1 160 ? -12.922 3.312 1.183 1 95.75 160 LEU B O 1
ATOM 2760 N N . GLY B 1 161 ? -12.094 1.678 -0.144 1 96.75 161 GLY B N 1
ATOM 2761 C CA . GLY B 1 161 ? -12.109 0.674 0.908 1 96.75 161 GLY B CA 1
ATOM 2762 C C . GLY B 1 161 ? -11.219 1.031 2.084 1 96.75 161 GLY B C 1
ATOM 2763 O O . GLY B 1 161 ? -11.367 0.473 3.174 1 96.75 161 GLY B O 1
ATOM 2764 N N . ALA B 1 162 ? -10.25 1.933 1.841 1 96.88 162 ALA B N 1
ATOM 2765 C CA . ALA B 1 162 ? -9.398 2.402 2.926 1 96.88 162 ALA B CA 1
ATOM 2766 C C . ALA B 1 162 ? -10.227 3.002 4.059 1 96.88 162 ALA B C 1
ATOM 2768 O O . ALA B 1 162 ? -9.82 2.959 5.223 1 96.88 162 ALA B O 1
ATOM 2769 N N . LEU B 1 163 ? -11.414 3.549 3.791 1 97.44 163 LEU B N 1
ATOM 2770 C CA . LEU B 1 163 ? -12.289 4.16 4.785 1 97.44 163 LEU B CA 1
ATOM 2771 C C . LEU B 1 163 ? -12.828 3.109 5.754 1 97.44 163 LEU B C 1
ATOM 2773 O O . LEU B 1 163 ? -13.297 3.447 6.84 1 97.44 163 LEU B O 1
ATOM 2777 N N . LEU B 1 164 ? -12.781 1.839 5.363 1 97.88 164 LEU B N 1
ATOM 2778 C CA . LEU B 1 164 ? -13.352 0.759 6.164 1 97.88 164 LEU B CA 1
ATOM 2779 C C . LEU B 1 164 ? -12.297 0.164 7.094 1 97.88 164 LEU B C 1
ATOM 2781 O O . LEU B 1 164 ? -12.625 -0.641 7.973 1 97.88 164 LEU B O 1
ATOM 2785 N N . ILE B 1 165 ? -11.039 0.543 6.941 1 98.12 165 ILE B N 1
ATOM 2786 C CA . ILE B 1 165 ? -9.922 -0.158 7.57 1 98.12 165 ILE B CA 1
ATOM 2787 C C . ILE B 1 165 ? -9.367 0.685 8.719 1 98.12 165 ILE B C 1
ATOM 2789 O O . ILE B 1 165 ? -9.203 1.899 8.578 1 98.12 165 ILE B O 1
ATOM 2793 N N . GLU B 1 166 ? -9.094 0.035 9.797 1 97.88 166 GLU B N 1
ATOM 2794 C CA . GLU B 1 166 ? -8.477 0.661 10.961 1 97.88 166 GLU B CA 1
ATOM 2795 C C . GLU B 1 166 ? -6.957 0.558 10.906 1 97.88 166 GLU B C 1
ATOM 2797 O O . GLU B 1 166 ? -6.254 1.521 11.211 1 97.88 166 GLU B O 1
ATOM 2802 N N . ARG B 1 167 ? -6.48 -0.538 10.547 1 97.81 167 ARG B N 1
ATOM 2803 C CA . ARG B 1 167 ? -5.043 -0.755 10.414 1 97.81 167 ARG B CA 1
ATOM 2804 C C . ARG B 1 167 ? -4.754 -2.018 9.609 1 97.81 167 ARG B C 1
ATOM 2806 O O . ARG B 1 167 ? -5.625 -2.873 9.453 1 97.81 167 ARG B O 1
ATOM 2813 N N . ILE B 1 168 ? -3.564 -2.121 9.133 1 98.19 168 ILE B N 1
ATOM 2814 C CA . ILE B 1 168 ? -3.053 -3.271 8.391 1 98.19 168 ILE B CA 1
ATOM 2815 C C . ILE B 1 168 ? -1.702 -3.691 8.969 1 98.19 168 ILE B C 1
ATOM 2817 O O . ILE B 1 168 ? -0.879 -2.842 9.32 1 98.19 168 ILE B O 1
ATOM 2821 N N . GLU B 1 169 ? -1.499 -4.914 9.133 1 97.19 169 GLU B N 1
ATOM 2822 C CA . GLU B 1 169 ? -0.179 -5.477 9.398 1 97.19 169 GLU B CA 1
ATOM 2823 C C . GLU B 1 169 ? 0.317 -6.301 8.211 1 97.19 169 GLU B C 1
ATOM 2825 O O . GLU B 1 169 ? -0.279 -7.324 7.867 1 97.19 169 GLU B O 1
ATOM 2830 N N . SER B 1 170 ? 1.406 -5.875 7.629 1 95.69 170 SER B N 1
ATOM 2831 C CA . SER B 1 170 ? 1.908 -6.535 6.426 1 95.69 170 SER B CA 1
ATOM 2832 C C . SER B 1 170 ? 3.404 -6.293 6.25 1 95.69 170 SER B C 1
ATOM 2834 O O . SER B 1 170 ? 3.947 -5.316 6.766 1 95.69 170 SER B O 1
ATOM 2836 N N . THR B 1 171 ? 4.07 -7.188 5.566 1 96.44 171 THR B N 1
ATOM 2837 C CA . THR B 1 171 ? 5.461 -6.984 5.176 1 96.44 171 THR B CA 1
ATOM 2838 C C . THR B 1 171 ? 5.559 -6.656 3.688 1 96.44 171 THR B C 1
ATOM 2840 O O . THR B 1 171 ? 6.621 -6.254 3.205 1 96.44 171 THR B O 1
ATOM 2843 N N . ASP B 1 172 ? 4.531 -6.836 2.988 1 97.69 172 ASP B N 1
ATOM 2844 C CA . ASP B 1 172 ? 4.383 -6.5 1.575 1 97.69 172 ASP B CA 1
ATOM 2845 C C . ASP B 1 172 ? 2.98 -5.973 1.281 1 97.69 172 ASP B C 1
ATOM 2847 O O . ASP B 1 172 ? 2.053 -6.75 1.055 1 97.69 172 ASP B O 1
ATOM 2851 N N . PRO B 1 173 ? 2.842 -4.668 1.176 1 96.12 173 PRO B N 1
ATOM 2852 C CA . PRO B 1 173 ? 1.505 -4.109 0.953 1 96.12 173 PRO B CA 1
ATOM 2853 C C . PRO B 1 173 ? 0.881 -4.578 -0.359 1 96.12 173 PRO B C 1
ATOM 2855 O O . PRO B 1 173 ? -0.345 -4.582 -0.498 1 96.12 173 PRO B O 1
ATOM 2858 N N . ASN B 1 174 ? 1.68 -5.047 -1.31 1 96.75 174 ASN B N 1
ATOM 2859 C CA . ASN B 1 174 ? 1.176 -5.527 -2.592 1 96.75 174 ASN B CA 1
ATOM 2860 C C . ASN B 1 174 ? 0.408 -6.836 -2.438 1 96.75 174 ASN B C 1
ATOM 2862 O O . ASN B 1 174 ? -0.476 -7.141 -3.24 1 96.75 174 ASN B O 1
ATOM 2866 N N . ALA B 1 175 ? 0.729 -7.574 -1.394 1 97.31 175 ALA B N 1
ATOM 2867 C CA . ALA B 1 175 ? 0.112 -8.883 -1.184 1 97.31 175 ALA B CA 1
ATOM 2868 C C . ALA B 1 175 ? -1.386 -8.742 -0.927 1 97.31 175 ALA B C 1
ATOM 2870 O O . ALA B 1 175 ? -2.18 -9.562 -1.394 1 97.31 175 ALA B O 1
ATOM 2871 N N . LEU B 1 176 ? -1.753 -7.75 -0.228 1 96.94 176 LEU B N 1
ATOM 2872 C CA . LEU B 1 176 ? -3.168 -7.535 0.056 1 96.94 176 LEU B CA 1
ATOM 2873 C C . LEU B 1 176 ? -3.949 -7.285 -1.23 1 96.94 176 LEU B C 1
ATOM 2875 O O . LEU B 1 176 ? -5.105 -7.691 -1.35 1 96.94 176 LEU B O 1
ATOM 2879 N N . ILE B 1 177 ? -3.27 -6.609 -2.162 1 95.06 177 ILE B N 1
ATOM 2880 C CA . ILE B 1 177 ? -3.908 -6.316 -3.439 1 95.06 177 ILE B CA 1
ATOM 2881 C C . ILE B 1 177 ? -4.02 -7.598 -4.266 1 95.06 177 ILE B C 1
ATOM 2883 O O . ILE B 1 177 ? -5.016 -7.812 -4.961 1 95.06 177 ILE B O 1
ATOM 2887 N N . GLY B 1 178 ? -2.932 -8.43 -4.156 1 95.5 178 GLY B N 1
ATOM 2888 C CA . GLY B 1 178 ? -3.125 -9.703 -4.84 1 95.5 178 GLY B CA 1
ATOM 2889 C C . GLY B 1 178 ? -1.82 -10.383 -5.203 1 95.5 178 GLY B C 1
ATOM 2890 O O . GLY B 1 178 ? -1.81 -11.57 -5.543 1 95.5 178 GLY B O 1
ATOM 2891 N N . LEU B 1 179 ? -0.776 -9.672 -5.168 1 97.56 179 LEU B N 1
ATOM 2892 C CA . LEU B 1 179 ? 0.493 -10.219 -5.633 1 97.56 179 LEU B CA 1
ATOM 2893 C C . LEU B 1 179 ? 1.625 -9.859 -4.676 1 97.56 179 LEU B C 1
ATOM 2895 O O . LEU B 1 179 ? 1.975 -8.68 -4.543 1 97.56 179 LEU B O 1
ATOM 2899 N N . PRO B 1 180 ? 2.205 -10.867 -3.963 1 98.12 180 PRO B N 1
ATOM 2900 C CA . PRO B 1 180 ? 3.416 -10.594 -3.184 1 98.12 180 PRO B CA 1
ATOM 2901 C C . PRO B 1 180 ? 4.609 -10.219 -4.059 1 98.12 180 PRO B C 1
ATOM 2903 O O . PRO B 1 180 ? 5.457 -11.062 -4.352 1 98.12 180 PRO B O 1
ATOM 2906 N N . VAL B 1 181 ? 4.742 -9.023 -4.359 1 98.12 181 VAL B N 1
ATOM 2907 C CA . VAL B 1 181 ? 5.641 -8.5 -5.383 1 98.12 181 VAL B CA 1
ATOM 2908 C C . VAL B 1 181 ? 7.09 -8.664 -4.934 1 98.12 181 VAL B C 1
ATOM 2910 O O . VAL B 1 181 ? 7.953 -9.047 -5.727 1 98.12 181 VAL B O 1
ATOM 2913 N N . PHE B 1 182 ? 7.379 -8.406 -3.666 1 98 182 PHE B N 1
ATOM 2914 C CA . PHE B 1 182 ? 8.766 -8.43 -3.215 1 98 182 PHE B CA 1
ATOM 2915 C C . PHE B 1 182 ? 9.367 -9.82 -3.391 1 98 182 PHE B C 1
ATOM 2917 O O . PHE B 1 182 ? 10.461 -9.961 -3.947 1 98 182 PHE B O 1
ATOM 2924 N N . ARG B 1 183 ? 8.609 -10.789 -2.975 1 98.12 183 ARG B N 1
ATOM 2925 C CA . ARG B 1 183 ? 9.117 -12.148 -3.113 1 98.12 183 ARG B CA 1
ATOM 2926 C C . ARG B 1 183 ? 9.18 -12.562 -4.578 1 98.12 183 ARG B C 1
ATOM 2928 O O . ARG B 1 183 ? 10.102 -13.266 -4.992 1 98.12 183 ARG B O 1
ATOM 2935 N N . LEU B 1 184 ? 8.219 -12.156 -5.363 1 98.38 184 LEU B N 1
ATOM 2936 C CA . LEU B 1 184 ? 8.242 -12.453 -6.789 1 98.38 184 LEU B CA 1
ATOM 2937 C C . LEU B 1 184 ? 9.523 -11.93 -7.43 1 98.38 184 LEU B C 1
ATOM 2939 O O . LEU B 1 184 ? 10.141 -12.617 -8.242 1 98.38 184 LEU B O 1
ATOM 2943 N N . VAL B 1 185 ? 9.922 -10.758 -7.082 1 97.19 185 VAL B N 1
ATOM 2944 C CA . VAL B 1 185 ? 11.156 -10.172 -7.605 1 97.19 185 VAL B CA 1
ATOM 2945 C C . VAL B 1 185 ? 12.344 -11.062 -7.262 1 97.19 185 VAL B C 1
ATOM 2947 O O . VAL B 1 185 ? 13.211 -11.297 -8.102 1 97.19 185 VAL B O 1
ATOM 2950 N N . ASP B 1 186 ? 12.383 -11.578 -6.012 1 97.44 186 ASP B N 1
ATOM 2951 C CA . ASP B 1 186 ? 13.43 -12.508 -5.621 1 97.44 186 ASP B CA 1
ATOM 2952 C C . ASP B 1 186 ? 13.414 -13.766 -6.492 1 97.44 186 ASP B C 1
ATOM 2954 O O . ASP B 1 186 ? 14.461 -14.25 -6.91 1 97.44 186 ASP B O 1
ATOM 2958 N N . PHE B 1 187 ? 12.188 -14.305 -6.727 1 98.31 187 PHE B N 1
ATOM 2959 C CA . PHE B 1 187 ? 12.047 -15.5 -7.559 1 98.31 187 PHE B CA 1
ATOM 2960 C C . PHE B 1 187 ? 12.617 -15.258 -8.953 1 98.31 187 PHE B C 1
ATOM 2962 O O . PHE B 1 187 ? 13.352 -16.094 -9.477 1 98.31 187 PHE B O 1
ATOM 2969 N N . LEU B 1 188 ? 12.25 -14.133 -9.547 1 97.38 188 LEU B N 1
ATOM 2970 C CA . LEU B 1 188 ? 12.719 -13.797 -10.891 1 97.38 188 LEU B CA 1
ATOM 2971 C C . LEU B 1 188 ? 14.242 -13.703 -10.93 1 97.38 188 LEU B C 1
ATOM 2973 O O . LEU B 1 188 ? 14.875 -14.25 -11.836 1 97.38 188 LEU B O 1
ATOM 2977 N N . LYS B 1 189 ? 14.781 -13.094 -9.922 1 95.19 189 LYS B N 1
ATOM 2978 C CA . LYS B 1 189 ? 16.234 -13.008 -9.82 1 95.19 189 LYS B CA 1
ATOM 2979 C C . LYS B 1 189 ? 16.859 -14.406 -9.758 1 95.19 189 LYS B C 1
ATOM 2981 O O . LYS B 1 189 ? 17.859 -14.672 -10.422 1 95.19 189 LYS B O 1
ATOM 2986 N N . ASN B 1 190 ? 16.266 -15.25 -8.984 1 96.31 190 ASN B N 1
ATOM 2987 C CA . ASN B 1 190 ? 16.766 -16.609 -8.805 1 96.31 190 ASN B CA 1
ATOM 2988 C C . ASN B 1 190 ? 16.703 -17.406 -10.102 1 96.31 190 ASN B C 1
ATOM 2990 O O . ASN B 1 190 ? 17.453 -18.375 -10.281 1 96.31 190 ASN B O 1
ATOM 2994 N N . GLU B 1 191 ? 15.828 -17 -11.008 1 97 191 GLU B N 1
ATOM 2995 C CA . GLU B 1 191 ? 15.711 -17.656 -12.305 1 97 191 GLU B CA 1
ATOM 2996 C C . GLU B 1 191 ? 16.5 -16.906 -13.375 1 97 191 GLU B C 1
ATOM 2998 O O . GLU B 1 191 ? 16.344 -17.172 -14.57 1 97 191 GLU B O 1
ATOM 3003 N N . GLY B 1 192 ? 17.234 -15.922 -12.953 1 93.81 192 GLY B N 1
ATOM 3004 C CA . GLY B 1 192 ? 18.156 -15.234 -13.852 1 93.81 192 GLY B CA 1
ATOM 3005 C C . GLY B 1 192 ? 17.531 -14.062 -14.57 1 93.81 192 GLY B C 1
ATOM 3006 O O . GLY B 1 192 ? 18.078 -13.562 -15.555 1 93.81 192 GLY B O 1
ATOM 3007 N N . VAL B 1 193 ? 16.391 -13.719 -14.18 1 93.56 193 VAL B N 1
ATOM 3008 C CA . VAL B 1 193 ? 15.742 -12.547 -14.773 1 93.56 193 VAL B CA 1
ATOM 3009 C C . VAL B 1 193 ? 16.203 -11.281 -14.047 1 93.56 193 VAL B C 1
ATOM 3011 O O . VAL B 1 193 ? 15.977 -11.133 -12.844 1 93.56 193 VAL B O 1
ATOM 3014 N N . ASP B 1 194 ? 16.844 -10.414 -14.664 1 89.75 194 ASP B N 1
ATOM 3015 C CA . ASP B 1 194 ? 17.219 -9.125 -14.102 1 89.75 194 ASP B CA 1
ATOM 3016 C C . ASP B 1 194 ? 16.109 -8.094 -14.273 1 89.75 194 ASP B C 1
ATOM 3018 O O . ASP B 1 194 ? 15.898 -7.578 -15.375 1 89.75 194 ASP B O 1
ATOM 3022 N N . VAL B 1 195 ? 15.461 -7.797 -13.242 1 90.38 195 VAL B N 1
ATOM 3023 C CA . VAL B 1 195 ? 14.273 -6.957 -13.336 1 90.38 195 VAL B CA 1
ATOM 3024 C C . VAL B 1 195 ? 14.688 -5.488 -13.422 1 90.38 195 VAL B C 1
ATOM 3026 O O . VAL B 1 195 ? 13.875 -4.625 -13.766 1 90.38 195 VAL B O 1
ATOM 3029 N N . LEU B 1 196 ? 15.93 -5.164 -13.102 1 89.81 196 LEU B N 1
ATOM 3030 C CA . LEU B 1 196 ? 16.438 -3.805 -13.242 1 89.81 196 LEU B CA 1
ATOM 3031 C C . LEU B 1 196 ? 17.422 -3.709 -14.391 1 89.81 196 LEU B C 1
ATOM 3033 O O . LEU B 1 196 ? 18.125 -4.684 -14.703 1 89.81 196 LEU B O 1
#

Organism: Neisseria gonorrhoeae (strain ATCC 700825 / FA 1090) (NCBI:txid242231)

Solvent-accessible surface area (backbone atoms only — not comparable to full-atom values): 20439 Å² total; per-residue (Å²): 128,81,77,81,57,50,39,32,39,29,44,81,50,68,61,45,50,52,57,48,53,41,51,72,54,82,69,41,77,40,68,46,67,60,88,78,72,82,59,88,91,55,50,57,60,53,47,9,41,51,46,4,47,40,19,27,58,49,40,36,82,85,40,55,68,24,34,28,32,7,46,24,68,27,34,38,43,94,91,40,78,52,52,54,47,72,36,67,71,46,26,52,56,47,45,58,68,46,36,55,32,64,36,38,35,23,17,7,39,27,42,34,32,46,73,80,66,50,70,47,78,49,77,44,69,31,40,37,30,32,34,81,62,52,71,66,43,49,51,43,44,44,66,76,39,63,70,25,21,74,24,61,70,40,44,41,68,91,36,56,32,34,79,47,36,59,39,35,45,33,48,47,76,45,23,77,71,40,39,44,53,45,60,49,53,53,50,38,45,75,71,69,44,71,84,90,130,82,77,82,58,51,39,33,39,27,44,81,50,68,60,47,50,51,55,47,54,40,50,71,55,84,66,42,77,40,68,44,67,59,87,78,72,84,61,88,90,57,50,59,61,54,46,11,40,51,46,3,48,42,20,28,58,49,40,37,84,86,40,54,68,23,35,29,34,8,48,25,68,28,34,38,43,94,90,41,78,51,52,54,47,71,34,69,68,48,28,51,55,48,46,59,67,45,34,55,32,65,36,39,35,21,16,7,39,26,42,34,32,47,73,79,66,50,70,46,79,46,76,46,69,31,39,38,31,31,34,80,63,51,71,66,44,51,53,45,45,44,67,77,39,62,70,25,19,75,25,61,70,40,44,41,67,91,35,56,32,35,79,48,36,59,38,35,45,35,48,48,75,46,24,76,71,38,40,44,53,44,60,48,52,53,50,39,44,76,73,68,44,72,86,90

Foldseek 3Di:
DPPQFAEEEADPDPLVVVVVVVLVDDHHYDHFDFDLDDDPPADQLRSFQVQQVRSQVRCCVVRLGHKYKGKGKWKDFDHDTFFFQLADVSLLVLLQVLAQTKIKMWMKMKIAGNHVRDIDIDIWIKIWGWHHDDSVRSVVLCVVPVCLSNGTSSADCVPPSVVGTDDMDGPAPSRNSHDRVVVVCVVCVVVPHDSD/DPPQFAEEEADPDPLVVVVVVVLVDDHHYDHFDFDLDDDPPADQLRSFQVQQVRSQVRCCVVRLGHKYKGKGKWKDFDHDTFFFQLADVSLLVLLQVLAQTKIKMKMKMKIAGNHVRDIDIDIWIKIWGWHHDDSVRSVVLCVVPVCLSNGTSSADCVPPSVVGTDDMDGPAPSRNSHDRVVVVCVVCVVVVHDSD

InterPro domains:
  IPR003697 Nucleoside triphosphate pyrophosphatase Maf-like protein [MF_00528] (6-193)
  IPR003697 Nucleoside triphosphate pyrophosphatase Maf-like protein [PF02545] (6-190)
  IPR003697 Nucleoside triphosphate pyrophosphatase Maf-like protein [PIRSF006305] (6-192)
  IPR003697 Nucleoside triphosphate pyrophosphatase Maf-like protein [PTHR43213] (7-190)
  IPR003697 Nucleoside triphosphate pyrophosphatase Maf-like protein [TIGR00172] (6-189)
  IPR003697 Nucleoside triphosphate pyrophosphatase Maf-like protein [cd00555] (7-188)
  IPR029001 Inosine triphosphate pyrophosphatase-like [G3DSA:3.90.950.10] (6-196)
  IPR029001 Inosine triphosphate pyrophosphatase-like [SSF52972] (5-189)

Secondary structure (DSSP, 8-state):
----PPEEEE---HHHHHHHHHTT---EEE------PPPTT--HHHHHHHHHHHHHHTTTTT-TTSEEEEEEEEEEETTEEE----SHHHHHHHHHHHTT-EEEEEEEEEEEETTT--EEEEEEEEEEEEPP--HHHHHHHHHH-GGGGGSGGG--TTTGGGGGEEEEEBS-HHHHHT--HHHHHHHHHHTT----/----PPEEEE---HHHHHHHHHTT---EEE------PPPTT--HHHHHHHHHHHHHHHTTTT-TTSEEEEEEEEEEETTEEE----SHHHHHHHHHHHTT-EEEEEEEEEEEETTT--EEEEEEEEEEEEPP--HHHHHHHHHH-GGGGGSGGG--TTTGGGGGEEEEEBS-HHHHHT--HHHHHHHHHHTT----

Nearest PDB structures (foldseek):
  4lu1-assembly1_A  TM=9.464E-01  e=5.222E-24  Escherichia coli K-12
  4jhc-assembly1_A  TM=9.422E-01  e=5.917E-24  Escherichia coli K-12
  1exc-assembly1_A  TM=9.509E-01  e=1.097E-16  Bacillus subtilis
  4heb-assembly1_A  TM=9.492E-01  e=1.499E-16  Bacillus subtilis
  2amh-assembly1_A  TM=8.638E-01  e=4.761E-12  Trypanosoma brucei